Protein AF-A0A6M0BHI0-F1 (afdb_monomer)

Solvent-accessible surface area (backbone atoms only — not comparable to full-atom values): 24417 Å² total; per-residue (Å²): 131,56,74,68,61,52,51,52,50,42,50,55,49,42,64,76,32,26,42,72,62,42,54,57,47,59,78,73,46,94,78,83,82,83,92,83,84,62,94,84,61,82,83,79,85,77,69,94,81,57,82,80,60,79,58,54,67,48,55,46,45,74,38,72,56,37,69,62,43,49,56,29,32,54,47,25,62,75,18,64,100,43,87,61,26,68,63,30,40,36,69,12,49,55,26,48,54,45,21,55,51,47,26,26,26,56,56,32,62,34,45,73,83,47,69,81,44,87,64,25,64,58,14,42,54,42,21,54,51,48,47,69,70,34,86,66,45,46,77,78,44,77,49,75,48,77,48,76,47,77,56,87,54,60,68,61,48,44,51,56,59,54,64,73,64,74,87,65,53,57,67,47,50,49,52,53,44,53,49,52,52,53,51,49,52,52,11,61,73,39,65,73,35,75,39,68,40,50,50,33,62,34,49,33,36,31,36,56,96,67,29,35,40,37,38,39,41,42,27,41,40,35,32,28,25,35,74,59,89,97,42,80,45,32,41,39,46,34,39,39,39,38,38,33,32,37,34,49,47,88,58,33,52,80,49,34,63,67,42,56,79,56,49,83,38,52,50,68,56,52,39,60,74,41,35,67,78,88,50,77,75,58,79,81,56,65,103,81,69,74,62,85,76,66,61,54,85,45,39,71,56,21,51,69,62,67,40,49,65,64,46,61,70,74,55,57,62,87,59,44,49,73,66,58,46,48,36,41,36,66,44,53,42,46,64,68,34,68,77,44,61,77,95,50,49,36,73,52,82,80,45,50,53,88,75,43,51,75,69,37,46,49,32,39,42,67,56,43,40,47,63,67,69,63,60,30,77,50,74,75,55,24,65,66,65,76,40,45,65,72,48,54,71,75,50,55,57,86,54,38,43,73,59,53,45,53,57,42,39,74,74,74,43,45,74,82,57,58,80,46,81,68,97,68,85,85,86,133

Secondary structure (DSSP, 8-state):
--HHHHHHHHHHHHHHT-HHHHHHHHHH---PPP----TTSPP----TT---PPPBPPP-EEEESHHHHHHHHHHHHHHTTSTTHHHHHHT-HHHHHHHHHHHHHHHHT--TT-TTSTTHHHHHHHHHHHHHTSTTEEEEEEEEEEEEE-SS-HHHHHHHHHHT--S--HHHHHHHHHHHHHHHHHHHHSTTSEEEEEEEEEEEEEE-SSEEEEEEEEEEEEEEEEEETTEEEEEEEEEEEEEEEEEEHHHHHHHHHHHHTT----HHHHHHTTS-GGGTTTTTS-TT--GGGS----HHHHHHTS-HHHHHHTS-GGGS-HHHHHHHHHTT--HHHHHS-GGGS-GGGGS-GGGS-HHHHHHHHHTT--HHHHS---HHHHHHTS-HHHHHTTS-GGGS-HHHHHHHHHTT--HHHHS---S-----

Nearest PDB structures (foldseek):
  3klx-assembly1_A  TM=2.062E-01  e=7.834E-02  Arabidopsis thaliana
  7zqt-assembly2_E  TM=1.664E-01  e=4.330E-01  Helicobacter pylori
  5f8q-assembly2_B  TM=1.672E-01  e=7.056E-01  Helicobacter pylori
  5f7n-assembly1_A  TM=1.173E-01  e=2.790E-01  Helicobacter pylori

pLDDT: mean 72.82, std 18.64, range [26.17, 97.12]

Radius of gyration: 25.94 Å; Cα contacts (8 Å, |Δi|>4): 580; chains: 1; bounding box: 65×57×78 Å

Sequence (428 aa):
MSEIEGLEQVKNWCNLHNPIETERTFVNQEITFPISDISRIPTIEISEESKIELPVTVNEQVAGNWRFALAKDDEVRRHLGKPGLLEAFKKSPATGCITVMDMARISSGFNPFNPLYPGNFQAFLNYINTIKKSPFFEQISNDYQRYHRKNNDWNGVINAISSYYKGITFSDRFRIRMSLYRLIRTATSRRNTWQSQTLFAQNTVKADQDGIIVYIYNSNVSLKEGRRRKRTTTEVHFNISRITLKFYFERWAYYAEEVADKHIKLVRDWLNENSNKSRKRFYSMDENDASCLDEIPSVVDAIKSGDVNEYWSSFQWDDFNPHIQNLWSILGWNDRHWEASESAYPPSHHTAWDELTAEKQKAAKELGYNETNWNCPSVAEAIRCGNVYDYWNRFGWDELSPYIQSLWAILGWNNANWDSPSESSSIH

Structure (mmCIF, N/CA/C/O backbone):
data_AF-A0A6M0BHI0-F1
#
_entry.id   AF-A0A6M0BHI0-F1
#
loop_
_atom_site.group_PDB
_atom_site.id
_atom_site.type_symbol
_atom_site.label_atom_id
_atom_site.label_alt_id
_atom_site.label_comp_id
_atom_site.label_asym_id
_atom_site.label_entity_id
_atom_site.label_seq_id
_atom_site.pdbx_PDB_ins_code
_atom_site.Cartn_x
_atom_site.Cartn_y
_atom_site.Cartn_z
_atom_site.occupancy
_atom_site.B_iso_or_equiv
_atom_site.auth_seq_id
_atom_site.auth_comp_id
_atom_site.auth_asym_id
_atom_site.auth_atom_id
_atom_site.pdbx_PDB_model_num
ATOM 1 N N . MET A 1 1 ? -5.494 21.516 24.764 1.00 52.16 1 MET A N 1
ATOM 2 C CA . MET A 1 1 ? -6.909 21.194 24.507 1.00 52.16 1 MET A CA 1
ATOM 3 C C . MET A 1 1 ? -7.389 20.422 25.714 1.00 52.16 1 MET A C 1
ATOM 5 O O . MET A 1 1 ? -6.675 19.511 26.121 1.00 52.16 1 MET A O 1
ATOM 9 N N . SER A 1 2 ? -8.470 20.851 26.358 1.00 64.94 2 SER A N 1
ATOM 10 C CA . SER A 1 2 ? -8.999 20.103 27.506 1.00 64.94 2 SER A CA 1
ATOM 11 C C . SER A 1 2 ? -9.549 18.746 27.039 1.00 64.94 2 SER A C 1
ATOM 13 O O . SER A 1 2 ? -9.959 18.614 25.886 1.00 64.94 2 SER A O 1
ATOM 15 N N . GLU A 1 3 ? -9.548 17.725 27.903 1.00 65.81 3 GLU A N 1
ATOM 16 C CA . GLU A 1 3 ? -10.076 16.388 27.558 1.00 65.81 3 GLU A CA 1
ATOM 17 C C . GLU A 1 3 ? -11.545 16.448 27.095 1.00 65.81 3 GLU A C 1
ATOM 19 O O . GLU A 1 3 ? -11.942 15.731 26.178 1.00 65.81 3 GLU A O 1
ATOM 24 N N . ILE A 1 4 ? -12.320 17.383 27.658 1.00 67.31 4 ILE A N 1
ATOM 25 C CA . ILE A 1 4 ? -13.731 17.627 27.326 1.00 67.31 4 ILE A CA 1
ATOM 26 C C . ILE A 1 4 ? -13.886 18.177 25.898 1.00 67.31 4 ILE A C 1
ATOM 28 O O . ILE A 1 4 ? -14.703 17.666 25.134 1.00 67.31 4 ILE A O 1
ATOM 32 N N . GLU A 1 5 ? -13.074 19.165 25.506 1.00 73.06 5 GLU A N 1
ATOM 33 C CA . GLU A 1 5 ? -13.082 19.707 24.135 1.00 73.06 5 GLU A CA 1
ATOM 34 C C . GLU A 1 5 ? -12.672 18.648 23.099 1.00 73.06 5 GLU A C 1
ATOM 36 O O . GLU A 1 5 ? -13.208 18.621 21.992 1.00 73.06 5 GLU A O 1
ATOM 41 N N . GLY A 1 6 ? -11.742 17.754 23.455 1.00 82.00 6 GLY A N 1
ATOM 42 C CA . GLY A 1 6 ? -11.320 16.654 22.586 1.00 82.00 6 GLY A CA 1
ATOM 43 C C . GLY A 1 6 ? -12.437 15.640 22.325 1.00 82.00 6 GLY A C 1
ATOM 44 O O . GLY A 1 6 ? -12.650 15.237 21.180 1.00 82.00 6 GLY A O 1
ATOM 45 N N . LEU A 1 7 ? -13.192 15.263 23.362 1.00 87.19 7 LEU A N 1
ATOM 46 C CA . LEU A 1 7 ? -14.299 14.311 23.228 1.00 87.19 7 LEU A CA 1
ATOM 47 C C . LEU A 1 7 ? -15.459 14.875 22.394 1.00 87.19 7 LEU A C 1
ATOM 49 O O . LEU A 1 7 ? -16.048 14.155 21.590 1.00 87.19 7 LEU A O 1
ATOM 53 N N . GLU A 1 8 ? -15.785 16.159 22.548 1.00 90.81 8 GLU A N 1
ATOM 54 C CA . GLU A 1 8 ? -16.838 16.799 21.752 1.00 90.81 8 GLU A CA 1
ATOM 55 C C . GLU A 1 8 ? -16.475 16.852 20.259 1.00 90.81 8 GLU A C 1
ATOM 57 O O . GLU A 1 8 ? -17.306 16.551 19.399 1.00 90.81 8 GLU A O 1
ATOM 62 N N . GLN A 1 9 ? -15.211 17.139 19.932 1.00 90.75 9 GLN A N 1
ATOM 63 C CA . GLN A 1 9 ? -14.722 17.073 18.551 1.00 90.75 9 GLN A CA 1
ATOM 64 C C . GLN A 1 9 ? -14.818 15.656 17.973 1.00 90.75 9 GLN A C 1
ATOM 66 O O . GLN A 1 9 ? -15.229 15.493 16.823 1.00 90.75 9 GLN A O 1
ATOM 71 N N . VAL A 1 10 ? -14.486 14.633 18.767 1.00 92.56 10 VAL A N 1
ATOM 72 C CA . VAL A 1 10 ? -14.625 13.218 18.383 1.00 92.56 10 VAL A CA 1
ATOM 73 C C . VAL A 1 10 ? -16.077 12.871 18.083 1.00 92.56 10 VAL A C 1
ATOM 75 O O . VAL A 1 10 ? -16.355 12.325 17.016 1.00 92.56 10 VAL A O 1
ATOM 78 N N . LYS A 1 11 ? -17.004 13.246 18.967 1.00 93.69 11 LYS A N 1
ATOM 79 C CA . LYS A 1 11 ? -18.447 13.036 18.782 1.00 93.69 11 LYS A CA 1
ATOM 80 C C . LYS A 1 11 ? -18.955 13.671 17.497 1.00 93.69 11 LYS A C 1
ATOM 82 O O . LYS A 1 11 ? -19.600 13.011 16.683 1.00 93.69 11 LYS A O 1
ATOM 87 N N . ASN A 1 12 ? -18.628 14.944 17.297 1.00 94.00 12 ASN A N 1
ATOM 88 C CA . ASN A 1 12 ? -19.047 15.694 16.119 1.00 94.00 12 ASN A CA 1
ATOM 89 C C . ASN A 1 12 ? -18.500 15.067 14.832 1.00 94.00 12 ASN A C 1
ATOM 91 O O . ASN A 1 12 ? -19.248 14.897 13.870 1.00 94.00 12 ASN A O 1
ATOM 95 N N . TRP A 1 13 ? -17.228 14.658 14.829 1.00 95.44 13 TRP A N 1
ATOM 96 C CA . TRP A 1 13 ? -16.623 13.980 13.684 1.00 95.44 13 TRP A CA 1
ATOM 97 C C . TRP A 1 13 ? -17.282 12.617 13.410 1.00 95.44 13 TRP A C 1
ATOM 99 O O . TRP A 1 13 ? -17.639 12.335 12.268 1.00 95.44 13 TRP A O 1
ATOM 109 N N . CYS A 1 14 ? -17.509 11.791 14.438 1.00 94.50 14 CYS A N 1
ATOM 110 C CA . CYS A 1 14 ? -18.112 10.461 14.277 1.00 94.50 14 CYS A CA 1
ATOM 111 C C . CYS A 1 14 ? -19.557 10.530 13.769 1.00 94.50 14 CYS A C 1
ATOM 113 O O . CYS A 1 14 ? -19.955 9.704 12.951 1.00 94.50 14 CYS A O 1
ATOM 115 N N . ASN A 1 15 ? -20.332 11.523 14.216 1.00 93.06 15 ASN A N 1
ATOM 116 C CA . ASN A 1 15 ? -21.684 11.753 13.709 1.00 93.06 15 ASN A CA 1
ATOM 117 C C . ASN A 1 15 ? -21.667 12.205 12.244 1.00 93.06 15 ASN A C 1
ATOM 119 O O . ASN A 1 15 ? -22.405 11.657 11.433 1.00 93.06 15 ASN A O 1
ATOM 123 N N . LEU A 1 16 ? -20.791 13.151 11.885 1.00 91.56 16 LEU A N 1
ATOM 124 C CA . LEU A 1 16 ? -20.684 13.650 10.510 1.00 91.56 16 LEU A CA 1
ATOM 125 C C . LEU A 1 16 ? -20.243 12.565 9.514 1.00 91.56 16 LEU A C 1
ATOM 127 O O . LEU A 1 16 ? -20.647 12.591 8.354 1.00 91.56 16 LEU A O 1
ATOM 131 N N . HIS A 1 17 ? -19.411 11.623 9.959 1.00 92.75 17 HIS A N 1
ATOM 132 C CA . HIS A 1 17 ? -18.824 10.574 9.123 1.00 92.75 17 HIS A CA 1
ATOM 133 C C . HIS A 1 17 ? -19.386 9.179 9.426 1.00 92.75 17 HIS A C 1
ATOM 135 O O . HIS A 1 17 ? -18.708 8.178 9.196 1.00 92.75 17 HIS A O 1
ATOM 141 N N . ASN A 1 18 ? -20.623 9.106 9.929 1.00 90.62 18 ASN A N 1
ATOM 142 C CA . ASN A 1 18 ? -21.315 7.854 10.220 1.00 90.62 18 ASN A CA 1
ATOM 143 C C . ASN A 1 18 ? -21.578 7.059 8.919 1.00 90.62 18 ASN A C 1
ATOM 145 O O . ASN A 1 18 ? -22.375 7.511 8.084 1.00 90.62 18 ASN A O 1
ATOM 149 N N . PRO A 1 19 ? -20.975 5.867 8.731 1.00 86.88 19 PRO A N 1
ATOM 150 C CA . PRO A 1 19 ? -21.151 5.081 7.509 1.00 86.88 19 PRO A CA 1
ATOM 151 C C . PRO A 1 19 ? -22.608 4.723 7.210 1.00 86.88 19 PRO A C 1
ATOM 153 O O . PRO A 1 19 ? -23.037 4.823 6.063 1.00 86.88 19 PRO A O 1
ATOM 156 N N . ILE A 1 20 ? -23.394 4.393 8.241 1.00 81.19 20 ILE A N 1
ATOM 157 C CA . ILE A 1 20 ? -24.793 3.962 8.096 1.00 81.19 20 ILE A CA 1
ATOM 158 C C . ILE A 1 20 ? -25.658 5.080 7.498 1.00 81.19 20 ILE A C 1
ATOM 160 O O . ILE A 1 20 ? -26.534 4.833 6.667 1.00 81.19 20 ILE A O 1
ATOM 164 N N . GLU A 1 21 ? -25.428 6.323 7.918 1.00 79.81 21 GLU A N 1
ATOM 165 C CA . GLU A 1 21 ? -26.152 7.493 7.404 1.00 79.81 21 GLU A CA 1
ATOM 166 C C . GLU A 1 21 ? -25.647 7.902 6.018 1.00 79.81 21 GLU A C 1
ATOM 168 O O . GLU A 1 21 ? -26.428 8.263 5.133 1.00 79.81 21 GLU A O 1
ATOM 173 N N . THR A 1 22 ? -24.340 7.779 5.801 1.00 76.06 22 THR A N 1
ATOM 174 C CA . THR A 1 22 ? -23.702 8.128 4.533 1.00 76.06 22 THR A CA 1
ATOM 175 C C . THR A 1 22 ? -24.165 7.207 3.398 1.00 76.06 22 THR A C 1
ATOM 177 O O . THR A 1 22 ? -24.566 7.689 2.339 1.00 76.06 22 THR A O 1
ATOM 180 N N . GLU A 1 23 ? -24.199 5.890 3.615 1.00 68.19 23 GLU A N 1
ATOM 181 C CA . GLU A 1 23 ? -24.665 4.924 2.609 1.00 68.19 23 GLU A CA 1
ATOM 182 C C . GLU A 1 23 ? -26.131 5.161 2.219 1.00 68.19 23 GLU A C 1
ATOM 184 O O . GLU A 1 23 ? -26.477 5.111 1.038 1.00 68.19 23 GLU A O 1
ATOM 189 N N . ARG A 1 24 ? -26.989 5.530 3.180 1.00 59.62 24 ARG A N 1
ATOM 190 C CA . ARG A 1 24 ? -28.380 5.931 2.898 1.00 59.62 24 ARG A CA 1
ATOM 191 C C . ARG A 1 24 ? -28.465 7.191 2.042 1.00 59.62 24 ARG A C 1
ATOM 193 O O . ARG A 1 24 ? -29.410 7.331 1.273 1.00 59.62 24 ARG A O 1
ATOM 200 N N . THR A 1 25 ? -27.510 8.105 2.171 1.00 59.62 25 THR A N 1
ATOM 201 C CA . THR A 1 25 ? -27.487 9.356 1.402 1.00 59.62 25 THR A CA 1
ATOM 202 C C . THR A 1 25 ? -27.019 9.104 -0.033 1.00 59.62 25 THR A C 1
ATOM 204 O O . THR A 1 25 ? -27.653 9.585 -0.969 1.00 59.62 25 THR A O 1
ATOM 207 N N . PHE A 1 26 ? -25.995 8.264 -0.229 1.00 56.28 26 PHE A N 1
ATOM 208 C CA . PHE A 1 26 ? -25.504 7.887 -1.562 1.00 56.28 26 PHE A CA 1
ATOM 209 C C . PHE A 1 26 ? -26.512 7.086 -2.390 1.00 56.28 26 PHE A C 1
ATOM 211 O O . PHE A 1 26 ? -26.571 7.255 -3.603 1.00 56.28 26 PHE A O 1
ATOM 218 N N . VAL A 1 27 ? -27.331 6.243 -1.757 1.00 51.00 27 VAL A N 1
ATOM 219 C CA . VAL A 1 27 ? -28.410 5.520 -2.455 1.00 51.00 27 VAL A CA 1
ATOM 220 C C . VAL A 1 27 ? -29.519 6.473 -2.932 1.00 51.00 27 VAL A C 1
ATOM 222 O O . VAL A 1 27 ? -30.232 6.154 -3.879 1.00 51.00 27 VAL A O 1
ATOM 225 N N . ASN A 1 28 ? -29.648 7.652 -2.314 1.00 40.03 28 ASN A N 1
ATOM 226 C CA . ASN A 1 28 ? -30.768 8.568 -2.528 1.00 40.03 28 ASN A CA 1
ATOM 227 C C . ASN A 1 28 ? -30.417 9.863 -3.286 1.00 40.03 28 ASN A C 1
ATOM 229 O O . ASN A 1 28 ? -31.331 10.625 -3.601 1.00 40.03 28 ASN A O 1
ATOM 233 N N . GLN A 1 29 ? -29.145 10.144 -3.593 1.00 38.47 29 GLN A N 1
ATOM 234 C CA . GLN A 1 29 ? -28.756 11.349 -4.336 1.00 38.47 29 GLN A CA 1
ATOM 235 C C . GLN A 1 29 ? -27.664 11.086 -5.390 1.00 38.47 29 GLN A C 1
ATOM 237 O O . GLN A 1 29 ? -26.573 10.615 -5.075 1.00 38.47 29 GLN A O 1
ATOM 242 N N . GLU A 1 30 ? -27.924 11.507 -6.633 1.00 33.34 30 GLU A N 1
ATOM 243 C CA . GLU A 1 30 ? -26.891 11.803 -7.638 1.00 33.34 30 GLU A CA 1
ATOM 244 C C . GLU A 1 30 ? -26.152 13.092 -7.221 1.00 33.34 30 GLU A C 1
ATOM 246 O O . GLU A 1 30 ? -26.519 14.192 -7.631 1.00 33.34 30 GLU A O 1
ATOM 251 N N . ILE A 1 31 ? -25.154 13.007 -6.334 1.00 35.62 31 ILE A N 1
ATOM 252 C CA . ILE A 1 31 ? -24.444 14.206 -5.848 1.00 35.62 31 ILE A CA 1
ATOM 253 C C . ILE A 1 31 ? -23.224 14.518 -6.719 1.00 35.62 31 ILE A C 1
ATOM 255 O O . ILE A 1 31 ? -22.211 13.819 -6.688 1.00 35.62 31 ILE A O 1
ATOM 259 N N . THR A 1 32 ? -23.284 15.648 -7.421 1.00 29.14 32 THR A N 1
ATOM 260 C CA . THR A 1 32 ? -22.123 16.409 -7.905 1.00 29.14 32 THR A CA 1
ATOM 261 C C . THR A 1 32 ? -21.572 17.305 -6.791 1.00 29.14 32 THR A C 1
ATOM 263 O O . THR A 1 32 ? -22.303 18.130 -6.242 1.00 29.14 32 THR A O 1
ATOM 266 N N . PHE A 1 33 ? -20.281 17.181 -6.467 1.00 32.09 33 PHE A N 1
ATOM 267 C CA . PHE A 1 33 ? -19.622 17.976 -5.422 1.00 32.09 33 PHE A CA 1
ATOM 268 C C . PHE A 1 33 ? -19.043 19.299 -5.971 1.00 32.09 33 PHE A C 1
ATOM 270 O O . PHE A 1 33 ? -18.368 19.273 -7.003 1.00 32.09 33 PHE A O 1
ATOM 277 N N . PRO A 1 34 ? -19.245 20.449 -5.294 1.00 29.47 34 PRO A N 1
ATOM 278 C CA . PRO A 1 34 ? -18.703 21.735 -5.726 1.00 29.47 34 PRO A CA 1
ATOM 279 C C . PRO A 1 34 ? -17.215 21.903 -5.376 1.00 29.47 34 PRO A C 1
ATOM 281 O O . PRO A 1 34 ? -16.751 21.575 -4.284 1.00 29.47 34 PRO A O 1
ATOM 284 N N . ILE A 1 35 ? -16.476 22.448 -6.342 1.00 30.00 35 ILE A N 1
ATOM 285 C CA . ILE A 1 35 ? -15.030 22.688 -6.325 1.00 30.00 35 ILE A CA 1
ATOM 286 C C . ILE A 1 35 ? -14.764 24.048 -5.670 1.00 30.00 35 ILE A C 1
ATOM 288 O O . ILE A 1 35 ? -14.833 25.078 -6.335 1.00 30.00 35 ILE A O 1
ATOM 292 N N . SER A 1 36 ? -14.430 24.092 -4.385 1.00 28.86 36 SER A N 1
ATOM 293 C CA . SER A 1 36 ? -13.903 25.328 -3.791 1.00 28.86 36 SER A CA 1
ATOM 294 C C . SER A 1 36 ? -12.999 25.029 -2.597 1.00 28.86 36 SER A C 1
ATOM 296 O O . SER A 1 36 ? -13.469 25.067 -1.468 1.00 28.86 36 SER A O 1
ATOM 298 N N . ASP A 1 37 ? -11.747 24.627 -2.869 1.00 32.22 37 ASP A N 1
ATOM 299 C CA . ASP A 1 37 ? -10.501 25.140 -2.240 1.00 32.22 37 ASP A CA 1
ATOM 300 C C . ASP A 1 37 ? -9.255 24.280 -2.594 1.00 32.22 37 ASP A C 1
ATOM 302 O O . ASP A 1 37 ? -8.526 23.778 -1.740 1.00 32.22 37 ASP A O 1
ATOM 306 N N . ILE A 1 38 ? -8.988 24.062 -3.891 1.00 33.00 38 ILE A N 1
ATOM 307 C CA . ILE A 1 38 ? -7.857 23.231 -4.382 1.00 33.00 38 ILE A CA 1
ATOM 308 C C . ILE A 1 38 ? -6.646 24.099 -4.800 1.00 33.00 38 ILE A C 1
ATOM 310 O O . ILE A 1 38 ? -5.704 23.623 -5.422 1.00 33.00 38 ILE A O 1
ATOM 314 N N . SER A 1 39 ? -6.600 25.380 -4.420 1.00 26.39 39 SER A N 1
ATOM 315 C CA . SER A 1 39 ? -5.669 26.394 -4.966 1.00 26.39 39 SER A CA 1
ATOM 316 C C . SER A 1 39 ? -4.158 26.154 -4.748 1.00 26.39 39 SER A C 1
ATOM 318 O O . SER A 1 39 ? -3.342 26.992 -5.126 1.00 26.39 39 SER A O 1
ATOM 320 N N . ARG A 1 40 ? -3.744 25.011 -4.183 1.00 30.42 40 ARG A N 1
ATOM 321 C CA . ARG A 1 40 ? -2.331 24.615 -4.027 1.00 30.42 40 ARG A CA 1
ATOM 322 C C . ARG A 1 40 ? -1.958 23.255 -4.624 1.00 30.42 40 ARG A C 1
ATOM 324 O O . ARG A 1 40 ? -0.794 22.872 -4.523 1.00 30.42 40 ARG A O 1
ATOM 331 N N . ILE A 1 41 ? -2.884 22.538 -5.262 1.00 32.16 41 ILE A N 1
ATOM 332 C CA . ILE A 1 41 ? -2.553 21.345 -6.054 1.00 32.16 41 ILE A CA 1
ATOM 333 C C . ILE A 1 41 ? -2.596 21.769 -7.527 1.00 32.16 41 ILE A C 1
ATOM 335 O O . ILE A 1 41 ? -3.653 22.205 -7.978 1.00 32.16 41 ILE A O 1
ATOM 339 N N . PRO A 1 42 ? -1.483 21.707 -8.283 1.00 26.47 42 PRO A N 1
ATOM 340 C CA . PRO A 1 42 ? -1.518 22.041 -9.701 1.00 26.47 42 PRO A CA 1
ATOM 341 C C . PRO A 1 42 ? -2.501 21.113 -10.420 1.00 26.47 42 PRO A C 1
ATOM 343 O O . PRO A 1 42 ? -2.402 19.891 -10.305 1.00 26.47 42 PRO A O 1
ATOM 346 N N . THR A 1 43 ? -3.451 21.713 -11.137 1.00 27.44 43 THR A N 1
ATOM 347 C CA . THR A 1 43 ? -4.414 21.025 -11.997 1.00 27.44 43 THR A CA 1
ATOM 348 C C . THR A 1 43 ? -3.653 20.145 -12.984 1.00 27.44 43 THR A C 1
ATOM 350 O O . THR A 1 43 ? -2.821 20.634 -13.748 1.00 27.44 43 THR A O 1
ATOM 353 N N . ILE A 1 44 ? -3.891 18.836 -12.928 1.00 36.75 44 ILE A N 1
ATOM 354 C CA . ILE A 1 44 ? -3.280 17.868 -13.838 1.00 36.75 44 ILE A CA 1
ATOM 355 C C . ILE A 1 44 ? -4.112 17.888 -15.123 1.00 36.75 44 ILE A C 1
ATOM 357 O O . ILE A 1 44 ? -5.239 17.399 -15.134 1.00 36.75 44 ILE A O 1
ATOM 361 N N . GLU A 1 45 ? -3.574 18.470 -16.195 1.00 26.17 45 GLU A N 1
ATOM 362 C CA . GLU A 1 45 ? -4.120 18.300 -17.544 1.00 26.17 45 GLU A CA 1
ATOM 363 C C . GLU A 1 45 ? -3.902 16.843 -17.976 1.00 26.17 45 GLU A C 1
ATOM 365 O O . GLU A 1 45 ? -2.790 16.431 -18.307 1.00 26.17 45 GLU A O 1
ATOM 370 N N . ILE A 1 46 ? -4.960 16.036 -17.928 1.00 33.09 46 ILE A N 1
ATOM 371 C CA . ILE A 1 46 ? -4.963 14.688 -18.498 1.00 33.09 46 ILE A CA 1
ATOM 372 C C . ILE A 1 46 ? -5.329 14.848 -19.977 1.00 33.09 46 ILE A C 1
ATOM 374 O O . ILE A 1 46 ? -6.455 15.217 -20.294 1.00 33.09 46 ILE A O 1
ATOM 378 N N . SER A 1 47 ? -4.382 14.614 -20.890 1.00 32.44 47 SER A N 1
ATOM 379 C CA . SER A 1 47 ? -4.653 14.686 -22.332 1.00 32.44 47 SER A CA 1
ATOM 380 C C . SER A 1 47 ? -5.578 13.545 -22.778 1.00 32.44 47 SER A C 1
ATOM 382 O O . SER A 1 47 ? -5.292 12.377 -22.493 1.00 32.44 47 SER A O 1
ATOM 384 N N . GLU A 1 48 ? -6.626 13.881 -23.535 1.00 31.31 48 GLU A N 1
ATOM 385 C CA . GLU A 1 48 ? -7.727 13.002 -23.974 1.00 31.31 48 GLU A CA 1
ATOM 386 C C . GLU A 1 48 ? -7.316 11.784 -24.837 1.00 31.31 48 GLU A C 1
ATOM 388 O O . GLU A 1 48 ? -8.134 10.901 -25.075 1.00 31.31 48 GLU A O 1
ATOM 393 N N . GLU A 1 49 ? -6.054 11.661 -25.264 1.00 31.72 49 GLU A N 1
ATOM 394 C CA . GLU A 1 49 ? -5.602 10.591 -26.177 1.00 31.72 49 GLU A CA 1
ATOM 395 C C . GLU A 1 49 ? -4.818 9.439 -25.517 1.00 31.72 49 GLU A C 1
ATOM 397 O O . GLU A 1 49 ? -4.372 8.505 -26.195 1.00 31.72 49 GLU A O 1
ATOM 402 N N . SER A 1 50 ? -4.645 9.442 -24.193 1.00 36.09 50 SER A N 1
ATOM 403 C CA . SER A 1 50 ? -3.979 8.322 -23.514 1.00 36.09 50 SER A CA 1
ATOM 404 C C . SER A 1 50 ? -4.951 7.149 -23.334 1.00 36.09 50 SER A C 1
ATOM 406 O O . SER A 1 50 ? -5.900 7.218 -22.558 1.00 36.09 50 SER A O 1
ATOM 408 N N . LYS A 1 51 ? -4.726 6.036 -24.055 1.00 36.47 51 LYS A N 1
ATOM 409 C CA . LYS A 1 51 ? -5.339 4.741 -23.707 1.00 36.47 51 LYS A CA 1
ATOM 410 C C . LYS A 1 51 ? -5.002 4.473 -22.240 1.00 36.47 51 LYS A C 1
ATOM 412 O O . LYS A 1 51 ? -3.843 4.212 -21.939 1.00 36.47 51 LYS A O 1
ATOM 417 N N . ILE A 1 52 ? -6.006 4.594 -21.376 1.00 36.25 52 ILE A N 1
ATOM 418 C CA . ILE A 1 52 ? -5.899 4.525 -19.920 1.00 36.25 52 ILE A CA 1
ATOM 419 C C . ILE A 1 52 ? -5.327 3.153 -19.544 1.00 36.25 52 ILE A C 1
ATOM 421 O O . ILE A 1 52 ? -6.048 2.156 -19.497 1.00 36.25 52 ILE A O 1
ATOM 425 N N . GLU A 1 53 ? -4.014 3.078 -19.328 1.00 41.44 53 GLU A N 1
ATOM 426 C CA . GLU A 1 53 ? -3.411 1.930 -18.663 1.00 41.44 53 GLU A CA 1
ATOM 427 C C . GLU A 1 53 ? -3.907 1.926 -17.218 1.00 41.44 53 GLU A C 1
ATOM 429 O O . GLU A 1 53 ? -3.923 2.964 -16.552 1.00 41.44 53 GLU A O 1
ATOM 434 N N . LEU A 1 54 ? -4.364 0.760 -16.750 1.00 41.59 54 LEU A N 1
ATOM 435 C CA . LEU A 1 54 ? -4.896 0.600 -15.400 1.00 41.59 54 LEU A CA 1
ATOM 436 C C . LEU A 1 54 ? -3.891 1.192 -14.390 1.00 41.59 54 LEU A C 1
ATOM 438 O O . LEU A 1 54 ? -2.711 0.832 -14.436 1.00 41.59 54 LEU A O 1
ATOM 442 N N . PRO A 1 55 ? -4.307 2.097 -13.491 1.00 43.72 55 PRO A N 1
ATOM 443 C CA . PRO A 1 55 ? -3.462 2.563 -12.410 1.00 43.72 55 PRO A CA 1
ATOM 444 C C . PRO A 1 55 ? -3.106 1.338 -11.586 1.00 43.72 55 PRO A C 1
ATOM 446 O O . PRO A 1 55 ? -3.964 0.519 -11.239 1.00 43.72 55 PRO A O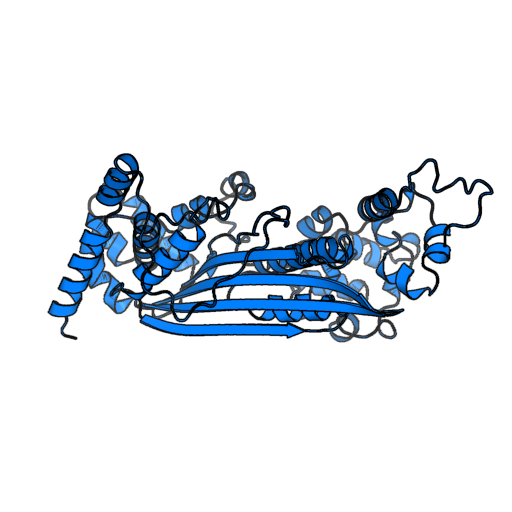 1
ATOM 449 N N . VAL A 1 56 ? -1.821 1.180 -11.313 1.00 47.88 56 VAL A N 1
ATOM 450 C CA . VAL A 1 56 ? -1.397 0.095 -10.447 1.00 47.88 56 VAL A CA 1
ATOM 451 C C . VAL A 1 56 ? -1.761 0.535 -9.039 1.00 47.88 56 VAL A C 1
ATOM 453 O O . VAL A 1 56 ? -1.318 1.577 -8.560 1.00 47.88 56 VAL A O 1
ATOM 456 N N . THR A 1 57 ? -2.676 -0.203 -8.419 1.00 46.34 57 THR A N 1
ATOM 457 C CA . THR A 1 57 ? -2.973 -0.081 -6.998 1.00 46.34 57 THR A CA 1
ATOM 458 C C . THR A 1 57 ? -2.079 -1.042 -6.252 1.00 46.34 57 THR A C 1
ATOM 460 O O . THR A 1 57 ? -1.893 -2.202 -6.632 1.00 46.34 57 THR A O 1
ATOM 463 N N . VAL A 1 58 ? -1.479 -0.525 -5.193 1.00 49.38 58 VAL A N 1
ATOM 464 C CA . VAL A 1 58 ? -0.824 -1.357 -4.213 1.00 49.38 58 VAL A CA 1
ATOM 465 C C . VAL A 1 58 ? -1.873 -1.681 -3.146 1.00 49.38 58 VAL A C 1
ATOM 467 O O . VAL A 1 58 ? -2.652 -0.808 -2.779 1.00 49.38 58 VAL A O 1
ATOM 470 N N . ASN A 1 59 ? -1.899 -2.927 -2.675 1.00 54.16 59 ASN A N 1
ATOM 471 C CA . ASN A 1 59 ? -2.821 -3.392 -1.639 1.00 54.16 59 ASN A CA 1
ATOM 472 C C . ASN A 1 59 ? -2.454 -2.804 -0.276 1.00 54.16 59 ASN A C 1
ATOM 474 O O . ASN A 1 59 ? -1.287 -2.815 0.072 1.00 54.16 59 ASN A O 1
ATOM 478 N N . GLU A 1 60 ? -3.420 -2.406 0.533 1.00 61.88 60 GLU A N 1
ATOM 479 C CA . GLU A 1 60 ? -3.279 -2.011 1.935 1.00 61.88 60 GLU A CA 1
ATOM 480 C C . GLU A 1 60 ? -2.380 -2.959 2.740 1.00 61.88 60 GLU A C 1
ATOM 482 O O . GLU A 1 60 ? -2.407 -4.180 2.557 1.00 61.88 60 GLU A O 1
ATOM 487 N N . GLN A 1 61 ? -1.581 -2.392 3.649 1.00 59.25 61 GLN A N 1
ATOM 488 C CA . GLN A 1 61 ? -0.589 -3.158 4.409 1.00 59.25 61 GLN A CA 1
ATOM 489 C C . GLN A 1 61 ? -0.544 -2.806 5.877 1.00 59.25 61 GLN A C 1
ATOM 491 O O . GLN A 1 61 ? -0.742 -1.651 6.260 1.00 59.25 61 GLN A O 1
ATOM 496 N N . VAL A 1 62 ? -0.160 -3.810 6.668 1.00 55.69 62 VAL A N 1
ATOM 497 C CA . VAL A 1 62 ? 0.250 -3.639 8.057 1.00 55.69 62 VAL A CA 1
ATOM 498 C C . VAL A 1 62 ? 1.710 -4.070 8.213 1.00 55.69 62 VAL A C 1
ATOM 500 O O . VAL A 1 62 ? 2.078 -5.164 7.798 1.00 55.69 62 VAL A O 1
ATOM 503 N N . ALA A 1 63 ? 2.529 -3.214 8.820 1.00 57.22 63 ALA A N 1
ATOM 504 C CA . ALA A 1 63 ? 3.941 -3.453 9.122 1.00 57.22 63 ALA A CA 1
ATOM 505 C C . ALA A 1 63 ? 4.231 -3.238 10.623 1.00 57.22 63 ALA A C 1
ATOM 507 O O . ALA A 1 63 ? 3.378 -2.754 11.370 1.00 57.22 63 ALA A O 1
ATOM 508 N N . GLY A 1 64 ? 5.445 -3.561 11.081 1.00 58.81 64 GLY A N 1
ATOM 509 C CA . GLY A 1 64 ? 5.856 -3.371 12.481 1.00 58.81 64 GLY A CA 1
ATOM 510 C C . GLY A 1 64 ? 5.373 -4.493 13.404 1.00 58.81 64 GLY A C 1
ATOM 511 O O . GLY A 1 64 ? 5.414 -5.658 13.015 1.00 58.81 64 GLY A O 1
ATOM 512 N N . ASN A 1 65 ? 4.909 -4.177 14.620 1.00 65.44 65 ASN A N 1
ATOM 513 C CA . ASN A 1 65 ? 4.417 -5.182 15.583 1.00 65.44 65 ASN A CA 1
ATOM 514 C C . ASN A 1 65 ? 3.005 -5.701 15.227 1.00 65.44 65 ASN A C 1
ATOM 516 O O . ASN A 1 65 ? 2.073 -5.718 16.036 1.00 65.44 65 ASN A O 1
ATOM 520 N N . TRP A 1 66 ? 2.827 -6.094 13.969 1.00 67.06 66 TRP A N 1
ATOM 521 C CA . TRP A 1 66 ? 1.539 -6.424 13.376 1.00 67.06 66 TRP A CA 1
ATOM 522 C C . TRP A 1 66 ? 0.927 -7.693 13.979 1.00 67.06 66 TRP A C 1
ATOM 524 O O . TRP A 1 66 ? -0.292 -7.791 14.071 1.00 67.06 66 TRP A O 1
ATOM 534 N N . ARG A 1 67 ? 1.743 -8.646 14.457 1.00 64.88 67 ARG A N 1
ATOM 535 C CA . ARG A 1 67 ? 1.253 -9.868 15.123 1.00 64.88 67 ARG A CA 1
ATOM 536 C C . ARG A 1 67 ? 0.458 -9.540 16.379 1.00 64.88 67 ARG A C 1
ATOM 538 O O . ARG A 1 67 ? -0.614 -10.097 16.592 1.00 64.88 67 ARG A O 1
ATOM 545 N N . PHE A 1 68 ? 0.959 -8.601 17.180 1.00 70.56 68 PHE A N 1
ATOM 546 C CA . PHE A 1 68 ? 0.248 -8.123 18.359 1.00 70.56 68 PHE A CA 1
ATOM 547 C C . PHE A 1 68 ? -1.049 -7.401 17.972 1.00 70.56 68 PHE A C 1
ATOM 549 O O . PHE A 1 68 ? -2.098 -7.661 18.561 1.00 70.56 68 PHE A O 1
ATOM 556 N N . ALA A 1 69 ? -0.997 -6.551 16.941 1.00 76.38 69 ALA A N 1
ATOM 557 C CA . ALA A 1 69 ? -2.174 -5.858 16.423 1.00 76.38 69 ALA A CA 1
ATOM 558 C C . ALA A 1 69 ? -3.260 -6.832 15.928 1.00 76.38 69 ALA A C 1
ATOM 560 O O . ALA A 1 69 ? -4.428 -6.661 16.273 1.00 76.38 69 ALA A O 1
ATOM 561 N N . LEU A 1 70 ? -2.887 -7.882 15.188 1.00 77.75 70 LEU A N 1
ATOM 562 C CA . LEU A 1 70 ? -3.831 -8.896 14.711 1.00 77.75 70 LEU A CA 1
ATOM 563 C C . LEU A 1 70 ? -4.371 -9.775 15.839 1.00 77.75 70 LEU A C 1
ATOM 565 O O . LEU A 1 70 ? -5.558 -10.068 15.844 1.00 77.75 70 LEU A O 1
ATOM 569 N N . ALA A 1 71 ? -3.558 -10.143 16.832 1.00 79.38 71 ALA A N 1
ATOM 570 C CA . ALA A 1 71 ? -4.055 -10.886 17.991 1.00 79.38 71 ALA A CA 1
ATOM 571 C C . ALA A 1 71 ? -5.137 -10.097 18.754 1.00 79.38 71 ALA A C 1
ATOM 573 O O . ALA A 1 71 ? -6.107 -10.672 19.255 1.00 79.38 71 ALA A O 1
ATOM 574 N N . LYS A 1 72 ? -4.991 -8.766 18.817 1.00 87.88 72 LYS A N 1
ATOM 575 C CA . LYS A 1 72 ? -5.992 -7.864 19.398 1.00 87.88 72 LYS A CA 1
ATOM 576 C C . LYS A 1 72 ? -7.205 -7.660 18.492 1.00 87.88 72 LYS A C 1
ATOM 578 O O . LYS A 1 72 ? -8.318 -7.622 19.003 1.00 87.88 72 LYS A O 1
ATOM 583 N N . ASP A 1 73 ? -7.034 -7.585 17.174 1.00 90.12 73 ASP A N 1
ATOM 584 C CA . ASP A 1 73 ? -8.141 -7.632 16.199 1.00 90.12 73 ASP A CA 1
ATOM 585 C C . ASP A 1 73 ? -8.964 -8.928 16.338 1.00 90.12 73 ASP A C 1
ATOM 587 O O . ASP A 1 73 ? -10.192 -8.896 16.391 1.00 90.12 73 ASP A O 1
ATOM 591 N N . ASP A 1 74 ? -8.298 -10.072 16.508 1.00 88.12 74 ASP A N 1
ATOM 592 C CA . ASP A 1 74 ? -8.943 -11.375 16.696 1.00 88.12 74 ASP A CA 1
ATOM 593 C C . ASP A 1 74 ? -9.712 -11.448 18.035 1.00 88.12 74 ASP A C 1
ATOM 595 O O . ASP A 1 74 ? -10.712 -12.162 18.155 1.00 88.12 74 ASP A O 1
ATOM 599 N N . GLU A 1 75 ? -9.285 -10.696 19.057 1.00 92.44 75 GLU A N 1
ATOM 600 C CA . GLU A 1 75 ? -10.041 -10.499 20.303 1.00 92.44 75 GLU A CA 1
ATOM 601 C C . GLU A 1 75 ? -11.329 -9.700 20.065 1.00 92.44 75 GLU A C 1
ATOM 603 O O . GLU A 1 75 ? -12.385 -10.119 20.545 1.00 92.44 75 GLU A O 1
ATOM 608 N N . VAL A 1 76 ? -11.274 -8.624 19.273 1.00 95.31 76 VAL A N 1
ATOM 609 C CA . VAL A 1 76 ? -12.464 -7.853 18.867 1.00 95.31 76 VAL A CA 1
ATOM 610 C C . VAL A 1 76 ? -13.426 -8.738 18.077 1.00 95.31 76 VAL A C 1
ATOM 612 O O . VAL A 1 76 ? -14.601 -8.829 18.435 1.00 95.31 76 VAL A O 1
ATOM 615 N N . ARG A 1 77 ? -12.925 -9.476 17.073 1.00 94.62 77 ARG A N 1
ATOM 616 C CA . ARG A 1 77 ? -13.737 -10.382 16.242 1.00 94.62 77 ARG A CA 1
ATOM 617 C C . ARG A 1 77 ? -14.539 -11.372 17.085 1.00 94.62 77 ARG A C 1
ATOM 619 O O . ARG A 1 77 ? -15.728 -11.563 16.845 1.00 94.62 77 ARG A O 1
ATOM 626 N N . ARG A 1 78 ? -13.917 -11.990 18.096 1.00 94.19 78 ARG A N 1
ATOM 627 C CA . ARG A 1 78 ? -14.578 -12.982 18.970 1.00 94.19 78 ARG A CA 1
ATOM 628 C C . ARG A 1 78 ? -15.758 -12.413 19.764 1.00 94.19 78 ARG A C 1
ATOM 630 O O . ARG A 1 78 ? -16.672 -13.180 20.096 1.00 94.19 78 ARG A O 1
ATOM 637 N N . HIS A 1 79 ? -15.734 -11.110 20.046 1.00 95.50 79 HIS A N 1
ATOM 638 C CA . HIS A 1 79 ? -16.743 -10.400 20.830 1.00 95.50 79 HIS A CA 1
ATOM 639 C C . HIS A 1 79 ? -17.752 -9.618 19.979 1.00 95.50 79 HIS A C 1
ATOM 641 O O . HIS A 1 79 ? -18.653 -9.007 20.547 1.00 95.50 79 HIS A O 1
ATOM 647 N N . LEU A 1 80 ? -17.664 -9.646 18.644 1.00 92.69 80 LEU A N 1
ATOM 648 C CA . LEU A 1 80 ? -18.673 -9.011 17.791 1.00 92.69 80 LEU A CA 1
ATOM 649 C C . LEU A 1 80 ? -20.079 -9.533 18.126 1.00 92.69 80 LEU A C 1
ATOM 651 O O . LEU A 1 80 ? -20.308 -10.742 18.195 1.00 92.69 80 LEU A O 1
ATOM 655 N N . GLY A 1 81 ? -21.007 -8.604 18.374 1.00 90.75 81 GLY A N 1
ATOM 656 C CA . GLY A 1 81 ? -22.382 -8.906 18.786 1.00 90.75 81 GLY A CA 1
ATOM 657 C C . GLY A 1 81 ? -22.528 -9.498 20.195 1.00 90.75 81 GLY A C 1
ATOM 658 O O . GLY A 1 81 ? -23.595 -10.014 20.521 1.00 90.75 81 GLY A O 1
ATOM 659 N N . LYS A 1 82 ? -21.481 -9.464 21.031 1.00 93.88 82 LYS A N 1
ATOM 660 C CA . LYS A 1 82 ? -21.466 -10.050 22.382 1.00 93.88 82 LYS A CA 1
ATOM 661 C C . LYS A 1 82 ? -21.060 -9.022 23.448 1.00 93.88 82 LYS A C 1
ATOM 663 O O . LYS A 1 82 ? -20.387 -8.037 23.133 1.00 93.88 82 LYS A O 1
ATOM 668 N N . PRO A 1 83 ? -21.400 -9.264 24.731 1.00 94.19 83 PRO A N 1
ATOM 669 C CA . PRO A 1 83 ? -20.842 -8.496 25.841 1.00 94.19 83 PRO A CA 1
ATOM 670 C C . PRO A 1 83 ? -19.308 -8.518 25.813 1.00 94.19 83 PRO A C 1
ATOM 672 O O . PRO A 1 83 ? -18.707 -9.538 25.482 1.00 94.19 83 PRO A O 1
ATOM 675 N N . GLY A 1 84 ? -18.675 -7.398 26.165 1.00 93.69 84 GLY A N 1
ATOM 676 C CA . GLY A 1 84 ? -17.212 -7.265 26.167 1.00 93.69 84 GLY A CA 1
ATOM 677 C C . GLY A 1 84 ? -16.600 -6.757 24.857 1.00 93.69 84 GLY A C 1
ATOM 678 O O . GLY A 1 84 ? -15.394 -6.520 24.825 1.00 93.69 84 GLY A O 1
ATOM 679 N N . LEU A 1 85 ? -17.401 -6.517 23.808 1.00 96.31 85 LEU A N 1
ATOM 680 C CA . LEU A 1 85 ? -16.924 -5.934 22.546 1.00 96.31 85 LEU A CA 1
ATOM 681 C C . LEU A 1 85 ? -16.187 -4.608 22.751 1.00 96.31 85 LEU A C 1
ATOM 683 O O . LEU A 1 85 ? -15.065 -4.457 22.278 1.00 96.31 85 LEU A O 1
ATOM 687 N N . LEU A 1 86 ? -16.793 -3.675 23.491 1.00 96.69 86 LEU A N 1
ATOM 688 C CA . LEU A 1 86 ? -16.202 -2.361 23.744 1.00 96.69 86 LEU A CA 1
ATOM 689 C C . LEU A 1 86 ? -14.849 -2.475 24.461 1.00 96.69 86 LEU A C 1
ATOM 691 O O . LEU A 1 86 ? -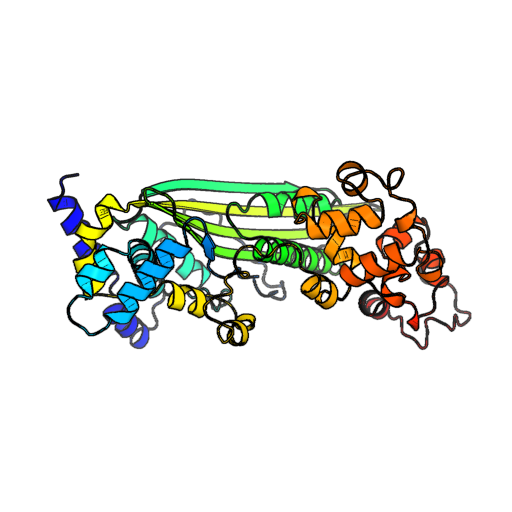13.893 -1.798 24.096 1.00 96.69 86 LEU A O 1
ATOM 695 N N . GLU A 1 87 ? -14.737 -3.378 25.434 1.00 97.12 87 GLU A N 1
ATOM 696 C CA . GLU A 1 87 ? -13.490 -3.603 26.169 1.00 97.12 87 GLU A CA 1
ATOM 697 C C . GLU A 1 87 ? -12.406 -4.251 25.301 1.00 97.12 87 GLU A C 1
ATOM 699 O O . GLU A 1 87 ? -11.236 -3.873 25.386 1.00 97.12 87 GLU A O 1
ATOM 704 N N . ALA A 1 88 ? -12.776 -5.185 24.421 1.00 96.50 88 ALA A N 1
ATOM 705 C CA . ALA A 1 88 ? -11.856 -5.730 23.426 1.00 96.50 88 ALA A CA 1
ATOM 706 C C . ALA A 1 88 ? -11.401 -4.644 22.432 1.00 96.50 88 ALA A C 1
ATOM 708 O O . ALA A 1 88 ? -10.219 -4.557 22.099 1.00 96.50 88 ALA A O 1
ATOM 709 N N . PHE A 1 89 ? -12.318 -3.774 22.001 1.00 96.81 89 PHE A N 1
ATOM 710 C CA . PHE A 1 89 ? -12.050 -2.705 21.039 1.00 96.81 89 PHE A CA 1
ATOM 711 C C . PHE A 1 89 ? -11.155 -1.605 21.616 1.00 96.81 89 PHE A C 1
ATOM 713 O O . PHE A 1 89 ? -10.166 -1.230 20.983 1.00 96.81 89 PHE A O 1
ATOM 720 N N . LYS A 1 90 ? -11.394 -1.174 22.862 1.00 95.75 90 LYS A N 1
ATOM 721 C CA . LYS A 1 90 ? -10.506 -0.267 23.616 1.00 95.75 90 LYS A CA 1
ATOM 722 C C . LYS A 1 90 ? -9.069 -0.788 23.694 1.00 95.75 90 LYS A C 1
ATOM 724 O O . LYS A 1 90 ? -8.122 -0.010 23.628 1.00 95.75 90 LYS A O 1
ATOM 729 N N . LYS A 1 91 ? -8.894 -2.111 23.786 1.00 94.06 91 LYS A N 1
ATOM 730 C CA . LYS A 1 91 ? -7.582 -2.783 23.822 1.00 94.06 91 LYS A CA 1
ATOM 731 C C . LYS A 1 91 ? -6.961 -3.014 22.443 1.00 94.06 91 LYS A C 1
ATOM 733 O O . LYS A 1 91 ? -5.842 -3.520 22.375 1.00 94.06 91 LYS A O 1
ATOM 738 N N . SER A 1 92 ? -7.648 -2.647 21.360 1.00 93.81 92 SER A N 1
ATOM 739 C CA . SER A 1 92 ? -7.193 -2.857 19.984 1.00 93.81 92 SER A CA 1
ATOM 740 C C . SER A 1 92 ? -7.086 -1.542 19.190 1.00 93.81 92 SER A C 1
ATOM 742 O O . SER A 1 92 ? -7.885 -1.298 18.282 1.00 93.81 92 SER A O 1
ATOM 744 N N . PRO A 1 93 ? -6.074 -0.691 19.471 1.00 91.94 93 PRO A N 1
ATOM 745 C CA . PRO A 1 93 ? -5.874 0.573 18.754 1.00 91.94 93 PRO A CA 1
ATOM 746 C C . PRO A 1 93 ? -5.712 0.428 17.240 1.00 91.94 93 PRO A C 1
ATOM 748 O O . PRO A 1 93 ? -6.079 1.333 16.501 1.00 91.94 93 PRO A O 1
ATOM 751 N N . ALA A 1 94 ? -5.193 -0.707 16.760 1.00 89.25 94 ALA A N 1
ATOM 752 C CA . ALA A 1 94 ? -5.103 -0.987 15.328 1.00 89.25 94 ALA A CA 1
ATOM 753 C C . ALA A 1 94 ? -6.474 -1.120 14.674 1.00 89.25 94 ALA A C 1
ATOM 755 O O . ALA A 1 94 ? -6.723 -0.484 13.653 1.00 89.25 94 ALA A O 1
ATOM 756 N N . THR A 1 95 ? -7.380 -1.865 15.305 1.00 93.12 95 THR A N 1
ATOM 757 C CA . THR A 1 95 ? -8.771 -1.961 14.848 1.00 93.12 95 THR A CA 1
ATOM 758 C C . THR A 1 95 ? -9.438 -0.590 14.889 1.00 93.12 95 THR A C 1
ATOM 760 O O . THR A 1 95 ? -10.140 -0.220 13.954 1.00 93.12 95 THR A O 1
ATOM 763 N N . GLY A 1 96 ? -9.154 0.209 15.922 1.00 95.06 96 GLY A N 1
ATOM 764 C CA . GLY A 1 96 ? -9.614 1.593 16.019 1.00 95.06 96 GLY A CA 1
ATOM 765 C C . GLY A 1 96 ? -9.144 2.485 14.875 1.00 95.06 96 GLY A C 1
ATOM 766 O O . GLY A 1 96 ? -9.959 3.092 14.185 1.00 95.06 96 GLY A O 1
ATOM 767 N N . CYS A 1 97 ? -7.834 2.515 14.628 1.00 93.50 97 CYS A N 1
ATOM 768 C CA . CYS A 1 97 ? -7.220 3.268 13.536 1.00 93.50 97 CYS A CA 1
ATOM 769 C C . CYS A 1 97 ? -7.837 2.895 12.181 1.00 93.50 97 CYS A C 1
ATOM 771 O O . CYS A 1 97 ? -8.243 3.776 11.424 1.00 93.50 97 CYS A O 1
ATOM 773 N N . ILE A 1 98 ? -7.949 1.594 11.895 1.00 91.88 98 ILE A N 1
ATOM 774 C CA . ILE A 1 98 ? -8.558 1.094 10.659 1.00 91.88 98 ILE A CA 1
ATOM 775 C C . ILE A 1 98 ? -10.036 1.476 10.565 1.00 91.88 98 ILE A C 1
ATOM 777 O O . ILE A 1 98 ? -10.482 1.904 9.505 1.00 91.88 98 ILE A O 1
ATOM 781 N N . THR A 1 99 ? -10.783 1.391 11.665 1.00 94.75 99 THR A N 1
ATOM 782 C CA . THR A 1 99 ? -12.198 1.781 11.708 1.00 94.75 99 THR A CA 1
ATOM 783 C C . THR A 1 99 ? -12.386 3.256 11.366 1.00 94.75 99 THR A C 1
ATOM 785 O O . THR A 1 99 ? -13.205 3.578 10.509 1.00 94.75 99 THR A O 1
ATOM 788 N N . VAL A 1 100 ? -11.592 4.151 11.959 1.00 95.31 100 VAL A N 1
ATOM 789 C CA . VAL A 1 100 ? -11.654 5.593 11.667 1.00 95.31 100 VAL A CA 1
ATOM 790 C C . VAL A 1 100 ? -11.294 5.876 10.205 1.00 95.31 100 VAL A C 1
ATOM 792 O O . VAL A 1 100 ? -11.971 6.659 9.537 1.00 95.31 100 VAL A O 1
ATOM 795 N N . MET A 1 101 ? -10.254 5.224 9.677 1.00 92.69 101 MET A N 1
ATOM 796 C CA . MET A 1 101 ? -9.894 5.350 8.261 1.00 92.69 101 MET A CA 1
ATOM 797 C C . MET A 1 101 ? -11.016 4.847 7.347 1.00 92.69 101 MET A C 1
ATOM 799 O O . MET A 1 101 ? -11.318 5.486 6.342 1.00 92.69 101 MET A O 1
ATOM 803 N N . ASP A 1 102 ? -11.676 3.744 7.696 1.00 91.75 102 ASP A N 1
ATOM 804 C CA . ASP A 1 102 ? -12.781 3.199 6.909 1.00 91.75 102 ASP A CA 1
ATOM 805 C C . ASP A 1 102 ? -14.021 4.107 6.951 1.00 91.75 102 ASP A C 1
ATOM 807 O O . ASP A 1 102 ? -14.630 4.348 5.913 1.00 91.75 102 ASP A O 1
ATOM 811 N N . MET A 1 103 ? -14.335 4.722 8.098 1.00 94.12 103 MET A N 1
ATOM 812 C CA . MET A 1 103 ? -15.378 5.757 8.191 1.00 94.12 103 MET A CA 1
ATOM 813 C C . MET A 1 103 ? -15.077 6.952 7.275 1.00 94.12 103 MET A C 1
ATOM 815 O O . MET A 1 103 ? -15.944 7.424 6.534 1.00 94.12 103 MET A O 1
ATOM 819 N N . ALA A 1 104 ? -13.827 7.428 7.267 1.00 93.31 104 ALA A N 1
ATOM 820 C CA . ALA A 1 104 ? -13.399 8.502 6.373 1.00 93.31 104 ALA A CA 1
ATOM 821 C C . ALA A 1 104 ? -13.488 8.092 4.892 1.00 93.31 104 ALA A C 1
ATOM 823 O O . ALA A 1 104 ? -13.876 8.892 4.037 1.00 93.31 104 ALA A O 1
ATOM 824 N N . ARG A 1 105 ? -13.140 6.841 4.572 1.00 90.06 105 ARG A N 1
ATOM 825 C CA . ARG A 1 105 ? -13.221 6.284 3.216 1.00 90.06 105 ARG A CA 1
ATOM 826 C C . ARG A 1 105 ? -14.669 6.213 2.735 1.00 90.06 105 ARG A C 1
ATOM 828 O O . ARG A 1 105 ? -14.966 6.695 1.646 1.00 90.06 105 ARG A O 1
ATOM 835 N N . ILE A 1 106 ? -15.568 5.661 3.549 1.00 89.06 106 ILE A N 1
ATOM 836 C CA . ILE A 1 106 ? -16.991 5.538 3.210 1.00 89.06 106 ILE A CA 1
ATOM 837 C C . ILE A 1 106 ? -17.606 6.928 3.037 1.00 89.06 106 ILE A C 1
ATOM 839 O O . ILE A 1 106 ? -18.192 7.204 1.995 1.00 89.06 106 ILE A O 1
ATOM 843 N N . SER A 1 107 ? -17.396 7.836 3.994 1.00 91.12 107 SER A N 1
ATOM 844 C CA . SER A 1 107 ? -17.975 9.189 3.947 1.00 91.12 107 SER A CA 1
ATOM 845 C C . SER A 1 107 ? -17.478 10.060 2.790 1.00 91.12 107 SER A C 1
ATOM 847 O O . SER A 1 107 ? -18.173 10.978 2.363 1.00 91.12 107 SER A O 1
ATOM 849 N N . SER A 1 108 ? -16.296 9.771 2.248 1.00 88.62 108 SER A N 1
ATOM 850 C CA . SER A 1 108 ? -15.748 10.474 1.082 1.00 88.62 108 SER A CA 1
ATOM 851 C C . SER A 1 108 ? -16.134 9.853 -0.261 1.00 88.62 108 SER A C 1
ATOM 853 O O . SER A 1 108 ? -15.869 10.462 -1.298 1.00 88.62 108 SER A O 1
ATOM 855 N N . GLY A 1 109 ? -16.731 8.655 -0.260 1.00 85.12 109 GLY A N 1
ATOM 856 C CA . GLY A 1 109 ? -17.000 7.876 -1.469 1.00 85.12 109 GLY A CA 1
ATOM 857 C C . GLY A 1 109 ? -15.739 7.300 -2.124 1.00 85.12 109 GLY A C 1
ATOM 858 O O . GLY A 1 109 ? -15.788 6.892 -3.284 1.00 85.12 109 GLY A O 1
ATOM 859 N N . PHE A 1 110 ? -14.597 7.293 -1.424 1.00 84.25 110 PHE A N 1
ATOM 860 C CA . PHE A 1 110 ? -13.342 6.796 -1.984 1.00 84.25 110 PHE A CA 1
ATOM 861 C C . PHE A 1 110 ? -13.386 5.272 -2.138 1.00 84.25 110 PHE A C 1
ATOM 863 O O . PHE A 1 110 ? -13.600 4.524 -1.178 1.00 84.25 110 PHE A O 1
ATOM 870 N N . ASN A 1 111 ? -13.148 4.807 -3.362 1.00 77.50 111 ASN A N 1
ATOM 871 C CA . ASN A 1 111 ? -13.109 3.398 -3.708 1.00 77.50 111 ASN A CA 1
ATOM 872 C C . ASN A 1 111 ? -11.687 2.978 -4.129 1.00 77.50 111 ASN A C 1
ATOM 874 O O . ASN A 1 111 ? -11.317 3.143 -5.298 1.00 77.50 111 ASN A O 1
ATOM 878 N N . PRO A 1 112 ? -10.887 2.397 -3.219 1.00 71.88 112 PRO A N 1
ATOM 879 C CA . PRO A 1 112 ? -9.533 1.943 -3.540 1.00 71.88 112 PRO A CA 1
ATOM 880 C C . PRO A 1 112 ? -9.508 0.740 -4.501 1.00 71.88 112 PRO A C 1
ATOM 882 O O . PRO A 1 112 ? -8.515 0.534 -5.197 1.00 71.88 112 PRO A O 1
ATOM 885 N N . PHE A 1 113 ? -10.605 -0.022 -4.623 1.00 64.56 113 PHE A N 1
ATOM 886 C CA . PHE A 1 113 ? -10.684 -1.152 -5.557 1.00 64.56 113 PHE A CA 1
ATOM 887 C C . PHE A 1 113 ? -10.841 -0.746 -7.017 1.00 64.56 113 PHE A C 1
ATOM 889 O O . PHE A 1 113 ? -10.424 -1.488 -7.907 1.00 64.56 113 PHE A O 1
ATOM 896 N N . ASN A 1 114 ? -11.501 0.387 -7.273 1.00 66.25 114 ASN A N 1
ATOM 897 C CA . ASN A 1 114 ? -11.714 0.899 -8.621 1.00 66.25 114 ASN A CA 1
ATOM 898 C C . ASN A 1 114 ? -11.110 2.303 -8.761 1.00 66.25 114 ASN A C 1
ATOM 900 O O . ASN A 1 114 ? -11.838 3.291 -8.861 1.00 66.25 114 ASN A O 1
ATOM 904 N N . PRO A 1 115 ? -9.772 2.403 -8.799 1.00 61.28 115 PRO A N 1
ATOM 905 C CA . PRO A 1 115 ? -9.049 3.667 -8.945 1.00 61.28 115 PRO A CA 1
ATOM 906 C C . PRO A 1 115 ? -9.452 4.473 -10.194 1.00 61.28 115 PRO A C 1
ATOM 908 O O . PRO A 1 115 ? -9.290 5.689 -10.198 1.00 61.28 115 PRO A O 1
ATOM 911 N N . LEU A 1 116 ? -9.999 3.817 -11.227 1.00 60.62 116 LEU A N 1
ATOM 912 C CA . LEU A 1 116 ? -10.444 4.442 -12.478 1.00 60.62 116 LEU A CA 1
ATOM 913 C C . LEU A 1 116 ? -11.898 4.897 -12.485 1.00 60.62 116 LEU A C 1
ATOM 915 O O . LEU A 1 116 ? -12.349 5.465 -13.480 1.00 60.62 116 LEU A O 1
ATOM 919 N N . TYR A 1 117 ? -12.646 4.638 -11.416 1.00 65.75 117 TYR A N 1
ATOM 920 C CA . TYR A 1 117 ? -14.020 5.099 -11.332 1.00 65.75 117 TYR A CA 1
ATOM 921 C C . TYR A 1 117 ? -14.076 6.636 -11.491 1.00 65.75 117 TYR A C 1
ATOM 923 O O . TYR A 1 117 ? -13.305 7.341 -10.826 1.00 65.75 117 TYR A O 1
ATOM 931 N N . PRO A 1 118 ? -14.944 7.185 -12.367 1.00 70.50 118 PRO A N 1
ATOM 932 C CA . PRO A 1 118 ? -15.081 8.629 -12.530 1.00 70.50 118 PRO A CA 1
ATOM 933 C C . PRO A 1 118 ? -15.321 9.331 -11.187 1.00 70.50 118 PRO A C 1
ATOM 935 O O . PRO A 1 118 ? -16.170 8.925 -10.403 1.00 70.50 118 PRO A O 1
ATOM 938 N N . GLY A 1 119 ? -14.542 10.374 -10.896 1.00 73.25 119 GLY A N 1
ATOM 939 C CA . GLY A 1 119 ? -14.623 11.103 -9.624 1.00 73.25 119 GLY A CA 1
ATOM 940 C C . GLY A 1 119 ? -13.873 10.463 -8.448 1.00 73.25 119 GLY A C 1
ATOM 941 O O . GLY A 1 119 ? -13.736 11.106 -7.410 1.00 73.25 119 GLY A O 1
ATOM 942 N N . ASN A 1 120 ? -13.296 9.265 -8.596 1.00 75.62 120 ASN A N 1
ATOM 943 C CA . ASN A 1 120 ? -12.602 8.587 -7.494 1.00 75.62 120 ASN A CA 1
ATOM 944 C C . ASN A 1 120 ? -11.348 9.329 -7.006 1.00 75.62 120 ASN A C 1
ATOM 946 O O . ASN A 1 120 ? -11.028 9.287 -5.823 1.00 75.62 120 ASN A O 1
ATOM 950 N N . PHE A 1 121 ? -10.659 10.066 -7.886 1.00 74.06 121 PHE A N 1
ATOM 951 C CA . PHE A 1 121 ? -9.558 10.942 -7.472 1.00 74.06 121 PHE A CA 1
ATOM 952 C C . PHE A 1 121 ? -10.042 12.074 -6.556 1.00 74.06 121 PHE A C 1
ATOM 954 O O . PHE A 1 121 ? -9.416 12.361 -5.539 1.00 74.06 121 PHE A O 1
ATOM 961 N N . GLN A 1 122 ? -11.187 12.685 -6.872 1.00 77.56 122 GLN A N 1
ATOM 962 C CA . GLN A 1 122 ? -11.785 13.703 -6.009 1.00 77.56 122 GLN A CA 1
ATOM 963 C C . GLN A 1 122 ? -12.248 13.091 -4.682 1.00 77.56 122 GLN A C 1
ATOM 965 O O . GLN A 1 122 ? -12.004 13.670 -3.625 1.00 77.56 122 GLN A O 1
ATOM 970 N N . ALA A 1 123 ? -12.848 11.900 -4.725 1.00 82.56 123 ALA A N 1
ATOM 971 C CA . ALA A 1 123 ? -13.207 11.142 -3.532 1.00 82.56 123 ALA A CA 1
ATOM 972 C C . ALA A 1 123 ? -11.975 10.828 -2.663 1.00 82.56 123 ALA A C 1
ATOM 974 O O . ALA A 1 123 ? -12.015 10.997 -1.450 1.00 82.56 123 ALA A O 1
ATOM 975 N N . PHE A 1 124 ? -10.839 10.483 -3.274 1.00 82.12 124 PHE A N 1
ATOM 976 C CA . PHE A 1 124 ? -9.567 10.310 -2.575 1.00 82.12 124 PHE A CA 1
ATOM 977 C C . PHE A 1 124 ? -9.066 11.613 -1.926 1.00 82.12 124 PHE A C 1
ATOM 979 O O . PHE A 1 124 ? -8.645 11.608 -0.771 1.00 82.12 124 PHE A O 1
ATOM 986 N N . LEU A 1 125 ? -9.136 12.757 -2.613 1.00 82.12 125 LEU A N 1
ATOM 987 C CA . LEU A 1 125 ? -8.782 14.044 -1.997 1.00 82.12 125 LEU A CA 1
ATOM 988 C C . LEU A 1 125 ? -9.701 14.376 -0.810 1.00 82.12 125 LEU A C 1
ATOM 990 O O . LEU A 1 125 ? -9.229 14.860 0.222 1.00 82.12 125 LEU A O 1
ATOM 994 N N . ASN A 1 126 ? -10.995 14.068 -0.929 1.00 87.38 126 ASN A N 1
ATOM 995 C CA . ASN A 1 126 ? -11.959 14.216 0.156 1.00 87.38 126 ASN A CA 1
ATOM 996 C C . ASN A 1 126 ? -11.615 13.286 1.329 1.00 87.38 126 ASN A C 1
ATOM 998 O O . ASN A 1 126 ? -11.593 13.747 2.465 1.00 87.38 126 ASN A O 1
ATOM 1002 N N . TYR A 1 127 ? -11.263 12.025 1.062 1.00 89.06 127 TYR A N 1
ATOM 1003 C CA . TYR A 1 127 ? -10.796 11.051 2.054 1.00 89.06 127 TYR A CA 1
ATOM 1004 C C . TYR A 1 127 ? -9.616 11.593 2.870 1.00 89.06 127 TYR A C 1
ATOM 1006 O O . TYR A 1 127 ? -9.673 11.638 4.101 1.00 89.06 127 TYR A O 1
ATOM 1014 N N . ILE A 1 128 ? -8.580 12.090 2.188 1.00 86.62 128 ILE A N 1
ATOM 1015 C CA . ILE A 1 128 ? -7.415 12.710 2.830 1.00 86.62 128 ILE A CA 1
ATOM 1016 C C . ILE A 1 128 ? -7.830 13.892 3.708 1.00 86.62 128 ILE A C 1
ATOM 1018 O O . ILE A 1 128 ? -7.365 14.022 4.841 1.00 86.62 128 ILE A O 1
ATOM 1022 N N . ASN A 1 129 ? -8.698 14.766 3.198 1.00 89.06 129 ASN A N 1
ATOM 1023 C CA . ASN A 1 129 ? -9.163 15.936 3.936 1.00 89.06 129 ASN A CA 1
ATOM 1024 C C . ASN A 1 129 ? -9.962 15.542 5.188 1.00 89.06 129 ASN A C 1
ATOM 1026 O O . ASN A 1 129 ? -9.758 16.126 6.251 1.00 89.06 129 ASN A O 1
ATOM 1030 N N . THR A 1 130 ? -10.823 14.531 5.078 1.00 92.00 130 THR A N 1
ATOM 1031 C CA . THR A 1 130 ? -11.614 13.987 6.188 1.00 92.00 130 THR A CA 1
ATOM 1032 C C . THR A 1 130 ? -10.719 13.413 7.283 1.00 92.00 130 THR A C 1
ATOM 1034 O O . THR A 1 130 ? -10.910 13.738 8.455 1.00 92.00 130 THR A O 1
ATOM 1037 N N . ILE A 1 131 ? -9.695 12.634 6.916 1.00 91.56 131 ILE A N 1
ATOM 1038 C CA . ILE A 1 131 ? -8.721 12.104 7.880 1.00 91.56 131 ILE A CA 1
ATOM 1039 C C . ILE A 1 131 ? -7.938 13.232 8.553 1.00 91.56 131 ILE A C 1
ATOM 1041 O O . ILE A 1 131 ? -7.809 13.243 9.776 1.00 91.56 131 ILE A O 1
ATOM 1045 N N . LYS A 1 132 ? -7.437 14.202 7.780 1.00 88.25 132 LYS A N 1
ATOM 1046 C CA . LYS A 1 132 ? -6.650 15.327 8.313 1.00 88.25 132 LYS A CA 1
ATOM 1047 C C . LYS A 1 132 ? -7.424 16.206 9.292 1.00 88.25 132 LYS A C 1
ATOM 1049 O O . LYS A 1 132 ? -6.810 16.828 10.151 1.00 88.25 132 LYS A O 1
ATOM 1054 N N . LYS A 1 133 ? -8.744 16.298 9.131 1.00 90.62 133 LYS A N 1
ATOM 1055 C CA . LYS A 1 133 ? -9.640 17.033 10.035 1.00 90.62 133 LYS A CA 1
ATOM 1056 C C . LYS A 1 133 ? -10.099 16.200 11.228 1.00 90.62 133 LYS A C 1
ATOM 1058 O O . LYS A 1 133 ? -10.774 16.731 12.105 1.00 90.62 133 LYS A O 1
ATOM 1063 N N . SER A 1 134 ? -9.785 14.909 11.246 1.00 91.62 134 SER A N 1
ATOM 1064 C CA . SER A 1 134 ? -10.194 14.045 12.338 1.00 91.62 134 SER A CA 1
ATOM 1065 C C . SER A 1 134 ? -9.347 14.307 13.591 1.00 91.62 134 SER A C 1
ATOM 1067 O O . SER A 1 134 ? -8.140 14.536 13.485 1.00 91.62 134 SER A O 1
ATOM 1069 N N . PRO A 1 135 ? -9.944 14.232 14.790 1.00 92.69 135 PRO A N 1
ATOM 1070 C CA . PRO A 1 135 ? -9.228 14.439 16.052 1.00 92.69 135 PRO A CA 1
ATOM 1071 C C . PRO A 1 135 ? -8.337 13.248 16.457 1.00 92.69 135 PRO A C 1
ATOM 1073 O O . PRO A 1 135 ? -7.658 13.301 17.483 1.00 92.69 135 PRO A O 1
ATOM 1076 N N . PHE A 1 136 ? -8.337 12.164 15.673 1.00 92.94 136 PHE A N 1
ATOM 1077 C CA . PHE A 1 136 ? -7.635 10.918 15.991 1.00 92.94 136 PHE A CA 1
ATOM 1078 C C . PHE A 1 136 ? -6.179 10.887 15.521 1.00 92.94 136 PHE A C 1
ATOM 1080 O O . PHE A 1 136 ? -5.371 10.144 16.082 1.00 92.94 136 PHE A O 1
ATOM 1087 N N . PHE A 1 137 ? -5.848 11.664 14.488 1.00 92.44 137 PHE A N 1
ATOM 1088 C CA . PHE A 1 137 ? -4.542 11.627 13.842 1.00 92.44 137 PHE A CA 1
ATOM 1089 C C . PHE A 1 137 ? -3.786 12.936 14.034 1.00 92.44 137 PHE A C 1
ATOM 1091 O O . PHE A 1 137 ? -4.313 14.021 13.808 1.00 92.44 137 PHE A O 1
ATOM 1098 N N . GLU A 1 138 ? -2.504 12.826 14.363 1.00 91.88 138 GLU A N 1
ATOM 1099 C CA . GLU A 1 138 ? -1.560 13.929 14.236 1.00 91.88 138 GLU A CA 1
ATOM 1100 C C . GLU A 1 138 ? -0.832 13.831 12.897 1.00 91.88 138 GLU A C 1
ATOM 1102 O O . GLU A 1 138 ? -0.293 12.780 12.547 1.00 91.88 138 GLU A O 1
ATOM 1107 N N . GLN A 1 139 ? -0.790 14.927 12.138 1.00 92.19 139 GLN A N 1
ATOM 1108 C CA . GLN A 1 139 ? -0.005 14.978 10.910 1.00 92.19 139 GLN A CA 1
ATOM 1109 C C . GLN A 1 139 ? 1.476 15.193 11.242 1.00 92.19 139 GLN A C 1
ATOM 1111 O O . GLN A 1 139 ? 1.884 16.302 11.569 1.00 92.19 139 GLN A O 1
ATOM 1116 N N . ILE A 1 140 ? 2.280 14.142 11.082 1.00 89.12 140 ILE A N 1
ATOM 1117 C CA . ILE A 1 140 ? 3.733 14.177 11.293 1.00 89.12 140 ILE A CA 1
ATOM 1118 C C . ILE A 1 140 ? 4.438 14.867 10.124 1.00 89.12 140 ILE A C 1
ATOM 1120 O O . ILE A 1 140 ? 5.313 15.705 10.322 1.00 89.12 140 ILE A O 1
ATOM 1124 N N . SER A 1 141 ? 4.063 14.523 8.889 1.00 86.00 141 SER A N 1
ATOM 1125 C CA . SER A 1 141 ? 4.609 15.170 7.695 1.00 86.00 141 SER A CA 1
ATOM 1126 C C . SER A 1 141 ? 3.608 15.196 6.547 1.00 86.00 141 SER A C 1
ATOM 1128 O O . SER A 1 141 ? 2.672 14.397 6.480 1.00 86.00 141 SER A O 1
ATOM 1130 N N . ASN A 1 142 ? 3.811 16.142 5.636 1.00 86.62 142 ASN A N 1
ATOM 1131 C CA . ASN A 1 142 ? 3.155 16.185 4.338 1.00 86.62 142 ASN A CA 1
ATOM 1132 C C . ASN A 1 142 ? 4.220 16.562 3.312 1.00 86.62 142 ASN A C 1
ATOM 1134 O O . ASN A 1 142 ? 4.556 17.735 3.151 1.00 86.62 142 ASN A O 1
ATOM 1138 N N . ASP A 1 143 ? 4.784 15.542 2.681 1.00 82.06 143 ASP A N 1
ATOM 1139 C CA . ASP A 1 143 ? 5.921 15.676 1.789 1.00 82.06 143 ASP A CA 1
ATOM 1140 C C . ASP A 1 143 ? 5.424 15.657 0.347 1.00 82.06 143 ASP A C 1
ATOM 1142 O O . ASP A 1 143 ? 4.636 14.796 -0.045 1.00 82.06 143 ASP A O 1
ATOM 1146 N N . TYR A 1 144 ? 5.917 16.587 -0.463 1.00 83.88 144 TYR A N 1
ATOM 1147 C CA . TYR A 1 144 ? 5.714 16.589 -1.905 1.00 83.88 144 TYR A CA 1
ATOM 1148 C C . TYR A 1 144 ? 7.076 16.556 -2.583 1.00 83.88 144 TYR A C 1
ATOM 1150 O O . TYR A 1 144 ? 7.944 17.377 -2.282 1.00 83.88 144 TYR A O 1
ATOM 1158 N N . GLN A 1 145 ? 7.270 15.608 -3.492 1.00 81.94 145 GLN A N 1
ATOM 1159 C CA . GLN A 1 145 ? 8.495 15.500 -4.267 1.00 81.94 145 GLN A CA 1
ATOM 1160 C C . GLN A 1 145 ? 8.172 15.503 -5.750 1.00 81.94 145 GLN A C 1
ATOM 1162 O O . GLN A 1 145 ? 7.255 14.822 -6.212 1.00 81.94 145 GLN A O 1
ATOM 1167 N N . ARG A 1 146 ? 8.958 16.284 -6.488 1.00 83.94 146 ARG A N 1
ATOM 1168 C CA . ARG A 1 146 ? 8.926 16.336 -7.941 1.00 83.94 146 ARG A CA 1
ATOM 1169 C C . ARG A 1 146 ? 10.253 15.830 -8.464 1.00 83.94 146 ARG A C 1
ATOM 1171 O O . ARG A 1 146 ? 11.309 16.329 -8.087 1.00 83.94 146 ARG A O 1
ATOM 1178 N N . TYR A 1 147 ? 10.176 14.875 -9.369 1.00 81.31 147 TYR A N 1
ATOM 1179 C CA . TYR A 1 147 ? 11.312 14.357 -10.097 1.00 81.31 147 TYR A CA 1
ATOM 1180 C C . TYR A 1 147 ? 11.140 14.697 -11.570 1.00 81.31 147 TYR A C 1
ATOM 1182 O O . TYR A 1 147 ? 10.138 14.359 -12.202 1.00 81.31 147 TYR A O 1
ATOM 1190 N N . HIS A 1 148 ? 12.132 15.399 -12.104 1.00 85.69 148 HIS A N 1
ATOM 1191 C CA . HIS A 1 148 ? 12.212 15.727 -13.513 1.00 85.69 148 HIS A CA 1
ATOM 1192 C C . HIS A 1 148 ? 13.554 15.255 -14.053 1.00 85.69 148 HIS A C 1
ATOM 1194 O O . HIS A 1 148 ? 14.600 15.630 -13.520 1.00 85.69 148 HIS A O 1
ATOM 1200 N N . ARG A 1 149 ? 13.539 14.457 -15.122 1.00 81.38 149 ARG A N 1
ATOM 1201 C CA . ARG A 1 149 ? 14.772 14.010 -15.778 1.00 81.38 149 ARG A CA 1
ATOM 1202 C C . ARG A 1 149 ? 14.626 14.025 -17.291 1.00 81.38 149 ARG A C 1
ATOM 1204 O O . ARG A 1 149 ? 13.591 13.642 -17.831 1.00 81.38 149 ARG A O 1
ATOM 1211 N N . LYS A 1 150 ? 15.702 14.454 -17.953 1.00 76.50 150 LYS A N 1
ATOM 1212 C CA . LYS A 1 150 ? 15.882 14.437 -19.408 1.00 76.50 150 LYS A CA 1
ATOM 1213 C C . LYS A 1 150 ? 17.129 13.628 -19.753 1.00 76.50 150 LYS A C 1
ATOM 1215 O O . LYS A 1 150 ? 18.203 14.202 -19.909 1.00 76.50 150 LYS A O 1
ATOM 1220 N N . ASN A 1 151 ? 17.017 12.300 -19.750 1.00 67.25 151 ASN A N 1
ATOM 1221 C CA . ASN A 1 151 ? 18.107 11.380 -20.093 1.00 67.25 151 ASN A CA 1
ATOM 1222 C C . ASN A 1 151 ? 17.579 9.956 -20.345 1.00 67.25 151 ASN A C 1
ATOM 1224 O O . ASN A 1 151 ? 16.638 9.525 -19.680 1.00 67.25 151 ASN A O 1
ATOM 1228 N N . ASN A 1 152 ? 18.226 9.204 -21.236 1.00 65.31 152 ASN A N 1
ATOM 1229 C CA . ASN A 1 152 ? 17.815 7.877 -21.714 1.00 65.31 152 ASN A CA 1
ATOM 1230 C C . ASN A 1 152 ? 18.113 6.730 -20.718 1.00 65.31 152 ASN A C 1
ATOM 1232 O O . ASN A 1 152 ? 18.073 5.562 -21.089 1.00 65.31 152 ASN A O 1
ATOM 1236 N N . ASP A 1 153 ? 18.429 7.051 -19.462 1.00 73.88 153 ASP A N 1
ATOM 1237 C CA . ASP A 1 153 ? 18.718 6.081 -18.402 1.00 73.88 153 ASP A CA 1
ATOM 1238 C C . ASP A 1 153 ? 17.428 5.681 -17.669 1.00 73.88 153 ASP A C 1
ATOM 1240 O O . ASP A 1 153 ? 17.063 6.245 -16.631 1.00 73.88 153 ASP A O 1
ATOM 1244 N N . TRP A 1 154 ? 16.717 4.716 -18.252 1.00 73.00 154 TRP A N 1
ATOM 1245 C CA . TRP A 1 154 ? 15.453 4.209 -17.723 1.00 73.00 154 TRP A CA 1
ATOM 1246 C C . TRP A 1 154 ? 15.607 3.466 -16.394 1.00 73.00 154 TRP A C 1
ATOM 1248 O O . TRP A 1 154 ? 14.775 3.646 -15.506 1.00 73.00 154 TRP A O 1
ATOM 1258 N N . ASN A 1 155 ? 16.694 2.715 -16.208 1.00 69.00 155 ASN A N 1
ATOM 1259 C CA . ASN A 1 155 ? 16.956 2.003 -14.956 1.00 69.00 155 ASN A CA 1
ATOM 1260 C C . ASN A 1 155 ? 17.170 2.982 -13.798 1.00 69.00 155 ASN A C 1
ATOM 1262 O O . ASN A 1 155 ? 16.557 2.833 -12.740 1.00 69.00 155 ASN A O 1
ATOM 1266 N N . GLY A 1 156 ? 17.944 4.050 -14.013 1.00 71.69 156 GLY A N 1
ATOM 1267 C CA . GLY A 1 156 ? 18.100 5.101 -13.012 1.00 71.69 156 GLY A CA 1
ATOM 1268 C C . GLY A 1 156 ? 16.800 5.858 -12.720 1.00 71.69 156 GLY A C 1
ATOM 1269 O O . GLY A 1 156 ? 16.583 6.261 -11.579 1.00 71.69 156 GLY A O 1
ATOM 1270 N N . VAL A 1 157 ? 15.905 6.026 -13.705 1.00 75.94 157 VAL A N 1
ATOM 1271 C CA . VAL A 1 157 ? 14.561 6.599 -13.480 1.00 75.94 157 VAL A CA 1
ATOM 1272 C C . VAL A 1 157 ? 13.708 5.684 -12.602 1.00 75.94 157 VAL A C 1
ATOM 1274 O O . VAL A 1 157 ? 13.136 6.154 -11.619 1.00 75.94 157 VAL A O 1
ATOM 1277 N N . ILE A 1 158 ? 13.641 4.388 -12.920 1.00 73.19 158 ILE A N 1
ATOM 1278 C CA . ILE A 1 158 ? 12.870 3.404 -12.147 1.00 73.19 158 ILE A CA 1
ATOM 1279 C C . ILE A 1 158 ? 13.391 3.342 -10.706 1.00 73.19 158 ILE A C 1
ATOM 1281 O O . ILE A 1 158 ? 12.605 3.416 -9.760 1.00 73.19 158 ILE A O 1
ATOM 1285 N N . ASN A 1 159 ? 14.714 3.283 -10.529 1.00 72.94 159 ASN A N 1
ATOM 1286 C CA . ASN A 1 159 ? 15.354 3.267 -9.215 1.00 72.94 159 ASN A CA 1
ATOM 1287 C C . ASN A 1 159 ? 15.031 4.539 -8.421 1.00 72.94 159 ASN A C 1
ATOM 1289 O O . ASN A 1 159 ? 14.526 4.439 -7.303 1.00 72.94 159 ASN A O 1
ATOM 1293 N N . ALA A 1 160 ? 15.220 5.722 -9.016 1.00 81.12 160 ALA A N 1
ATOM 1294 C CA . ALA A 1 160 ? 14.922 6.991 -8.356 1.00 81.12 160 ALA A CA 1
ATOM 1295 C C . ALA A 1 160 ? 13.448 7.085 -7.933 1.00 81.12 160 ALA A C 1
ATOM 1297 O O . ALA A 1 160 ? 13.168 7.383 -6.773 1.00 81.12 160 ALA A O 1
ATOM 1298 N N . ILE A 1 161 ? 12.509 6.763 -8.831 1.00 81.44 161 ILE A N 1
ATOM 1299 C CA . ILE A 1 161 ? 11.073 6.837 -8.537 1.00 81.44 161 ILE A CA 1
ATOM 1300 C C . ILE A 1 161 ? 10.683 5.841 -7.440 1.00 81.44 161 ILE A C 1
ATOM 1302 O O . ILE A 1 161 ? 9.996 6.212 -6.489 1.00 81.44 161 ILE A O 1
ATOM 1306 N N . SER A 1 162 ? 11.147 4.591 -7.537 1.00 76.44 162 SER A N 1
ATOM 1307 C CA . SER A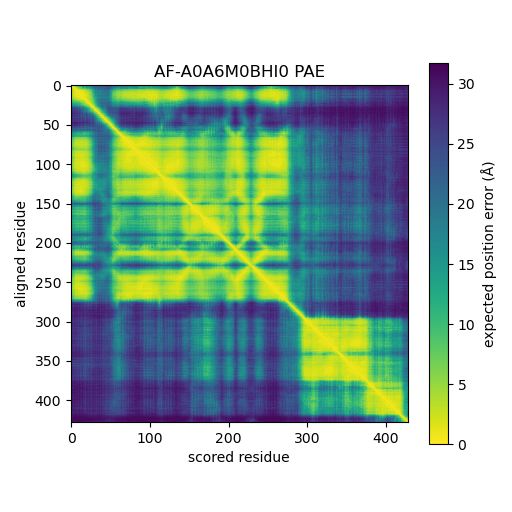 1 162 ? 10.840 3.554 -6.543 1.00 76.44 162 SER A CA 1
ATOM 1308 C C . SER A 1 162 ? 11.380 3.888 -5.147 1.00 76.44 162 SER A C 1
ATOM 1310 O O . SER A 1 162 ? 10.731 3.566 -4.155 1.00 76.44 162 SER A O 1
ATOM 1312 N N . SER A 1 163 ? 12.504 4.611 -5.059 1.00 78.31 163 SER A N 1
ATOM 1313 C CA . SER A 1 163 ? 13.110 5.020 -3.784 1.00 78.31 163 SER A CA 1
ATOM 1314 C C . SER A 1 163 ? 12.266 6.021 -2.978 1.00 78.31 163 SER A C 1
ATOM 1316 O O . SER A 1 163 ? 12.414 6.115 -1.758 1.00 78.31 163 SER A O 1
ATOM 1318 N N . TYR A 1 164 ? 11.352 6.759 -3.624 1.00 81.44 164 TYR A N 1
ATOM 1319 C CA . TYR A 1 164 ? 10.514 7.747 -2.937 1.00 81.44 164 TYR A CA 1
ATOM 1320 C C . TYR A 1 164 ? 9.422 7.125 -2.054 1.00 81.44 164 TYR A C 1
ATOM 1322 O O . TYR A 1 164 ? 8.937 7.774 -1.117 1.00 81.44 164 TYR A O 1
ATOM 1330 N N . TYR A 1 165 ? 9.068 5.864 -2.304 1.00 74.75 165 TYR A N 1
ATOM 1331 C CA . TYR A 1 165 ? 8.081 5.123 -1.528 1.00 74.75 165 TYR A CA 1
ATOM 1332 C C . TYR A 1 165 ? 8.738 4.477 -0.310 1.00 74.75 165 TYR A C 1
ATOM 1334 O O . TYR A 1 165 ? 9.521 3.534 -0.418 1.00 74.75 165 TYR A O 1
ATOM 1342 N N . LYS A 1 166 ? 8.406 4.988 0.876 1.00 71.31 166 LYS A N 1
ATOM 1343 C CA . LYS A 1 166 ? 8.939 4.497 2.152 1.00 71.31 166 LYS A CA 1
ATOM 1344 C C . LYS A 1 166 ? 7.927 3.586 2.847 1.00 71.31 166 LYS A C 1
ATOM 1346 O O . LYS A 1 166 ? 6.728 3.828 2.794 1.00 71.31 166 LYS A O 1
ATOM 1351 N N . GLY A 1 167 ? 8.404 2.567 3.548 1.00 65.19 167 GLY A N 1
ATOM 1352 C CA . GLY A 1 167 ? 7.538 1.730 4.385 1.00 65.19 167 GLY A CA 1
ATOM 1353 C C . GLY A 1 167 ? 6.556 0.825 3.630 1.00 65.19 167 GLY A C 1
ATOM 1354 O O . GLY A 1 167 ? 5.722 0.220 4.284 1.00 65.19 167 GLY A O 1
ATOM 1355 N N . ILE A 1 168 ? 6.660 0.714 2.303 1.00 65.25 168 ILE A N 1
ATOM 1356 C CA . ILE A 1 168 ? 5.946 -0.297 1.505 1.00 65.25 168 ILE A CA 1
ATOM 1357 C C . ILE A 1 168 ? 6.735 -1.613 1.474 1.00 65.25 168 ILE A C 1
ATOM 1359 O O . ILE A 1 168 ? 7.968 -1.586 1.585 1.00 65.25 168 ILE A O 1
ATOM 1363 N N . THR A 1 169 ? 6.054 -2.746 1.284 1.00 58.72 169 THR A N 1
ATOM 1364 C CA . THR A 1 169 ? 6.737 -4.044 1.145 1.00 58.72 169 THR A CA 1
ATOM 1365 C C . THR A 1 169 ? 7.517 -4.164 -0.160 1.00 58.72 169 THR A C 1
ATOM 1367 O O . THR A 1 169 ? 7.371 -3.381 -1.106 1.00 58.72 169 THR A O 1
ATOM 1370 N N . PHE A 1 170 ? 8.338 -5.209 -0.216 1.00 54.34 170 PHE A N 1
ATOM 1371 C CA . PHE A 1 170 ? 9.029 -5.624 -1.422 1.00 54.34 170 PHE A CA 1
ATOM 1372 C C . PHE A 1 170 ? 8.065 -5.881 -2.598 1.00 54.34 170 PHE A C 1
ATOM 1374 O O . PHE A 1 170 ? 8.226 -5.266 -3.651 1.00 54.34 170 PHE A O 1
ATOM 1381 N N . SER A 1 171 ? 7.038 -6.722 -2.408 1.00 52.47 171 SER A N 1
ATOM 1382 C CA . SER A 1 171 ? 6.041 -7.086 -3.439 1.00 52.47 171 SER A CA 1
ATOM 1383 C C . SER A 1 171 ? 5.435 -5.857 -4.117 1.00 52.47 171 SER A C 1
ATOM 1385 O O . SER A 1 171 ? 5.263 -5.780 -5.335 1.00 52.47 171 SER A O 1
ATOM 1387 N N . ASP A 1 172 ? 5.159 -4.845 -3.307 1.00 57.94 172 ASP A N 1
ATOM 1388 C CA . ASP A 1 172 ? 4.570 -3.594 -3.742 1.00 57.94 172 ASP A CA 1
ATOM 1389 C C . ASP A 1 172 ? 5.562 -2.732 -4.502 1.00 57.94 172 ASP A C 1
ATOM 1391 O O . ASP A 1 172 ? 5.257 -2.246 -5.591 1.00 57.94 172 ASP A O 1
ATOM 1395 N N . ARG A 1 173 ? 6.786 -2.604 -3.980 1.00 67.62 173 ARG A N 1
ATOM 1396 C CA . ARG A 1 173 ? 7.876 -1.922 -4.678 1.00 67.62 173 ARG A CA 1
ATOM 1397 C C . ARG A 1 173 ? 8.159 -2.577 -6.026 1.00 67.62 173 ARG A C 1
ATOM 1399 O O . ARG A 1 173 ? 8.362 -1.871 -7.012 1.00 67.62 173 ARG A O 1
ATOM 1406 N N . PHE A 1 174 ? 8.109 -3.901 -6.100 1.00 57.56 174 PHE A N 1
ATOM 1407 C CA . PHE A 1 174 ? 8.244 -4.650 -7.341 1.00 57.56 174 PHE A CA 1
ATOM 1408 C C . PHE A 1 174 ? 7.116 -4.318 -8.329 1.00 57.56 174 PHE A C 1
ATOM 1410 O O . PHE A 1 174 ? 7.388 -3.992 -9.483 1.00 57.56 174 PHE A O 1
ATOM 1417 N N . ARG A 1 175 ? 5.852 -4.275 -7.885 1.00 59.25 175 ARG A N 1
ATOM 1418 C CA . ARG A 1 175 ? 4.721 -3.841 -8.733 1.00 59.25 175 ARG A CA 1
ATOM 1419 C C . ARG A 1 175 ? 4.885 -2.409 -9.246 1.00 59.25 175 ARG A C 1
ATOM 1421 O O . ARG A 1 175 ? 4.585 -2.158 -10.413 1.00 59.25 175 ARG A O 1
ATOM 1428 N N . ILE A 1 176 ? 5.396 -1.491 -8.417 1.00 66.62 176 ILE A N 1
ATOM 1429 C CA . ILE A 1 176 ? 5.752 -0.118 -8.827 1.00 66.62 176 ILE A CA 1
ATOM 1430 C C . ILE A 1 176 ? 6.780 -0.153 -9.960 1.00 66.62 176 ILE A C 1
ATOM 1432 O O . ILE A 1 176 ? 6.569 0.467 -11.004 1.00 66.62 176 ILE A O 1
ATOM 1436 N N . ARG A 1 177 ? 7.871 -0.907 -9.781 1.00 67.19 177 ARG A N 1
ATOM 1437 C CA . ARG A 1 177 ? 8.940 -1.041 -10.783 1.00 67.19 177 ARG A CA 1
ATOM 1438 C C . ARG A 1 177 ? 8.414 -1.624 -12.095 1.00 67.19 177 ARG A C 1
ATOM 1440 O O . ARG A 1 177 ? 8.654 -1.041 -13.150 1.00 67.19 177 ARG A O 1
ATOM 1447 N N . MET A 1 178 ? 7.623 -2.695 -12.031 1.00 56.03 178 MET A N 1
ATOM 1448 C CA . MET A 1 178 ? 7.025 -3.322 -13.215 1.00 56.03 178 MET A CA 1
ATOM 1449 C C . MET A 1 178 ? 6.033 -2.406 -13.936 1.00 56.03 178 MET A C 1
ATOM 1451 O O . MET A 1 178 ? 5.971 -2.414 -15.165 1.00 56.03 178 MET A O 1
ATOM 1455 N N . SER A 1 179 ? 5.274 -1.588 -13.201 1.00 62.41 179 SER A N 1
ATOM 1456 C CA . SER A 1 179 ? 4.392 -0.584 -13.803 1.00 62.41 179 SER A CA 1
ATOM 1457 C C . SER A 1 179 ? 5.176 0.457 -14.590 1.00 62.41 179 SER A C 1
ATOM 1459 O O . SER A 1 179 ? 4.858 0.731 -15.743 1.00 62.41 179 SER A O 1
ATOM 1461 N N . LEU A 1 180 ? 6.229 1.008 -13.979 1.00 68.88 180 LEU A N 1
ATOM 1462 C CA . LEU A 1 180 ? 7.098 1.991 -14.620 1.00 68.88 180 LEU A CA 1
ATOM 1463 C C . LEU A 1 180 ? 7.744 1.415 -15.877 1.00 68.88 180 LEU A C 1
ATOM 1465 O O . LEU A 1 180 ? 7.774 2.081 -16.907 1.00 68.88 180 LEU A O 1
ATOM 1469 N N . TYR A 1 181 ? 8.208 0.168 -15.808 1.00 63.78 181 TYR A N 1
ATOM 1470 C CA . TYR A 1 181 ? 8.777 -0.529 -16.952 1.00 63.78 181 TYR A CA 1
ATOM 1471 C C . TYR A 1 181 ? 7.780 -0.642 -18.117 1.00 63.78 181 TYR A C 1
ATOM 1473 O O . TYR A 1 181 ? 8.105 -0.287 -19.251 1.00 63.78 181 TYR A O 1
ATOM 1481 N N . ARG A 1 182 ? 6.536 -1.067 -17.846 1.00 59.25 182 ARG A N 1
ATOM 1482 C CA . ARG A 1 182 ? 5.471 -1.142 -18.866 1.00 59.25 182 ARG A CA 1
ATOM 1483 C C . ARG A 1 182 ? 5.163 0.223 -19.471 1.00 59.25 182 ARG A C 1
ATOM 1485 O O . ARG A 1 182 ? 5.118 0.347 -20.691 1.00 59.25 182 ARG A O 1
ATOM 1492 N N . LEU A 1 183 ? 5.046 1.250 -18.639 1.00 65.44 183 LEU A N 1
ATOM 1493 C CA . LEU A 1 183 ? 4.747 2.598 -19.101 1.00 65.44 183 LEU A CA 1
ATOM 1494 C C . LEU A 1 183 ? 5.880 3.192 -19.950 1.00 65.44 183 LEU A C 1
ATOM 1496 O O . LEU A 1 183 ? 5.622 3.855 -20.956 1.00 65.44 183 LEU A O 1
ATOM 1500 N N . ILE A 1 184 ? 7.137 2.913 -19.591 1.00 68.19 184 ILE A N 1
ATOM 1501 C CA . ILE A 1 184 ? 8.308 3.255 -20.406 1.00 68.19 184 ILE A CA 1
ATOM 1502 C C . ILE A 1 184 ? 8.212 2.569 -21.772 1.00 68.19 184 ILE A C 1
ATOM 1504 O O . ILE A 1 184 ? 8.363 3.246 -22.786 1.00 68.19 184 ILE A O 1
ATOM 1508 N N . ARG A 1 185 ? 7.889 1.268 -21.828 1.00 62.16 185 ARG A N 1
ATOM 1509 C CA . ARG A 1 185 ? 7.679 0.552 -23.102 1.00 62.16 185 ARG A CA 1
ATOM 1510 C C . ARG A 1 185 ? 6.577 1.186 -23.949 1.00 62.16 185 ARG A C 1
ATOM 1512 O O . ARG A 1 185 ? 6.727 1.327 -25.163 1.00 62.16 185 ARG A O 1
ATOM 1519 N N . THR A 1 186 ? 5.482 1.607 -23.327 1.00 63.50 186 THR A N 1
ATOM 1520 C CA . THR A 1 186 ? 4.404 2.296 -24.040 1.00 63.50 186 THR A CA 1
ATOM 1521 C C . THR A 1 186 ? 4.887 3.642 -24.587 1.00 63.50 186 THR A C 1
ATOM 1523 O O . THR A 1 186 ? 4.657 3.937 -25.762 1.00 63.50 186 THR A O 1
ATOM 1526 N N . ALA A 1 187 ? 5.640 4.419 -23.804 1.00 64.50 187 ALA A N 1
ATOM 1527 C CA . ALA A 1 187 ? 6.195 5.704 -24.231 1.00 64.50 187 ALA A CA 1
ATOM 1528 C C . ALA A 1 187 ? 7.219 5.578 -25.373 1.00 64.50 187 ALA A C 1
ATOM 1530 O O . ALA A 1 187 ? 7.213 6.409 -26.283 1.00 64.50 187 ALA A O 1
ATOM 1531 N N . THR A 1 188 ? 8.061 4.540 -25.370 1.00 68.06 188 THR A N 1
ATOM 1532 C CA . THR A 1 188 ? 9.031 4.290 -26.452 1.00 68.06 188 THR A CA 1
ATOM 1533 C C . THR A 1 188 ? 8.360 3.774 -27.728 1.00 68.06 188 THR A C 1
ATOM 1535 O O . THR A 1 188 ? 8.762 4.134 -28.837 1.00 68.06 188 THR A O 1
ATOM 1538 N N . SER A 1 189 ? 7.282 2.992 -27.600 1.00 63.41 189 SER A N 1
ATOM 1539 C CA . SER A 1 189 ? 6.489 2.531 -28.751 1.00 63.41 189 SER A CA 1
ATOM 1540 C C . SER A 1 189 ? 5.665 3.649 -29.409 1.00 63.41 189 SER A C 1
ATOM 1542 O O . SER A 1 189 ? 5.421 3.611 -30.614 1.00 63.41 189 SER A O 1
ATOM 1544 N N . ARG A 1 190 ? 5.269 4.681 -28.645 1.00 64.38 190 ARG A N 1
ATOM 1545 C CA . ARG A 1 190 ? 4.452 5.817 -29.108 1.00 64.38 190 ARG A CA 1
ATOM 1546 C C . ARG A 1 190 ? 5.227 7.130 -29.047 1.00 64.38 190 ARG A C 1
ATOM 1548 O O . ARG A 1 190 ? 4.934 8.030 -28.255 1.00 64.38 190 ARG A O 1
ATOM 1555 N N . ARG A 1 191 ? 6.226 7.254 -29.918 1.00 68.62 191 ARG A N 1
ATOM 1556 C CA . ARG A 1 191 ? 7.105 8.431 -29.959 1.00 68.62 191 ARG A CA 1
ATOM 1557 C C . ARG A 1 191 ? 6.331 9.746 -30.080 1.00 68.62 191 ARG A C 1
ATOM 1559 O O . ARG A 1 191 ? 5.330 9.853 -30.778 1.00 68.62 191 ARG A O 1
ATOM 1566 N N . ASN A 1 192 ? 6.873 10.770 -29.434 1.00 72.69 192 ASN A N 1
ATOM 1567 C CA . ASN A 1 192 ? 6.375 12.137 -29.320 1.00 72.69 192 ASN A CA 1
ATOM 1568 C C . ASN A 1 192 ? 5.035 12.309 -28.582 1.00 72.69 192 ASN A C 1
ATOM 1570 O O . ASN A 1 192 ? 4.566 13.446 -28.489 1.00 72.69 192 ASN A O 1
ATOM 1574 N N . THR A 1 193 ? 4.485 11.257 -27.976 1.00 72.81 193 THR A N 1
ATOM 1575 C CA . THR A 1 193 ? 3.272 11.338 -27.147 1.00 72.81 193 THR A CA 1
ATOM 1576 C C . THR A 1 193 ? 3.611 11.222 -25.664 1.00 72.81 193 THR A C 1
ATOM 1578 O O . THR A 1 193 ? 4.540 10.508 -25.287 1.00 72.81 193 THR A O 1
ATOM 1581 N N . TRP A 1 194 ? 2.887 11.962 -24.823 1.00 74.00 194 TRP A N 1
ATOM 1582 C CA . TRP A 1 194 ? 2.952 11.764 -23.378 1.00 74.00 194 TRP A CA 1
ATOM 1583 C C . TRP A 1 194 ? 2.160 10.513 -23.012 1.00 74.00 194 TRP A C 1
ATOM 1585 O O . TRP A 1 194 ? 1.028 10.335 -23.456 1.00 74.00 194 TRP A O 1
ATOM 1595 N N . GLN A 1 195 ? 2.772 9.650 -22.212 1.00 69.88 195 GLN A N 1
ATOM 1596 C CA . GLN A 1 195 ? 2.117 8.519 -21.576 1.00 69.88 195 GLN A CA 1
ATOM 1597 C C . GLN A 1 195 ? 2.107 8.782 -20.076 1.00 69.88 195 GLN A C 1
ATOM 1599 O O . GLN A 1 195 ? 3.166 8.951 -19.467 1.00 69.88 195 GLN A O 1
ATOM 1604 N N . SER A 1 196 ? 0.916 8.846 -19.496 1.00 67.69 196 SER A N 1
ATOM 1605 C CA . SER A 1 196 ? 0.717 9.176 -18.089 1.00 67.69 196 SER A CA 1
ATOM 1606 C C . SER A 1 196 ? 0.052 8.018 -17.372 1.00 67.69 196 SER A C 1
ATOM 1608 O O . SER A 1 196 ? -0.868 7.395 -17.895 1.00 67.69 196 SER A O 1
ATOM 1610 N N . GLN A 1 197 ? 0.497 7.760 -16.150 1.00 66.25 197 GLN A N 1
ATOM 1611 C CA . GLN A 1 197 ? -0.116 6.780 -15.273 1.00 66.25 197 GLN A CA 1
ATOM 1612 C C . GLN A 1 197 ? -0.146 7.333 -13.854 1.00 66.25 197 GLN A C 1
ATOM 1614 O O . GLN A 1 197 ? 0.851 7.842 -13.333 1.00 66.25 197 GLN A O 1
ATOM 1619 N N . THR A 1 198 ? -1.303 7.214 -13.211 1.00 65.94 198 THR A N 1
ATOM 1620 C CA . THR A 1 198 ? -1.386 7.384 -11.763 1.00 65.94 198 THR A CA 1
ATOM 1621 C C . THR A 1 198 ? -0.816 6.132 -11.128 1.00 65.94 198 THR A C 1
ATOM 1623 O O . THR A 1 198 ? -1.328 5.025 -11.303 1.00 65.94 198 THR A O 1
ATOM 1626 N N . LEU A 1 199 ? 0.284 6.327 -10.421 1.00 62.84 199 LEU A N 1
ATOM 1627 C CA . LEU A 1 199 ? 0.979 5.282 -9.714 1.00 62.84 199 LEU A CA 1
ATOM 1628 C C . LEU A 1 199 ? 0.579 5.429 -8.247 1.00 62.84 199 LEU A C 1
ATOM 1630 O O . LEU A 1 199 ? 1.157 6.227 -7.516 1.00 62.84 199 LEU A O 1
ATOM 1634 N N . PHE A 1 200 ? -0.393 4.620 -7.830 1.00 62.34 200 PHE A N 1
ATOM 1635 C CA . PHE A 1 200 ? -0.680 4.310 -6.426 1.00 62.34 200 PHE A CA 1
ATOM 1636 C C . PHE A 1 200 ? -1.432 5.367 -5.596 1.00 62.34 200 PHE A C 1
ATOM 1638 O O . PHE A 1 200 ? -1.017 6.516 -5.456 1.00 62.34 200 PHE A O 1
ATOM 1645 N N . ALA A 1 201 ? -2.513 4.895 -4.965 1.00 57.62 201 ALA A N 1
ATOM 1646 C CA . ALA A 1 201 ? -3.221 5.511 -3.846 1.00 57.62 201 ALA A CA 1
ATOM 1647 C C . ALA A 1 201 ? -3.385 4.428 -2.766 1.00 57.62 201 ALA A C 1
ATOM 1649 O O . ALA A 1 201 ? -4.299 3.615 -2.849 1.00 57.62 201 ALA A O 1
ATOM 1650 N N . GLN A 1 202 ? -2.439 4.330 -1.831 1.00 62.03 202 GLN A N 1
ATOM 1651 C CA . GLN A 1 202 ? -2.368 3.243 -0.843 1.00 62.03 202 GLN A CA 1
ATOM 1652 C C . GLN A 1 202 ? -2.087 3.812 0.547 1.00 62.03 202 GLN A C 1
ATOM 1654 O O . GLN A 1 202 ? -1.351 4.797 0.679 1.00 62.03 202 GLN A O 1
ATOM 1659 N N . ASN A 1 203 ? -2.636 3.148 1.568 1.00 64.94 203 ASN A N 1
ATOM 1660 C CA . ASN A 1 203 ? -2.286 3.361 2.965 1.00 64.94 203 ASN A CA 1
ATOM 1661 C C . ASN A 1 203 ? -1.375 2.229 3.482 1.00 64.94 203 ASN A C 1
ATOM 1663 O O . ASN A 1 203 ? -1.738 1.053 3.392 1.00 64.94 203 ASN A O 1
ATOM 1667 N N . THR A 1 204 ? -0.233 2.569 4.078 1.00 64.94 204 THR A N 1
ATOM 1668 C CA . THR A 1 204 ? 0.567 1.624 4.876 1.00 64.94 204 THR A CA 1
ATOM 1669 C C . THR A 1 204 ? 0.418 1.960 6.350 1.00 64.94 204 THR A C 1
ATOM 1671 O O . THR A 1 204 ? 0.647 3.099 6.748 1.00 64.94 204 THR A O 1
ATOM 1674 N N . VAL A 1 205 ? 0.068 0.966 7.161 1.00 66.88 205 VAL A N 1
ATOM 1675 C CA . VAL A 1 205 ? -0.161 1.103 8.598 1.00 66.88 205 VAL A CA 1
ATOM 1676 C C . VAL A 1 205 ? 0.962 0.390 9.344 1.00 66.88 205 VAL A C 1
ATOM 1678 O O . VAL A 1 205 ? 1.029 -0.833 9.383 1.00 66.88 205 VAL A O 1
ATOM 1681 N N . LYS A 1 206 ? 1.884 1.136 9.942 1.00 70.00 206 LYS A N 1
ATOM 1682 C CA . LYS A 1 206 ? 2.965 0.579 10.756 1.00 70.00 206 LYS A CA 1
ATOM 1683 C C . LYS A 1 206 ? 2.580 0.654 12.231 1.00 70.00 206 LYS A C 1
ATOM 1685 O O . LYS A 1 206 ? 2.460 1.749 12.772 1.00 70.00 206 LYS A O 1
ATOM 1690 N N . ALA A 1 207 ? 2.424 -0.492 12.884 1.00 65.81 207 ALA A N 1
ATOM 1691 C CA . ALA A 1 207 ? 2.261 -0.557 14.333 1.00 65.81 207 ALA A CA 1
ATOM 1692 C C . ALA A 1 207 ? 3.626 -0.381 15.020 1.00 65.81 207 ALA A C 1
ATOM 1694 O O . ALA A 1 207 ? 4.534 -1.192 14.810 1.00 65.81 207 ALA A O 1
ATOM 1695 N N . ASP A 1 208 ? 3.762 0.671 15.823 1.00 66.62 208 ASP A N 1
ATOM 1696 C CA . ASP A 1 208 ? 4.938 0.974 16.643 1.00 66.62 208 ASP A CA 1
ATOM 1697 C C . ASP A 1 208 ? 4.616 0.807 18.144 1.00 66.62 208 ASP A C 1
ATOM 1699 O O . ASP A 1 208 ? 3.521 0.370 18.506 1.00 66.62 208 ASP A O 1
ATOM 1703 N N . GLN A 1 209 ? 5.572 1.097 19.031 1.00 66.81 209 GLN A N 1
ATOM 1704 C CA . GLN A 1 209 ? 5.413 0.898 20.479 1.00 66.81 209 GLN A CA 1
ATOM 1705 C C . GLN A 1 209 ? 4.369 1.828 21.120 1.00 66.81 209 GLN A C 1
ATOM 1707 O O . GLN A 1 209 ? 3.678 1.412 22.048 1.00 66.81 209 GLN A O 1
ATOM 1712 N N . ASP A 1 210 ? 4.239 3.066 20.638 1.00 78.94 210 ASP A N 1
ATOM 1713 C CA . ASP A 1 210 ? 3.408 4.119 21.243 1.00 78.94 210 ASP A CA 1
ATOM 1714 C C . ASP A 1 210 ? 2.237 4.581 20.353 1.00 78.94 210 ASP A C 1
ATOM 1716 O O . ASP A 1 210 ? 1.431 5.438 20.732 1.00 78.94 210 ASP A O 1
ATOM 1720 N N . GLY A 1 211 ? 2.113 4.008 19.159 1.00 84.88 211 GLY A N 1
ATOM 1721 C CA . GLY A 1 211 ? 1.105 4.410 18.198 1.00 84.88 211 GLY A CA 1
ATOM 1722 C C . GLY A 1 211 ? 1.184 3.654 16.884 1.00 84.88 211 GLY A C 1
ATOM 1723 O O . GLY A 1 211 ? 1.993 2.751 16.679 1.00 84.88 211 GLY A O 1
ATOM 1724 N N . ILE A 1 212 ? 0.327 4.063 15.961 1.00 87.12 212 ILE A N 1
ATOM 1725 C CA . ILE A 1 212 ? 0.317 3.593 14.584 1.00 87.12 212 ILE A CA 1
ATOM 1726 C C . ILE A 1 212 ? 0.718 4.733 13.665 1.00 87.12 212 ILE A C 1
ATOM 1728 O O . ILE A 1 212 ? 0.145 5.819 13.729 1.00 87.12 212 ILE A O 1
ATOM 1732 N N . ILE A 1 213 ? 1.677 4.471 12.784 1.00 86.00 213 ILE A N 1
ATOM 1733 C CA . ILE A 1 213 ? 2.066 5.391 11.721 1.00 86.00 213 ILE A CA 1
ATOM 1734 C C . ILE A 1 213 ? 1.348 4.993 10.440 1.00 86.00 213 ILE A C 1
ATOM 1736 O O . ILE A 1 213 ? 1.512 3.877 9.954 1.00 86.00 213 ILE A O 1
ATOM 1740 N N . VAL A 1 214 ? 0.571 5.914 9.884 1.00 86.25 214 VAL A N 1
ATOM 1741 C CA . VAL A 1 214 ? -0.123 5.739 8.611 1.00 86.25 214 VAL A CA 1
ATOM 1742 C C . VAL A 1 214 ? 0.585 6.562 7.545 1.00 86.25 214 VAL A C 1
ATOM 1744 O O . VAL A 1 214 ? 0.729 7.776 7.680 1.00 86.25 214 VAL A O 1
ATOM 1747 N N . TYR A 1 215 ? 1.007 5.905 6.472 1.00 83.56 215 TYR A N 1
ATOM 1748 C CA . TYR A 1 215 ? 1.530 6.551 5.275 1.00 83.56 215 TYR A CA 1
ATOM 1749 C C . TYR A 1 215 ? 0.469 6.509 4.191 1.00 83.56 215 TYR A C 1
ATOM 1751 O O . TYR A 1 215 ? 0.050 5.418 3.819 1.00 83.56 215 TYR A O 1
ATOM 1759 N N . ILE A 1 216 ? 0.067 7.666 3.667 1.00 83.44 216 ILE A N 1
ATOM 1760 C CA . ILE A 1 216 ? -0.854 7.746 2.533 1.00 83.44 216 ILE A CA 1
ATOM 1761 C C . ILE A 1 216 ? -0.138 8.368 1.345 1.00 83.44 216 ILE A C 1
ATOM 1763 O O . ILE A 1 216 ? 0.365 9.490 1.437 1.00 83.44 216 ILE A O 1
ATOM 1767 N N . TYR A 1 217 ? -0.089 7.628 0.242 1.00 80.31 217 TYR A N 1
ATOM 1768 C CA . TYR A 1 217 ? 0.604 8.020 -0.980 1.00 80.31 217 TYR A CA 1
ATOM 1769 C C . TYR A 1 217 ? -0.366 8.456 -2.072 1.00 80.31 217 TYR A C 1
ATOM 1771 O O . TYR A 1 217 ? -1.446 7.892 -2.213 1.00 80.31 217 TYR A O 1
ATOM 1779 N N . ASN A 1 218 ? 0.057 9.428 -2.875 1.00 78.19 218 ASN A N 1
ATOM 1780 C CA . ASN A 1 218 ? -0.547 9.768 -4.156 1.00 78.19 218 ASN A CA 1
ATOM 1781 C C . ASN A 1 218 ? 0.565 10.142 -5.125 1.00 78.19 218 ASN A C 1
ATOM 1783 O O . ASN A 1 218 ? 1.327 11.070 -4.842 1.00 78.19 218 ASN A O 1
ATOM 1787 N N . SER A 1 219 ? 0.674 9.451 -6.256 1.00 78.88 219 SER A N 1
ATOM 1788 C CA . SER A 1 219 ? 1.681 9.804 -7.246 1.00 78.88 219 SER A CA 1
ATOM 1789 C C . SER A 1 219 ? 1.186 9.719 -8.686 1.00 78.88 219 SER A C 1
ATOM 1791 O O . SER A 1 219 ? 0.289 8.953 -9.041 1.00 78.88 219 SER A O 1
ATOM 1793 N N . ASN A 1 220 ? 1.826 10.506 -9.540 1.00 79.25 220 ASN A N 1
ATOM 1794 C CA . ASN A 1 220 ? 1.635 10.476 -10.976 1.00 79.25 220 ASN A CA 1
ATOM 1795 C C . ASN A 1 220 ? 2.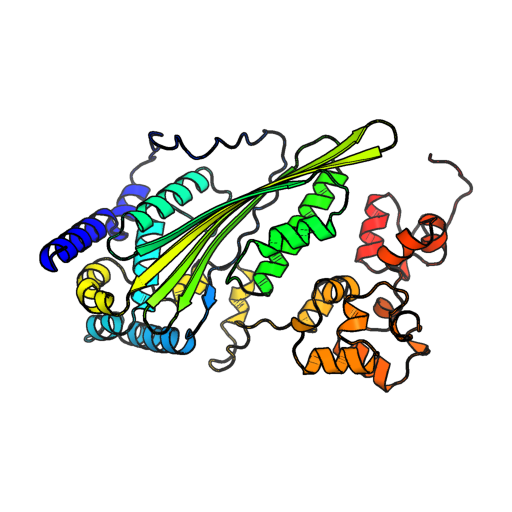996 10.458 -11.659 1.00 79.25 220 ASN A C 1
ATOM 1797 O O . ASN A 1 220 ? 3.897 11.217 -11.292 1.00 79.25 220 ASN A O 1
ATOM 1801 N N . VAL A 1 221 ? 3.123 9.614 -12.675 1.00 80.44 221 VAL A N 1
ATOM 1802 C CA . VAL A 1 221 ? 4.245 9.646 -13.600 1.00 80.44 221 VAL A CA 1
ATOM 1803 C C . VAL A 1 221 ? 3.721 9.953 -14.997 1.00 80.44 221 VAL A C 1
ATOM 1805 O O . VAL A 1 221 ? 2.691 9.438 -15.425 1.00 80.44 221 VAL A O 1
ATOM 1808 N N . SER A 1 222 ? 4.448 10.794 -15.712 1.00 81.44 222 SER A N 1
ATOM 1809 C CA . SER A 1 222 ? 4.240 11.092 -17.119 1.00 81.44 222 SER A CA 1
ATOM 1810 C C . SER A 1 222 ? 5.581 10.979 -17.828 1.00 81.44 222 SER A C 1
ATOM 1812 O O . SER A 1 222 ? 6.575 11.560 -17.388 1.00 81.44 222 SER A O 1
ATOM 1814 N N . LEU A 1 223 ? 5.631 10.205 -18.907 1.00 80.44 223 LEU A N 1
ATOM 1815 C CA . LEU A 1 223 ? 6.843 9.972 -19.684 1.00 80.44 223 LEU A CA 1
ATOM 1816 C C . LEU A 1 223 ? 6.596 10.290 -21.149 1.00 80.44 223 LEU A C 1
ATOM 1818 O O . LEU A 1 223 ? 5.509 10.071 -21.680 1.00 80.44 223 LEU A O 1
ATOM 1822 N N . LYS A 1 224 ? 7.634 10.775 -21.817 1.00 81.81 224 LYS A N 1
ATOM 1823 C CA . LYS A 1 224 ? 7.630 11.008 -23.254 1.00 81.81 224 LYS A CA 1
ATOM 1824 C C . LYS A 1 224 ? 8.982 10.635 -23.825 1.00 81.81 224 LYS A C 1
ATOM 1826 O O . LYS A 1 224 ? 10.011 11.128 -23.369 1.00 81.81 224 LYS A O 1
ATOM 1831 N N . GLU A 1 225 ? 8.982 9.809 -24.861 1.00 77.88 225 GLU A N 1
ATOM 1832 C CA . GLU A 1 225 ? 10.146 9.640 -25.723 1.00 77.88 225 GLU A CA 1
ATOM 1833 C C . GLU A 1 225 ? 9.928 10.448 -27.000 1.00 77.88 225 GLU A C 1
ATOM 1835 O O . GLU A 1 225 ? 8.895 10.340 -27.653 1.00 77.88 225 GLU A O 1
ATOM 1840 N N . GLY A 1 226 ? 10.895 11.277 -27.368 1.00 75.62 226 GLY A N 1
ATOM 1841 C CA . GLY A 1 226 ? 10.907 12.026 -28.614 1.00 75.62 226 GLY A CA 1
ATOM 1842 C C . GLY A 1 226 ? 12.186 11.794 -29.404 1.00 75.62 226 GLY A C 1
ATOM 1843 O O . GLY A 1 226 ? 13.166 11.234 -28.912 1.00 75.62 226 GLY A O 1
ATOM 1844 N N . ARG A 1 227 ? 12.193 12.263 -30.651 1.00 69.44 227 ARG A N 1
ATOM 1845 C CA . ARG A 1 227 ? 13.376 12.225 -31.518 1.00 69.44 227 ARG A CA 1
ATOM 1846 C C . ARG A 1 227 ? 13.682 13.632 -32.011 1.00 69.44 227 ARG A C 1
ATOM 1848 O O . ARG A 1 227 ? 12.877 14.237 -32.713 1.00 69.44 227 ARG A O 1
ATOM 1855 N N . ARG A 1 228 ? 14.863 14.153 -31.671 1.00 65.25 228 ARG A N 1
ATOM 1856 C CA . ARG A 1 228 ? 15.397 15.397 -32.245 1.00 65.25 228 ARG A CA 1
ATOM 1857 C C . ARG A 1 228 ? 16.646 15.066 -33.057 1.00 65.25 228 ARG A C 1
ATOM 1859 O O . ARG A 1 228 ? 17.677 14.675 -32.510 1.00 65.25 228 ARG A O 1
ATOM 1866 N N . ARG A 1 229 ? 16.566 15.242 -34.382 1.00 75.25 229 ARG A N 1
ATOM 1867 C CA . ARG A 1 229 ? 17.614 14.836 -35.344 1.00 75.25 229 ARG A CA 1
ATOM 1868 C C . ARG A 1 229 ? 17.972 13.342 -35.178 1.00 75.25 229 ARG A C 1
ATOM 1870 O O . ARG A 1 229 ? 17.087 12.495 -35.243 1.00 75.25 229 ARG A O 1
ATOM 1877 N N . LYS A 1 230 ? 19.254 13.016 -34.947 1.00 65.25 230 LYS A N 1
ATOM 1878 C CA . LYS A 1 230 ? 19.775 11.654 -34.710 1.00 65.25 230 LYS A CA 1
ATOM 1879 C C . LYS A 1 230 ? 19.757 11.216 -33.233 1.00 65.25 230 LYS A C 1
ATOM 1881 O O . LYS A 1 230 ? 20.247 10.134 -32.941 1.00 65.25 230 LYS A O 1
ATOM 1886 N N . ARG A 1 231 ? 19.240 12.025 -32.297 1.00 61.66 231 ARG A N 1
ATOM 1887 C CA . ARG A 1 231 ? 19.236 11.698 -30.860 1.00 61.66 231 ARG A CA 1
ATOM 1888 C C . ARG A 1 231 ? 17.819 11.457 -30.344 1.00 61.66 231 ARG A C 1
ATOM 1890 O O . ARG A 1 231 ? 16.914 12.258 -30.592 1.00 61.66 231 ARG A O 1
ATOM 1897 N N . THR A 1 232 ? 17.657 10.363 -29.611 1.00 67.88 232 THR A N 1
ATOM 1898 C CA . THR A 1 232 ? 16.478 10.096 -28.785 1.00 67.88 232 THR A CA 1
ATOM 1899 C C . THR A 1 232 ? 16.536 10.989 -27.553 1.00 67.88 232 THR A C 1
ATOM 1901 O O . THR A 1 232 ? 17.589 11.101 -26.922 1.00 67.88 232 THR A O 1
ATOM 1904 N N . THR A 1 233 ? 15.428 11.655 -27.250 1.00 72.81 233 THR A N 1
ATOM 1905 C CA . THR A 1 23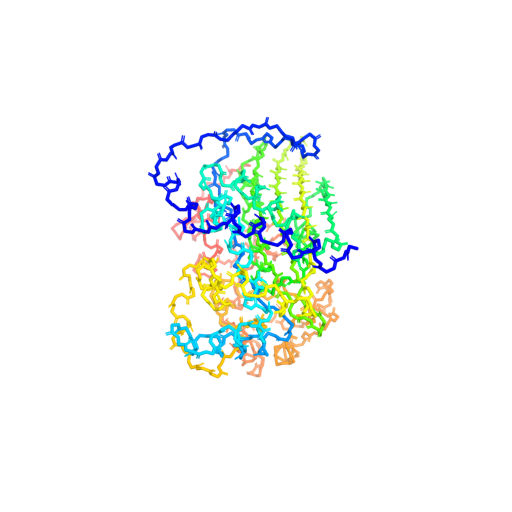3 ? 15.262 12.489 -26.060 1.00 72.81 233 THR A CA 1
ATOM 1906 C C . THR A 1 233 ? 14.127 11.926 -25.236 1.00 72.81 233 THR A C 1
ATOM 1908 O O . THR A 1 233 ? 12.991 11.905 -25.701 1.00 72.81 233 THR A O 1
ATOM 1911 N N . THR A 1 234 ? 14.415 11.516 -24.017 1.00 75.88 234 THR A N 1
ATOM 1912 C CA . THR A 1 234 ? 13.400 11.085 -23.062 1.00 75.88 234 THR A CA 1
ATOM 1913 C C . THR A 1 234 ? 13.139 12.196 -22.059 1.00 75.88 234 THR A C 1
ATOM 1915 O O . THR A 1 234 ? 14.040 12.955 -21.692 1.00 75.88 234 THR A O 1
ATOM 1918 N N . GLU A 1 235 ? 11.893 12.319 -21.629 1.00 85.69 235 GLU A N 1
ATOM 1919 C CA . GLU A 1 235 ? 11.476 13.272 -20.615 1.00 85.69 235 GLU A CA 1
ATOM 1920 C C . GLU A 1 235 ? 10.548 12.577 -19.625 1.00 85.69 235 GLU A C 1
ATOM 1922 O O . GLU A 1 235 ? 9.593 11.909 -20.020 1.00 85.69 235 GLU A O 1
ATOM 1927 N N . VAL A 1 236 ? 10.857 12.722 -18.337 1.00 84.12 236 VAL A N 1
ATOM 1928 C CA . VAL A 1 236 ? 10.113 12.103 -17.237 1.00 84.12 236 VAL A CA 1
ATOM 1929 C C . VAL A 1 236 ? 9.672 13.176 -16.270 1.00 84.12 236 VAL A C 1
ATOM 1931 O O . VAL A 1 236 ? 10.487 13.979 -15.811 1.00 84.12 236 VAL A O 1
ATOM 1934 N N . HIS A 1 237 ? 8.379 13.196 -15.979 1.00 85.81 237 HIS A N 1
ATOM 1935 C CA . HIS A 1 237 ? 7.748 14.046 -14.983 1.00 85.81 237 HIS A CA 1
ATOM 1936 C C . HIS A 1 237 ? 7.102 13.125 -13.957 1.00 85.81 237 HIS A C 1
ATOM 1938 O O . HIS A 1 237 ? 6.150 12.419 -14.265 1.00 85.81 237 HIS A O 1
ATOM 1944 N N . PHE A 1 238 ? 7.633 13.106 -12.743 1.00 84.06 238 PHE A N 1
ATOM 1945 C CA . PHE A 1 238 ? 7.078 12.330 -11.646 1.00 84.06 238 PHE A CA 1
ATOM 1946 C C . PHE A 1 238 ? 6.782 13.240 -10.466 1.00 84.06 238 PHE A C 1
ATOM 1948 O O . PHE A 1 238 ? 7.594 14.090 -10.102 1.00 84.06 238 PHE A O 1
ATOM 1955 N N . ASN A 1 239 ? 5.616 13.046 -9.866 1.00 83.06 239 ASN A N 1
ATOM 1956 C CA . ASN A 1 239 ? 5.179 13.760 -8.682 1.00 83.06 239 ASN A CA 1
ATOM 1957 C C . ASN A 1 239 ? 4.669 12.744 -7.671 1.00 83.06 239 ASN A C 1
ATOM 1959 O O . ASN A 1 239 ? 3.834 11.917 -8.022 1.00 83.06 239 ASN A O 1
ATOM 1963 N N . ILE A 1 240 ? 5.112 12.845 -6.423 1.00 84.38 240 ILE A N 1
ATOM 1964 C CA . ILE A 1 240 ? 4.587 12.062 -5.305 1.00 84.38 240 ILE A CA 1
ATOM 1965 C C . ILE A 1 240 ? 4.264 12.988 -4.146 1.00 84.38 240 ILE A C 1
ATOM 1967 O O . ILE A 1 240 ? 5.060 13.848 -3.774 1.00 84.38 240 ILE A O 1
ATOM 1971 N N . SER A 1 241 ? 3.086 12.799 -3.573 1.00 83.44 241 SER A N 1
ATOM 1972 C CA . SER A 1 241 ? 2.701 13.338 -2.283 1.00 83.44 241 SER A CA 1
ATOM 1973 C C . SER A 1 241 ? 2.595 12.185 -1.294 1.00 83.44 241 SER A C 1
ATOM 1975 O O . SER A 1 241 ? 2.016 11.141 -1.604 1.00 83.44 241 SER A O 1
ATOM 1977 N N . ARG A 1 242 ? 3.176 12.370 -0.111 1.00 86.44 242 ARG A N 1
ATOM 1978 C CA . ARG A 1 242 ? 3.028 11.468 1.026 1.00 86.44 242 ARG A CA 1
ATOM 1979 C C . ARG A 1 242 ? 2.556 12.255 2.228 1.00 86.44 242 ARG A C 1
ATOM 1981 O O . ARG A 1 242 ? 3.219 13.201 2.645 1.00 86.44 242 ARG A O 1
ATOM 1988 N N . ILE A 1 243 ? 1.488 11.782 2.845 1.00 86.88 243 ILE A N 1
ATOM 1989 C CA . ILE A 1 243 ? 1.072 12.245 4.162 1.00 86.88 243 ILE A CA 1
ATOM 1990 C C . ILE A 1 243 ? 1.447 11.167 5.173 1.00 86.88 243 ILE A C 1
ATOM 1992 O O . ILE A 1 243 ? 1.134 9.994 4.976 1.00 86.88 243 ILE A O 1
ATOM 1996 N N . THR A 1 244 ? 2.131 11.575 6.237 1.00 88.12 244 THR A N 1
ATOM 1997 C CA . THR A 1 244 ? 2.465 10.715 7.372 1.00 88.12 244 THR A CA 1
ATOM 1998 C C . THR A 1 244 ? 1.629 11.152 8.561 1.00 88.12 244 THR A C 1
ATOM 2000 O O . THR A 1 244 ? 1.712 12.305 8.989 1.00 88.12 244 THR A O 1
ATOM 2003 N N . LEU A 1 245 ? 0.837 10.234 9.097 1.00 90.69 245 LEU A N 1
ATOM 2004 C CA . LEU A 1 245 ? -0.048 10.467 10.229 1.00 90.69 245 LEU A CA 1
ATOM 2005 C C . LEU A 1 245 ? 0.328 9.545 11.382 1.00 90.69 245 LEU A C 1
ATOM 2007 O O . LEU A 1 245 ? 0.745 8.412 11.150 1.00 90.69 245 LEU A O 1
ATOM 2011 N N . LYS A 1 246 ? 0.146 10.008 12.615 1.00 91.50 246 LYS A N 1
ATOM 2012 C CA . LYS A 1 246 ? 0.301 9.196 13.821 1.00 91.50 246 LYS A CA 1
ATOM 2013 C C . LYS A 1 246 ? -1.022 9.092 14.563 1.00 91.50 246 LYS A C 1
ATOM 2015 O O . LYS A 1 246 ? -1.670 10.099 14.830 1.00 91.50 246 LYS A O 1
ATOM 2020 N N . PHE A 1 247 ? -1.392 7.865 14.900 1.00 92.19 247 PHE A N 1
ATOM 2021 C CA . PHE A 1 247 ? -2.530 7.518 15.736 1.00 92.19 247 PHE A CA 1
ATOM 2022 C C . PHE A 1 247 ? -2.016 7.037 17.092 1.00 92.19 247 PHE A C 1
ATOM 2024 O O . PHE A 1 247 ? -1.295 6.041 17.165 1.00 92.19 247 PHE A O 1
ATOM 2031 N N . TYR A 1 248 ? -2.354 7.745 18.164 1.00 88.50 248 TYR A N 1
ATOM 2032 C CA . TYR A 1 248 ? -1.795 7.487 19.493 1.00 88.50 248 TYR A CA 1
ATOM 2033 C C . TYR A 1 248 ? -2.580 6.423 20.260 1.00 88.50 248 TYR A C 1
ATOM 2035 O O . TYR A 1 248 ? -3.799 6.524 20.405 1.00 88.50 248 TYR A O 1
ATOM 2043 N N . PHE A 1 249 ? -1.876 5.434 20.821 1.00 87.62 249 PHE A N 1
ATOM 2044 C CA . PHE A 1 249 ? -2.510 4.371 21.613 1.00 87.62 249 PHE A CA 1
ATOM 2045 C C . PHE A 1 249 ? -3.118 4.887 22.913 1.00 87.62 249 PHE A C 1
ATOM 2047 O O . PHE A 1 249 ? -4.216 4.474 23.277 1.00 87.62 249 PHE A O 1
ATOM 2054 N N . GLU A 1 250 ? -2.437 5.823 23.575 1.00 87.00 250 GLU A N 1
ATOM 2055 C CA . GLU A 1 250 ? -2.856 6.386 24.865 1.00 87.00 250 GLU A CA 1
ATOM 2056 C C . GLU A 1 250 ? -4.243 7.046 24.807 1.00 87.00 250 GLU A C 1
ATOM 2058 O O . GLU A 1 250 ? -4.994 7.001 25.777 1.00 87.00 250 GLU A O 1
ATOM 2063 N N . ARG A 1 251 ? -4.610 7.621 23.653 1.00 89.00 251 ARG A N 1
ATOM 2064 C CA . ARG A 1 251 ? -5.878 8.344 23.473 1.00 89.00 251 ARG A CA 1
ATOM 2065 C C . ARG A 1 251 ? -7.009 7.433 23.021 1.00 89.00 251 ARG A C 1
ATOM 2067 O O . ARG A 1 251 ? -8.176 7.770 23.188 1.00 89.00 251 ARG A O 1
ATOM 2074 N N . TRP A 1 252 ? -6.677 6.283 22.437 1.00 93.00 252 TRP A N 1
ATOM 2075 C CA . TRP A 1 252 ? -7.656 5.436 21.768 1.00 93.00 252 TRP A CA 1
ATOM 2076 C C . TRP A 1 252 ? -8.750 4.936 22.710 1.00 93.00 252 TRP A C 1
ATOM 2078 O O . TRP A 1 252 ? -9.931 5.065 22.398 1.00 93.00 252 TRP A O 1
ATOM 2088 N N . ALA A 1 253 ? -8.375 4.407 23.877 1.00 92.19 253 ALA A N 1
ATOM 2089 C CA . ALA A 1 253 ? -9.337 3.827 24.811 1.00 92.19 253 ALA A CA 1
ATOM 2090 C C . ALA A 1 253 ? -10.409 4.835 25.269 1.00 92.19 253 ALA A C 1
ATOM 2092 O O . ALA A 1 253 ? -11.535 4.432 25.557 1.00 92.19 253 ALA A O 1
ATOM 2093 N N . TYR A 1 254 ? -10.068 6.127 25.297 1.00 91.81 254 TYR A N 1
ATOM 2094 C CA . TYR A 1 254 ? -10.979 7.211 25.658 1.00 91.81 254 TYR A CA 1
ATOM 2095 C C . TYR A 1 254 ? -11.996 7.530 24.548 1.00 91.81 254 TYR A C 1
ATOM 2097 O O . TYR A 1 254 ? -13.124 7.907 24.843 1.00 91.81 254 TYR A O 1
ATOM 2105 N N . TYR A 1 255 ? -11.633 7.330 23.278 1.00 93.69 255 TYR A N 1
ATOM 2106 C CA . TYR A 1 255 ? -12.501 7.622 22.130 1.00 93.69 255 TYR A CA 1
ATOM 2107 C C . TYR A 1 255 ? -13.222 6.399 21.548 1.00 93.69 255 TYR A C 1
ATOM 2109 O O . TYR A 1 255 ? -14.120 6.550 20.723 1.00 93.69 255 TYR A O 1
ATOM 2117 N N . ALA A 1 256 ? -12.824 5.190 21.946 1.00 95.25 256 ALA A N 1
ATOM 2118 C CA . ALA A 1 256 ? -13.264 3.946 21.320 1.00 95.25 256 ALA A CA 1
ATOM 2119 C C . ALA A 1 256 ? -14.785 3.729 21.359 1.00 95.25 256 ALA A C 1
ATOM 2121 O O . ALA A 1 256 ? -15.326 3.130 20.436 1.00 95.25 256 ALA A O 1
ATOM 2122 N N . GLU A 1 257 ? -15.469 4.200 22.403 1.00 95.38 257 GLU A N 1
ATOM 2123 C CA . GLU A 1 257 ? -16.924 4.050 22.554 1.00 95.38 257 GLU A CA 1
ATOM 2124 C C . GLU A 1 257 ? -17.690 4.810 21.469 1.00 95.38 257 GLU A C 1
ATOM 2126 O O . GLU A 1 257 ? -18.475 4.213 20.739 1.00 95.38 257 GLU A O 1
ATOM 2131 N N . GLU A 1 258 ? -17.344 6.083 21.260 1.00 95.06 258 GLU A N 1
ATOM 2132 C CA . GLU A 1 258 ? -17.969 6.934 20.239 1.00 95.06 258 GLU A CA 1
ATOM 2133 C C . GLU A 1 258 ? -17.791 6.383 18.820 1.00 95.06 258 GLU A C 1
ATOM 2135 O O . GLU A 1 258 ? -18.646 6.574 17.958 1.00 95.06 258 GLU A O 1
ATOM 2140 N N . VAL A 1 259 ? -16.674 5.697 18.569 1.00 95.56 259 VAL A N 1
ATOM 2141 C CA . VAL A 1 259 ? -16.402 5.056 17.279 1.00 95.56 259 VAL A CA 1
ATOM 2142 C C . VAL A 1 259 ? -17.170 3.739 17.153 1.00 95.56 259 VAL A C 1
ATOM 2144 O O . VAL A 1 259 ? -17.820 3.520 16.132 1.00 95.56 259 VAL A O 1
ATOM 2147 N N . ALA A 1 260 ? -17.134 2.887 18.185 1.00 94.06 260 ALA A N 1
ATOM 2148 C CA . ALA A 1 260 ? -17.774 1.569 18.186 1.00 94.06 260 ALA A CA 1
ATOM 2149 C C . ALA A 1 260 ? -19.286 1.643 17.942 1.00 94.06 260 ALA A C 1
ATOM 2151 O O . ALA A 1 260 ? -19.840 0.776 17.267 1.00 94.06 260 ALA A O 1
ATOM 2152 N N . ASP A 1 261 ? -19.931 2.695 18.450 1.00 91.50 261 ASP A N 1
ATOM 2153 C CA . ASP A 1 261 ? -21.360 2.949 18.260 1.00 91.50 261 ASP A CA 1
ATOM 2154 C C . ASP A 1 261 ? -21.738 3.246 16.802 1.00 91.50 261 ASP A C 1
ATOM 2156 O O . ASP A 1 261 ? -22.904 3.117 16.421 1.00 91.50 261 ASP A O 1
ATOM 2160 N N . LYS A 1 262 ? -20.775 3.667 15.972 1.00 93.38 262 LYS A N 1
ATOM 2161 C CA . LYS A 1 262 ? -21.009 4.036 14.567 1.00 93.38 262 LYS A CA 1
ATOM 2162 C C . LYS A 1 262 ? -20.546 2.968 13.600 1.00 93.38 262 LYS A C 1
ATOM 2164 O O . LYS A 1 262 ? -21.228 2.697 12.614 1.00 93.38 262 LYS A O 1
ATOM 2169 N N . HIS A 1 263 ? -19.363 2.416 13.840 1.00 94.69 263 HIS A N 1
ATOM 2170 C CA . HIS A 1 263 ? -18.719 1.497 12.918 1.00 94.69 263 HIS A CA 1
ATOM 2171 C C . HIS A 1 263 ? -17.662 0.670 13.631 1.00 94.69 263 HIS A C 1
ATOM 2173 O O . HIS A 1 263 ? -16.993 1.148 14.541 1.00 94.69 263 HIS A O 1
ATOM 2179 N N . ILE A 1 264 ? -17.452 -0.556 13.164 1.00 94.06 264 ILE A N 1
ATOM 2180 C CA . ILE A 1 264 ? -16.270 -1.346 13.506 1.00 94.06 264 ILE A CA 1
ATOM 2181 C C . ILE A 1 264 ? -15.788 -2.006 12.225 1.00 94.06 264 ILE A C 1
ATOM 2183 O O . ILE A 1 264 ? -16.507 -2.796 11.613 1.00 94.06 264 ILE A O 1
ATOM 2187 N N . LYS A 1 265 ? -14.545 -1.711 11.846 1.00 93.06 265 LYS A N 1
ATOM 2188 C CA . LYS A 1 265 ? -13.856 -2.378 10.747 1.00 93.06 265 LYS A CA 1
ATOM 2189 C C . LYS A 1 265 ? -12.689 -3.183 11.294 1.00 93.06 265 LYS A C 1
ATOM 2191 O O . LYS A 1 265 ? -11.747 -2.616 11.846 1.00 93.06 265 LYS A O 1
ATOM 2196 N N . LEU A 1 266 ? -12.742 -4.502 11.118 1.00 90.50 266 LEU A N 1
ATOM 2197 C CA . LEU A 1 266 ? -11.628 -5.368 11.490 1.00 90.50 266 LEU A CA 1
ATOM 2198 C C . LEU A 1 266 ? -10.435 -5.136 10.562 1.00 90.50 266 LEU A C 1
ATOM 2200 O O . LEU A 1 266 ? -10.592 -4.935 9.355 1.00 90.50 266 LEU A O 1
ATOM 2204 N N . VAL A 1 267 ? -9.230 -5.234 11.119 1.00 84.75 267 VAL A N 1
ATOM 2205 C CA . VAL A 1 267 ? -7.969 -5.079 10.384 1.00 84.75 267 VAL A CA 1
ATOM 2206 C C . VAL A 1 267 ? -7.877 -6.109 9.260 1.00 84.75 267 VAL A C 1
ATOM 2208 O O . VAL A 1 267 ? -7.520 -5.764 8.135 1.00 84.75 267 VAL A O 1
ATOM 2211 N N . ARG A 1 268 ? -8.233 -7.374 9.528 1.00 79.56 268 ARG A N 1
ATOM 2212 C CA . ARG A 1 268 ? -8.192 -8.422 8.491 1.00 79.56 268 ARG A CA 1
ATOM 2213 C C . ARG A 1 268 ? -9.217 -8.191 7.385 1.00 79.56 268 ARG A C 1
ATOM 2215 O O . ARG A 1 268 ? -8.901 -8.422 6.221 1.00 79.56 268 ARG A O 1
ATOM 2222 N N . ASP A 1 269 ? -10.410 -7.715 7.732 1.00 82.69 269 ASP A N 1
ATOM 2223 C CA . ASP A 1 269 ? -11.456 -7.428 6.747 1.00 82.69 269 ASP A CA 1
ATOM 2224 C C . ASP A 1 269 ? -11.014 -6.277 5.851 1.00 82.69 269 ASP A C 1
ATOM 2226 O O . ASP A 1 269 ? -11.103 -6.374 4.636 1.00 82.69 269 ASP A O 1
ATOM 2230 N N . TRP A 1 270 ? -10.424 -5.231 6.429 1.00 80.19 270 TRP A N 1
ATOM 2231 C CA . TRP A 1 270 ? -9.831 -4.125 5.681 1.00 80.19 270 TRP A CA 1
ATOM 2232 C C . TRP A 1 270 ? -8.682 -4.557 4.756 1.00 80.19 270 TRP A C 1
ATOM 2234 O O . TRP A 1 270 ? -8.625 -4.103 3.616 1.00 80.19 270 TRP A O 1
ATOM 2244 N N . LEU A 1 271 ? -7.801 -5.461 5.194 1.00 70.81 271 LEU A N 1
ATOM 2245 C CA . LEU A 1 271 ? -6.741 -6.012 4.339 1.00 70.81 271 LEU A CA 1
ATOM 2246 C C . LEU A 1 271 ? -7.308 -6.829 3.167 1.00 70.81 271 LEU A C 1
ATOM 2248 O O . LEU A 1 271 ? -6.819 -6.745 2.039 1.00 70.81 271 LEU A O 1
ATOM 2252 N N . ASN A 1 272 ? -8.351 -7.619 3.414 1.00 67.69 272 ASN A N 1
ATOM 2253 C CA . ASN A 1 272 ? -8.986 -8.461 2.398 1.00 67.69 272 ASN A CA 1
ATOM 2254 C C . ASN A 1 272 ? -9.842 -7.647 1.424 1.00 67.69 272 ASN A C 1
ATOM 2256 O O . ASN A 1 272 ? -9.864 -7.921 0.226 1.00 67.69 272 ASN A O 1
ATOM 2260 N N . GLU A 1 273 ? -10.546 -6.649 1.944 1.00 66.94 273 GLU A N 1
ATOM 2261 C CA . GLU A 1 273 ? -11.450 -5.775 1.210 1.00 66.94 273 GLU A CA 1
ATOM 2262 C C . GLU A 1 273 ? -10.778 -4.511 0.687 1.00 66.94 273 GLU A C 1
ATOM 2264 O O . GLU A 1 273 ? -11.460 -3.580 0.301 1.00 66.94 273 GLU A O 1
ATOM 2269 N N . ASN A 1 274 ? -9.463 -4.410 0.674 1.00 57.75 274 ASN A N 1
ATOM 2270 C CA . ASN A 1 274 ? -8.828 -3.393 -0.156 1.00 57.75 274 ASN A CA 1
ATOM 2271 C C . ASN A 1 274 ? -7.649 -3.981 -0.956 1.00 57.75 274 ASN A C 1
ATOM 2273 O O . ASN A 1 274 ? -6.994 -3.299 -1.738 1.00 57.75 274 ASN A O 1
ATOM 2277 N N . SER A 1 275 ? -7.449 -5.306 -0.879 1.00 54.69 275 SER A N 1
ATOM 2278 C CA . SER A 1 275 ? -6.502 -6.030 -1.726 1.00 54.69 275 SER A CA 1
ATOM 2279 C C . SER A 1 275 ? -7.147 -6.600 -2.997 1.00 54.69 275 SER A C 1
ATOM 2281 O O . SER A 1 275 ? -8.290 -7.060 -3.020 1.00 54.69 275 SER A O 1
ATOM 2283 N N . ASN A 1 276 ? -6.401 -6.578 -4.104 1.00 47.34 276 ASN A N 1
ATOM 2284 C CA . ASN A 1 276 ? -6.881 -7.052 -5.401 1.00 47.34 276 ASN A CA 1
ATOM 2285 C C . ASN A 1 276 ? -6.995 -8.600 -5.463 1.00 47.34 276 ASN A C 1
ATOM 2287 O O . ASN A 1 276 ? -6.263 -9.326 -4.788 1.00 47.34 276 ASN A O 1
ATOM 2291 N N . LYS A 1 277 ? -7.904 -9.121 -6.309 1.00 39.16 277 LYS A N 1
ATOM 2292 C CA . LYS A 1 277 ? -8.433 -10.516 -6.323 1.00 39.16 277 LYS A CA 1
ATOM 2293 C C . LYS A 1 277 ? -7.423 -11.684 -6.310 1.00 39.16 277 LYS A C 1
ATOM 2295 O O . LYS A 1 277 ? -7.837 -12.805 -6.008 1.00 39.16 277 LYS A O 1
ATOM 2300 N N . SER A 1 278 ? -6.139 -11.484 -6.612 1.00 38.22 278 SER A N 1
ATOM 2301 C CA . SER A 1 278 ? -5.136 -12.564 -6.665 1.00 38.22 278 SER A CA 1
ATOM 2302 C C . SER A 1 278 ? -4.858 -13.239 -5.312 1.00 38.22 278 SER A C 1
ATOM 2304 O O . SER A 1 278 ? -4.340 -14.352 -5.300 1.00 38.22 278 SER A O 1
ATOM 2306 N N . ARG A 1 279 ? -5.271 -12.643 -4.180 1.00 37.69 279 ARG A N 1
ATOM 2307 C CA . ARG A 1 279 ? -5.156 -13.255 -2.840 1.00 37.69 279 ARG A CA 1
ATOM 2308 C C . ARG A 1 279 ? -6.405 -13.984 -2.324 1.00 37.69 279 ARG A C 1
ATOM 2310 O O . ARG A 1 279 ? -6.302 -14.648 -1.296 1.00 37.69 279 ARG A O 1
ATOM 2317 N N . LYS A 1 280 ? -7.550 -13.994 -3.030 1.00 31.19 280 LYS A N 1
ATOM 2318 C CA . LYS A 1 280 ? -8.754 -14.722 -2.547 1.00 31.19 280 LYS A CA 1
ATOM 2319 C C . LYS A 1 280 ? -8.540 -16.236 -2.348 1.00 31.19 280 LYS A C 1
ATOM 2321 O O . LYS A 1 280 ? -9.324 -16.847 -1.635 1.00 31.19 280 LYS A O 1
ATOM 2326 N N . ARG A 1 281 ? -7.498 -16.837 -2.942 1.00 28.86 281 ARG A N 1
ATOM 2327 C CA . ARG A 1 281 ? -7.117 -18.252 -2.732 1.00 28.86 281 ARG A CA 1
ATOM 2328 C C . ARG A 1 281 ? -6.014 -18.482 -1.689 1.00 28.86 281 ARG A C 1
ATOM 2330 O O . ARG A 1 281 ? -5.740 -19.631 -1.386 1.00 28.86 281 ARG A O 1
ATOM 2337 N N . PHE A 1 282 ? -5.371 -17.438 -1.163 1.00 29.66 282 PHE A N 1
ATOM 2338 C CA . PHE A 1 282 ? -4.204 -17.584 -0.276 1.00 29.66 282 PHE A CA 1
ATOM 2339 C C . PHE A 1 282 ? -4.545 -17.522 1.218 1.00 29.66 282 PHE A C 1
ATOM 2341 O O . PHE A 1 282 ? -3.801 -18.058 2.026 1.00 29.66 282 PHE A O 1
ATOM 2348 N N . TYR A 1 283 ? -5.688 -16.941 1.597 1.00 31.70 283 TYR A N 1
ATOM 2349 C CA . TYR A 1 283 ? -6.146 -16.905 2.996 1.00 31.70 283 TYR A CA 1
ATOM 2350 C C . TYR A 1 283 ? -6.867 -18.185 3.454 1.00 31.70 283 TYR A C 1
ATOM 2352 O O . TYR A 1 283 ? -7.379 -18.229 4.567 1.00 31.70 283 TYR A O 1
ATOM 2360 N N . SER A 1 284 ? -6.918 -19.224 2.612 1.00 32.59 284 SER A N 1
ATOM 2361 C CA . SER A 1 284 ? -7.393 -20.562 2.994 1.00 32.59 284 SER A CA 1
ATOM 2362 C C . SER A 1 284 ? -6.254 -21.532 3.334 1.00 32.59 284 SER A C 1
ATOM 2364 O O . SER A 1 284 ? -6.492 -22.736 3.371 1.00 32.59 284 SER A O 1
ATOM 2366 N N . MET A 1 285 ? -5.022 -21.046 3.515 1.00 30.11 285 MET A N 1
ATOM 2367 C CA . MET A 1 285 ? -3.870 -21.856 3.927 1.00 30.11 285 MET A CA 1
ATOM 2368 C C . MET A 1 285 ? -3.436 -21.470 5.347 1.00 30.11 285 MET A C 1
ATOM 2370 O O . MET A 1 285 ? -3.427 -20.292 5.689 1.00 30.11 285 MET A O 1
ATOM 2374 N N . ASP A 1 286 ? -3.177 -22.513 6.139 1.00 34.97 286 ASP A N 1
ATOM 2375 C CA . ASP A 1 286 ? -2.939 -22.611 7.587 1.00 34.97 286 ASP A CA 1
ATOM 2376 C C . ASP A 1 286 ? -2.650 -21.335 8.401 1.00 34.97 286 ASP A C 1
ATOM 2378 O O . ASP A 1 286 ? -1.756 -20.542 8.108 1.00 34.97 286 ASP A O 1
ATOM 2382 N N . GLU A 1 287 ? -3.330 -21.247 9.551 1.00 37.28 287 GLU A N 1
ATOM 2383 C CA . GLU A 1 287 ? -3.318 -20.163 10.552 1.00 37.28 287 GLU A CA 1
ATOM 2384 C C . GLU A 1 287 ? -1.939 -19.845 11.180 1.00 37.28 287 GLU A C 1
ATOM 2386 O O . GLU A 1 287 ? -1.830 -18.916 11.980 1.00 37.28 287 GLU A O 1
ATOM 2391 N N . ASN A 1 288 ? -0.872 -20.555 10.799 1.00 35.94 288 ASN A N 1
ATOM 2392 C CA . ASN A 1 288 ? 0.489 -20.368 11.314 1.00 35.94 288 ASN A CA 1
ATOM 2393 C C . ASN A 1 288 ? 1.496 -19.816 10.294 1.00 35.94 288 ASN A C 1
ATOM 2395 O O . ASN A 1 288 ? 2.620 -19.493 10.685 1.00 35.94 288 ASN A O 1
ATOM 2399 N N . ASP A 1 289 ? 1.130 -19.666 9.018 1.00 39.41 289 ASP A N 1
ATOM 2400 C CA . ASP A 1 289 ? 2.077 -19.241 7.985 1.00 39.41 289 ASP A CA 1
ATOM 2401 C C . ASP A 1 289 ? 1.864 -17.781 7.568 1.00 39.41 289 ASP A C 1
ATOM 2403 O O . ASP A 1 289 ? 1.273 -17.435 6.546 1.00 39.41 289 ASP A O 1
ATOM 2407 N N . ALA A 1 290 ? 2.370 -16.883 8.407 1.00 37.56 290 ALA A N 1
ATOM 2408 C CA . ALA A 1 290 ? 2.445 -15.463 8.099 1.00 37.56 290 ALA A CA 1
ATOM 2409 C C . ALA A 1 290 ? 3.710 -15.074 7.313 1.00 37.56 290 ALA A C 1
ATOM 2411 O O . ALA A 1 290 ? 4.240 -13.977 7.500 1.00 37.56 290 ALA A O 1
ATOM 2412 N N . SER A 1 291 ? 4.200 -15.953 6.437 1.00 38.50 291 SER A N 1
ATOM 2413 C CA . SER A 1 291 ? 5.299 -15.656 5.508 1.00 38.50 291 SER A CA 1
ATOM 2414 C C . SER A 1 291 ? 4.949 -14.589 4.459 1.00 38.50 291 SER A C 1
ATOM 2416 O O . SER A 1 291 ? 5.834 -14.057 3.801 1.00 38.50 291 SER A O 1
ATOM 2418 N N . CYS A 1 292 ? 3.676 -14.199 4.327 1.00 34.75 292 CYS A N 1
ATOM 2419 C CA . CYS A 1 292 ? 3.210 -13.257 3.302 1.00 34.75 292 CYS A CA 1
ATOM 2420 C C . CYS A 1 292 ? 3.461 -11.757 3.587 1.00 34.75 292 CYS A C 1
ATOM 2422 O O . CYS A 1 292 ? 2.954 -10.912 2.837 1.00 34.75 292 CYS A O 1
ATOM 2424 N N . LEU A 1 293 ? 4.188 -11.413 4.661 1.00 36.44 293 LEU A N 1
ATOM 2425 C CA . LEU A 1 293 ? 4.447 -10.021 5.074 1.00 36.44 293 LEU A CA 1
ATOM 2426 C C . LEU A 1 293 ? 5.922 -9.593 5.043 1.00 36.44 293 LEU A C 1
ATOM 2428 O O . LEU A 1 293 ? 6.180 -8.397 5.116 1.00 36.44 293 LEU A O 1
ATOM 2432 N N . ASP A 1 294 ? 6.841 -10.525 4.800 1.00 39.97 294 ASP A N 1
ATOM 2433 C CA . ASP A 1 294 ? 8.199 -10.255 4.324 1.00 39.97 294 ASP A CA 1
ATOM 2434 C C . ASP A 1 294 ? 8.412 -11.153 3.099 1.00 39.97 294 ASP A C 1
ATOM 2436 O O . ASP A 1 294 ? 8.963 -12.248 3.201 1.00 39.97 294 ASP A O 1
ATOM 2440 N N . GLU A 1 295 ? 7.887 -10.746 1.937 1.00 48.16 295 GLU A N 1
ATOM 2441 C CA . GLU A 1 295 ? 8.161 -11.450 0.678 1.00 48.16 295 GLU A CA 1
ATOM 2442 C C . GLU A 1 295 ? 9.627 -11.198 0.310 1.00 48.16 295 GLU A C 1
ATOM 2444 O O . GLU A 1 295 ? 9.967 -10.276 -0.430 1.00 48.16 295 GLU A O 1
ATOM 2449 N N . ILE A 1 296 ? 10.500 -12.012 0.900 1.00 55.66 296 ILE A N 1
ATOM 2450 C CA . ILE A 1 296 ? 11.851 -12.247 0.419 1.00 55.66 296 ILE A CA 1
ATOM 2451 C C . ILE A 1 296 ? 11.740 -12.641 -1.066 1.00 55.66 296 ILE A C 1
ATOM 2453 O O . ILE A 1 296 ? 10.829 -13.408 -1.397 1.00 55.66 296 ILE A O 1
ATOM 2457 N N . PRO A 1 297 ? 12.649 -12.172 -1.944 1.00 64.62 297 PRO A N 1
ATOM 2458 C CA . PRO A 1 297 ? 12.838 -12.717 -3.287 1.00 64.62 297 PRO A CA 1
ATOM 2459 C C . PRO A 1 297 ? 12.591 -14.236 -3.322 1.00 64.62 297 PRO A C 1
ATOM 2461 O O . PRO A 1 297 ? 13.304 -15.008 -2.674 1.00 64.62 297 PRO A O 1
ATOM 2464 N N . SER A 1 298 ? 11.540 -14.666 -4.020 1.00 71.81 298 SER A N 1
ATOM 2465 C CA . SER A 1 298 ? 11.075 -16.050 -4.009 1.00 71.81 298 SER A CA 1
ATOM 2466 C C . SER A 1 298 ? 11.309 -16.699 -5.364 1.00 71.81 298 SER A C 1
ATOM 2468 O O . SER A 1 298 ? 10.986 -16.163 -6.423 1.00 71.81 298 SER A O 1
ATOM 2470 N N . VAL A 1 299 ? 11.828 -17.919 -5.319 1.00 74.69 299 VAL A N 1
ATOM 2471 C CA . VAL A 1 299 ? 12.078 -18.759 -6.495 1.00 74.69 299 VAL A CA 1
ATOM 2472 C C . VAL A 1 299 ? 10.790 -19.005 -7.279 1.00 74.69 299 VAL A C 1
ATOM 2474 O O . VAL A 1 299 ? 10.786 -19.054 -8.506 1.00 74.69 299 VAL A O 1
ATOM 2477 N N . VAL A 1 300 ? 9.664 -19.120 -6.572 1.00 69.00 300 VAL A N 1
ATOM 2478 C CA . VAL A 1 300 ? 8.350 -19.321 -7.186 1.00 69.00 300 VAL A CA 1
ATOM 2479 C C . VAL A 1 300 ? 7.964 -18.119 -8.047 1.00 69.00 300 VAL A C 1
ATOM 2481 O O . VAL A 1 300 ? 7.397 -18.301 -9.124 1.00 69.00 300 VAL A O 1
ATOM 2484 N N . ASP A 1 301 ? 8.273 -16.904 -7.603 1.00 64.06 301 ASP A N 1
ATOM 2485 C CA . ASP A 1 301 ? 7.992 -15.693 -8.373 1.00 64.06 301 ASP A CA 1
ATOM 2486 C C . ASP A 1 301 ? 8.999 -15.493 -9.506 1.00 64.06 301 ASP A C 1
ATOM 2488 O O . ASP A 1 301 ? 8.598 -15.051 -10.583 1.00 64.06 301 ASP A O 1
ATOM 2492 N N . ALA A 1 302 ? 10.252 -15.917 -9.313 1.00 73.12 302 ALA A N 1
ATOM 2493 C CA . ALA A 1 302 ? 11.250 -15.989 -10.378 1.00 73.12 302 ALA A CA 1
ATOM 2494 C C . ALA A 1 302 ? 10.788 -16.891 -11.528 1.00 73.12 302 ALA A C 1
ATOM 2496 O O . ALA A 1 302 ? 10.846 -16.510 -12.690 1.00 73.12 302 ALA A O 1
ATOM 2497 N N . ILE A 1 303 ? 10.243 -18.069 -11.216 1.00 70.75 303 ILE A N 1
ATOM 2498 C CA . ILE A 1 303 ? 9.706 -18.985 -12.231 1.00 70.75 303 ILE A CA 1
ATOM 2499 C C . ILE A 1 303 ? 8.470 -18.379 -12.914 1.00 70.75 303 ILE A C 1
ATOM 2501 O O . ILE A 1 303 ? 8.292 -18.510 -14.125 1.00 70.75 303 ILE A O 1
ATOM 2505 N N . LYS A 1 304 ? 7.602 -17.701 -12.153 1.00 64.50 304 LYS A N 1
ATOM 2506 C CA . LYS A 1 304 ? 6.373 -17.088 -12.683 1.00 64.50 304 LYS A CA 1
ATOM 2507 C C . LYS A 1 304 ? 6.615 -15.829 -13.514 1.00 64.50 304 LYS A C 1
ATOM 2509 O O . LYS A 1 304 ? 5.715 -15.460 -14.268 1.00 64.50 304 LYS A O 1
ATOM 2514 N N . SER A 1 305 ? 7.759 -15.157 -13.376 1.00 61.81 305 SER A N 1
ATOM 2515 C CA . SER A 1 305 ? 8.058 -13.943 -14.148 1.00 61.81 305 SER A CA 1
ATOM 2516 C C . SER A 1 305 ? 8.143 -14.227 -15.652 1.00 61.81 305 SER A C 1
ATOM 2518 O O . SER A 1 305 ? 7.875 -13.335 -16.453 1.00 61.81 305 SER A O 1
ATOM 2520 N N . GLY A 1 306 ? 8.489 -15.463 -16.034 1.00 62.97 306 GLY A N 1
ATOM 2521 C CA . GLY A 1 306 ? 8.761 -15.855 -17.419 1.00 62.97 306 GLY A CA 1
ATOM 2522 C C . GLY A 1 306 ? 10.164 -15.475 -17.909 1.00 62.97 306 GLY A C 1
ATOM 2523 O O . GLY A 1 306 ? 10.579 -15.962 -18.957 1.00 62.97 306 GLY A O 1
ATOM 2524 N N . ASP A 1 307 ? 10.900 -14.671 -17.138 1.00 69.75 307 ASP A N 1
ATOM 2525 C CA . ASP A 1 307 ? 12.313 -14.347 -17.336 1.00 69.75 307 ASP A CA 1
ATOM 2526 C C . ASP A 1 307 ? 13.005 -14.299 -15.964 1.00 69.75 307 ASP A C 1
ATOM 2528 O O . ASP A 1 307 ? 12.849 -13.360 -15.171 1.00 69.75 307 ASP A O 1
ATOM 2532 N N . VAL A 1 308 ? 13.725 -15.377 -15.659 1.00 79.75 308 VAL A N 1
ATOM 2533 C CA . VAL A 1 308 ? 14.380 -15.586 -14.362 1.00 79.75 308 VAL A CA 1
ATOM 2534 C C . VAL A 1 308 ? 15.549 -14.606 -14.185 1.00 79.75 308 VAL A C 1
ATOM 2536 O O . VAL A 1 308 ? 15.760 -14.099 -13.084 1.00 79.75 308 VAL A O 1
ATOM 2539 N N . ASN A 1 309 ? 16.251 -14.253 -15.269 1.00 76.56 309 ASN A N 1
ATOM 2540 C CA . ASN A 1 309 ? 17.337 -13.269 -15.249 1.00 76.56 309 ASN A CA 1
ATOM 2541 C C . ASN A 1 309 ? 16.812 -11.857 -14.961 1.00 76.56 309 ASN A C 1
ATOM 2543 O O . ASN A 1 309 ? 17.364 -11.143 -14.119 1.00 76.56 309 ASN A O 1
ATOM 2547 N N . GLU A 1 310 ? 15.724 -11.452 -15.619 1.00 67.62 310 GLU A N 1
ATOM 2548 C CA . GLU A 1 310 ? 15.075 -10.161 -15.361 1.00 67.62 310 GLU A CA 1
ATOM 2549 C C . GLU A 1 310 ? 14.541 -10.081 -13.927 1.00 67.62 310 GLU A C 1
ATOM 2551 O O . GLU A 1 310 ? 14.680 -9.048 -13.268 1.00 67.62 310 GLU A O 1
ATOM 2556 N N . TYR A 1 311 ? 13.988 -11.183 -13.410 1.00 73.88 311 TYR A N 1
ATOM 2557 C CA . TYR A 1 311 ? 13.543 -11.248 -12.024 1.00 73.88 311 TYR A CA 1
ATOM 2558 C C . TYR A 1 311 ? 14.700 -10.956 -11.067 1.00 73.88 311 TYR A C 1
ATOM 2560 O O . TYR A 1 311 ? 14.647 -9.960 -10.345 1.00 73.88 311 TYR A O 1
ATOM 2568 N N . TRP A 1 312 ? 15.764 -11.763 -11.085 1.00 81.06 312 TRP A N 1
ATOM 2569 C CA . TRP A 1 312 ? 16.852 -11.646 -10.111 1.00 81.06 312 TRP A CA 1
ATOM 2570 C C . TRP A 1 312 ? 17.667 -10.356 -10.252 1.00 81.06 312 TRP A C 1
ATOM 2572 O O . TRP A 1 312 ? 18.049 -9.762 -9.247 1.00 81.06 312 TRP A O 1
ATOM 2582 N N . SER A 1 313 ? 17.863 -9.846 -11.469 1.00 73.31 313 SER A N 1
ATOM 2583 C CA . SER A 1 313 ? 18.563 -8.568 -11.691 1.00 73.31 313 SER A CA 1
ATOM 2584 C C . SER A 1 313 ? 17.796 -7.337 -11.185 1.00 73.31 313 SER A C 1
ATOM 2586 O O . SER A 1 313 ? 18.358 -6.245 -11.092 1.00 73.31 313 SER A O 1
ATOM 2588 N N . SER A 1 314 ? 16.518 -7.488 -10.819 1.00 62.22 314 SER A N 1
ATOM 2589 C CA . SER A 1 314 ? 15.725 -6.405 -10.230 1.00 62.22 314 SER A CA 1
ATOM 2590 C C . SER A 1 314 ? 16.032 -6.132 -8.748 1.00 62.22 314 SER A C 1
ATOM 2592 O O . SER A 1 314 ? 15.537 -5.133 -8.214 1.00 62.22 314 SER A O 1
ATOM 2594 N N . PHE A 1 315 ? 16.859 -6.978 -8.121 1.00 66.38 315 PHE A N 1
ATOM 2595 C CA . PHE A 1 315 ? 17.214 -6.960 -6.701 1.00 66.38 315 PHE A CA 1
ATOM 2596 C C . PHE A 1 315 ? 18.646 -6.468 -6.456 1.00 66.38 315 PHE A C 1
ATOM 2598 O O . PHE A 1 315 ? 19.529 -6.621 -7.301 1.00 66.38 315 PHE A O 1
ATOM 2605 N N . GLN A 1 316 ? 18.890 -5.886 -5.284 1.00 72.31 316 GLN A N 1
ATOM 2606 C CA . GLN A 1 316 ? 20.234 -5.673 -4.741 1.00 72.31 316 GLN A CA 1
ATOM 2607 C C . GLN A 1 316 ? 20.673 -6.884 -3.914 1.00 72.31 316 GLN A C 1
ATOM 2609 O O . GLN A 1 316 ? 19.843 -7.682 -3.481 1.00 72.31 316 GLN A O 1
ATOM 2614 N N . TRP A 1 317 ? 21.976 -7.017 -3.665 1.00 78.88 317 TRP A N 1
ATOM 2615 C CA . TRP A 1 317 ? 22.503 -8.164 -2.921 1.00 78.88 317 TRP A CA 1
ATOM 2616 C C . TRP A 1 317 ? 21.910 -8.275 -1.508 1.00 78.88 317 TRP A C 1
ATOM 2618 O O . TRP A 1 317 ? 21.562 -9.367 -1.052 1.00 78.88 317 TRP A O 1
ATOM 2628 N N . ASP A 1 318 ? 21.732 -7.134 -0.842 1.00 75.50 318 ASP A N 1
ATOM 2629 C CA . ASP A 1 318 ? 21.168 -7.047 0.509 1.00 75.50 318 ASP A CA 1
ATOM 2630 C C . ASP A 1 318 ? 19.652 -7.300 0.558 1.00 75.50 318 ASP A C 1
ATOM 2632 O O . ASP A 1 318 ? 19.095 -7.489 1.640 1.00 75.50 318 ASP A O 1
ATOM 2636 N N . ASP A 1 319 ? 18.975 -7.347 -0.597 1.00 67.69 319 ASP A N 1
ATOM 2637 C CA . ASP A 1 319 ? 17.561 -7.732 -0.666 1.00 67.69 319 ASP A CA 1
ATOM 2638 C C . ASP A 1 319 ? 17.381 -9.258 -0.531 1.00 67.69 319 ASP A C 1
ATOM 2640 O O . ASP A 1 319 ? 16.282 -9.740 -0.244 1.00 67.69 319 ASP A O 1
ATOM 2644 N N . PHE A 1 320 ? 18.444 -10.042 -0.740 1.00 74.00 320 PHE A N 1
ATOM 2645 C CA . PHE A 1 320 ? 18.407 -11.497 -0.641 1.00 74.00 320 PHE A CA 1
ATOM 2646 C C . PHE A 1 320 ? 18.481 -11.978 0.807 1.00 74.00 320 PHE A C 1
ATOM 2648 O O . PHE A 1 320 ? 19.294 -11.516 1.605 1.00 74.00 320 PHE A O 1
ATOM 2655 N N . ASN A 1 321 ? 17.685 -12.999 1.140 1.00 76.31 321 ASN A N 1
ATOM 2656 C CA . ASN A 1 321 ? 17.896 -13.712 2.396 1.00 76.31 321 ASN A CA 1
ATOM 2657 C C . ASN A 1 321 ? 19.211 -14.523 2.343 1.00 76.31 321 ASN A C 1
ATOM 2659 O O . ASN A 1 321 ? 19.709 -14.824 1.252 1.00 76.31 321 ASN A O 1
ATOM 2663 N N . PRO A 1 322 ? 19.741 -14.966 3.498 1.00 80.00 322 PRO A N 1
ATOM 2664 C CA . PRO A 1 322 ? 20.993 -15.721 3.536 1.00 80.00 322 PRO A CA 1
ATOM 2665 C C . PRO A 1 322 ? 20.992 -16.998 2.683 1.00 80.00 322 PRO A C 1
ATOM 2667 O O . PRO A 1 322 ? 22.034 -17.401 2.176 1.00 80.00 322 PRO A O 1
ATOM 2670 N N . HIS A 1 323 ? 19.835 -17.638 2.497 1.00 81.88 323 HIS A N 1
ATOM 2671 C CA . HIS A 1 323 ? 19.722 -18.833 1.662 1.00 81.88 323 HIS A CA 1
ATOM 2672 C C . HIS A 1 323 ? 19.904 -18.503 0.171 1.00 81.88 323 HIS A C 1
ATOM 2674 O O . HIS A 1 323 ? 20.720 -19.137 -0.491 1.00 81.88 323 HIS A O 1
ATOM 2680 N N . ILE A 1 324 ? 19.225 -17.474 -0.341 1.00 86.44 324 ILE A N 1
ATOM 2681 C CA . ILE A 1 324 ? 19.356 -17.003 -1.726 1.00 86.44 324 ILE A CA 1
ATOM 2682 C C . ILE A 1 324 ? 20.761 -16.443 -1.981 1.00 86.44 324 ILE A C 1
ATOM 2684 O O . ILE A 1 324 ? 21.367 -16.772 -2.998 1.00 86.44 324 ILE A O 1
ATOM 2688 N N . GLN A 1 325 ? 21.327 -15.680 -1.037 1.00 88.44 325 GLN A N 1
ATOM 2689 C CA . GLN A 1 325 ? 22.723 -15.229 -1.116 1.00 88.44 325 GLN A CA 1
ATOM 2690 C C . GLN A 1 325 ? 23.686 -16.412 -1.208 1.00 88.44 325 GLN A C 1
ATOM 2692 O O . GLN A 1 325 ? 24.628 -16.376 -1.997 1.00 88.44 325 GLN A O 1
ATOM 2697 N N . ASN A 1 326 ? 23.446 -17.478 -0.442 1.00 91.31 326 ASN A N 1
ATOM 2698 C CA . ASN A 1 326 ? 24.258 -18.688 -0.502 1.00 91.31 326 ASN A CA 1
ATOM 2699 C C . ASN A 1 326 ? 24.144 -19.390 -1.866 1.00 91.31 326 ASN A C 1
ATOM 2701 O O . ASN A 1 326 ? 25.164 -19.781 -2.428 1.00 91.31 326 ASN A O 1
ATOM 2705 N N . LEU A 1 327 ? 22.941 -19.503 -2.438 1.00 93.62 327 LEU A N 1
ATOM 2706 C CA . LEU A 1 327 ? 22.754 -20.070 -3.781 1.00 93.62 327 LEU A CA 1
ATOM 2707 C C . LEU A 1 327 ? 23.498 -19.258 -4.852 1.00 93.62 327 LEU A C 1
ATOM 2709 O O . LEU A 1 327 ? 24.221 -19.825 -5.672 1.00 93.62 327 LEU A O 1
ATOM 2713 N N . TRP A 1 328 ? 23.401 -17.930 -4.801 1.00 94.75 328 TRP A N 1
ATOM 2714 C CA . TRP A 1 328 ? 24.166 -17.042 -5.678 1.00 94.75 328 TRP A CA 1
ATOM 2715 C C . TRP A 1 328 ? 25.679 -17.126 -5.433 1.00 94.75 328 TRP A C 1
ATOM 2717 O O . TRP A 1 328 ? 26.462 -17.113 -6.386 1.00 94.75 328 TRP A O 1
ATOM 2727 N N . SER A 1 329 ? 26.100 -17.310 -4.182 1.00 94.88 329 SER A N 1
ATOM 2728 C CA . SER A 1 329 ? 27.508 -17.506 -3.812 1.00 94.88 329 SER A CA 1
ATOM 2729 C C . SER A 1 329 ? 28.092 -18.802 -4.365 1.00 94.88 329 SER A C 1
ATOM 2731 O O . SER A 1 329 ? 29.243 -18.806 -4.795 1.00 94.88 329 SER A O 1
ATOM 2733 N N . ILE A 1 330 ? 27.307 -19.882 -4.451 1.00 95.88 330 ILE A N 1
ATOM 2734 C CA . ILE A 1 330 ? 27.714 -21.130 -5.126 1.00 95.88 330 ILE A CA 1
ATOM 2735 C C . ILE A 1 330 ? 27.975 -20.880 -6.620 1.00 95.88 330 ILE A C 1
ATOM 2737 O O . ILE A 1 330 ? 28.914 -21.424 -7.209 1.00 95.88 330 ILE A O 1
ATOM 2741 N N . LEU A 1 331 ? 27.189 -19.993 -7.235 1.00 94.75 331 LEU A N 1
ATOM 2742 C CA . LEU A 1 331 ? 27.435 -19.512 -8.592 1.00 94.75 331 LEU A CA 1
ATOM 2743 C C . LEU A 1 331 ? 28.618 -18.525 -8.659 1.00 94.75 331 LEU A C 1
ATOM 2745 O O . LEU A 1 331 ? 29.046 -18.167 -9.748 1.00 94.75 331 LEU A O 1
ATOM 2749 N N . GLY A 1 332 ? 29.225 -18.130 -7.543 1.00 94.38 332 GLY A N 1
ATOM 2750 C CA . GLY A 1 332 ? 30.381 -17.229 -7.487 1.00 94.38 332 GLY A CA 1
ATOM 2751 C C . GLY A 1 332 ? 30.020 -15.746 -7.383 1.00 94.38 332 GLY A C 1
ATOM 2752 O O . GLY A 1 332 ? 30.911 -14.893 -7.408 1.00 94.38 332 GLY A O 1
ATOM 2753 N N . TRP A 1 333 ? 28.737 -15.418 -7.260 1.00 94.38 333 TRP A N 1
ATOM 2754 C CA . TRP A 1 333 ? 28.302 -14.050 -7.007 1.00 94.38 333 TRP A CA 1
ATOM 2755 C C . TRP A 1 333 ? 28.546 -13.661 -5.547 1.00 94.38 333 TRP A C 1
ATOM 2757 O O . TRP A 1 333 ? 28.526 -14.491 -4.646 1.00 94.38 333 TRP A O 1
ATOM 2767 N N . ASN A 1 334 ? 28.791 -12.381 -5.316 1.00 91.31 334 ASN A N 1
ATOM 2768 C CA . ASN A 1 334 ? 28.835 -11.756 -3.999 1.00 91.31 334 ASN A CA 1
ATOM 2769 C C . ASN A 1 334 ? 28.342 -10.310 -4.144 1.00 91.31 334 ASN A C 1
ATOM 2771 O O . ASN A 1 334 ? 28.112 -9.862 -5.268 1.00 91.31 334 ASN A O 1
ATOM 2775 N N . ASP A 1 335 ? 28.217 -9.589 -3.032 1.00 85.12 335 ASP A N 1
ATOM 2776 C CA . ASP A 1 335 ? 27.836 -8.171 -2.988 1.00 85.12 335 ASP A CA 1
ATOM 2777 C C . ASP A 1 335 ? 28.585 -7.318 -4.024 1.00 85.12 335 ASP A C 1
ATOM 2779 O O . ASP A 1 335 ? 27.977 -6.588 -4.807 1.00 85.12 335 ASP A O 1
ATOM 2783 N N . ARG A 1 336 ? 29.907 -7.487 -4.109 1.00 81.88 336 ARG A N 1
ATOM 2784 C CA . ARG A 1 336 ? 30.756 -6.740 -5.039 1.00 81.88 336 ARG A CA 1
ATOM 2785 C C . ARG A 1 336 ? 30.475 -7.101 -6.487 1.00 81.88 336 ARG A C 1
ATOM 2787 O O . ARG A 1 336 ? 30.414 -6.202 -7.311 1.00 81.88 336 ARG A O 1
ATOM 2794 N N . HIS A 1 337 ? 30.332 -8.382 -6.817 1.00 83.00 337 HIS A N 1
ATOM 2795 C CA . HIS A 1 337 ? 30.057 -8.819 -8.189 1.00 83.00 337 HIS A CA 1
ATOM 2796 C C . HIS A 1 337 ? 28.646 -8.425 -8.637 1.00 83.00 337 HIS A C 1
ATOM 2798 O O . HIS A 1 337 ? 28.454 -8.085 -9.801 1.00 83.00 337 HIS A O 1
ATOM 2804 N N . TRP A 1 338 ? 27.678 -8.450 -7.716 1.00 82.69 338 TRP A N 1
ATOM 2805 C CA . TRP A 1 338 ? 26.266 -8.179 -7.986 1.00 82.69 338 TRP A CA 1
ATOM 2806 C C . TRP A 1 338 ? 26.019 -6.743 -8.455 1.00 82.69 338 TRP A C 1
ATOM 2808 O O . TRP A 1 338 ? 25.210 -6.502 -9.349 1.00 82.69 338 TRP A O 1
ATOM 2818 N N . GLU A 1 339 ? 26.748 -5.791 -7.873 1.00 71.75 339 GLU A N 1
ATOM 2819 C CA . GLU A 1 339 ? 26.600 -4.358 -8.152 1.00 71.75 339 GLU A CA 1
ATOM 2820 C C . GLU A 1 339 ? 27.693 -3.799 -9.077 1.00 71.75 339 GLU A C 1
ATOM 2822 O O . GLU A 1 339 ? 27.639 -2.636 -9.487 1.00 71.75 339 GLU A O 1
ATOM 2827 N N . ALA A 1 340 ? 28.699 -4.608 -9.418 1.00 70.31 340 ALA A N 1
ATOM 2828 C CA . ALA A 1 340 ? 29.803 -4.180 -10.263 1.00 70.31 340 ALA A CA 1
ATOM 2829 C C . ALA A 1 340 ? 29.475 -4.210 -11.762 1.00 70.31 340 ALA A C 1
ATOM 2831 O O . ALA A 1 340 ? 28.483 -4.766 -12.237 1.00 70.31 340 ALA A O 1
ATOM 2832 N N . SER A 1 341 ? 30.372 -3.595 -12.533 1.00 60.97 341 SER A N 1
ATOM 2833 C CA . SER A 1 341 ? 30.412 -3.752 -13.981 1.00 60.97 341 SER A CA 1
ATOM 2834 C C . SER A 1 341 ? 30.753 -5.191 -14.371 1.00 60.97 341 SER A C 1
ATOM 2836 O O . SER A 1 341 ? 31.498 -5.870 -13.674 1.00 60.97 341 SER A O 1
ATOM 2838 N N . GLU A 1 342 ? 30.295 -5.602 -15.550 1.00 58.84 342 GLU A N 1
ATOM 2839 C CA . GLU A 1 342 ? 30.426 -6.953 -16.123 1.00 58.84 342 GLU A CA 1
ATOM 2840 C C . GLU A 1 342 ? 31.841 -7.552 -16.097 1.00 58.84 342 GLU A C 1
ATOM 2842 O O . GLU A 1 342 ? 32.000 -8.759 -15.960 1.00 58.84 342 GLU A O 1
ATOM 2847 N N . SER A 1 343 ? 32.888 -6.722 -16.128 1.00 65.19 343 SER A N 1
ATOM 2848 C CA . SER A 1 343 ? 34.279 -7.168 -15.956 1.00 65.19 343 SER A CA 1
ATOM 2849 C C . SER A 1 343 ? 34.573 -7.836 -14.605 1.00 65.19 343 SER A C 1
ATOM 2851 O O . SER A 1 343 ? 35.629 -8.445 -14.448 1.00 65.19 343 SER A O 1
ATOM 2853 N N . ALA A 1 344 ? 33.672 -7.700 -13.634 1.00 76.25 344 ALA A N 1
ATOM 2854 C CA . ALA A 1 344 ? 33.745 -8.304 -12.312 1.00 76.25 344 ALA A CA 1
ATOM 2855 C C . ALA A 1 344 ? 32.688 -9.403 -12.102 1.00 76.25 344 ALA A C 1
ATOM 2857 O O . ALA A 1 344 ? 32.519 -9.864 -10.975 1.00 76.25 344 ALA A O 1
ATOM 2858 N N . TYR A 1 345 ? 31.962 -9.821 -13.146 1.00 83.56 345 TYR A N 1
ATOM 2859 C CA . TYR A 1 345 ? 31.019 -10.930 -13.027 1.00 83.56 345 TYR A CA 1
ATOM 2860 C C . TYR A 1 345 ? 31.746 -12.255 -12.806 1.00 83.56 345 TYR A C 1
ATOM 2862 O O . TYR A 1 345 ? 32.858 -12.462 -13.307 1.00 83.56 345 TYR A O 1
ATOM 2870 N N . PRO A 1 346 ? 31.140 -13.178 -12.043 1.00 87.69 346 PRO A N 1
ATOM 2871 C CA . PRO A 1 346 ? 31.749 -14.473 -11.832 1.00 87.69 346 PRO A CA 1
ATOM 2872 C C . PRO A 1 346 ? 31.757 -15.290 -13.129 1.00 87.69 346 PRO A C 1
ATOM 2874 O O . PRO A 1 346 ? 30.850 -15.152 -13.951 1.00 87.69 346 PRO A O 1
ATOM 2877 N N . PRO A 1 347 ? 32.708 -16.229 -13.285 1.00 85.94 347 PRO A N 1
ATOM 2878 C CA . PRO A 1 347 ? 32.817 -17.057 -14.488 1.00 85.94 347 PRO A CA 1
ATOM 2879 C C . PRO A 1 347 ? 31.531 -17.801 -14.863 1.00 85.94 347 PRO A C 1
ATOM 2881 O O . PRO A 1 347 ? 31.265 -18.014 -16.042 1.00 85.94 347 PRO A O 1
ATOM 2884 N N . SER A 1 348 ? 30.721 -18.172 -13.863 1.00 86.94 348 SER A N 1
ATOM 2885 C CA . SER A 1 348 ? 29.443 -18.862 -14.074 1.00 86.94 348 SER A CA 1
ATOM 2886 C C . SER A 1 348 ? 28.490 -18.089 -14.979 1.00 86.94 348 SER A C 1
ATOM 2888 O O . SER A 1 348 ? 27.731 -18.723 -15.695 1.00 86.94 348 SER A O 1
ATOM 2890 N N . HIS A 1 349 ? 28.549 -16.755 -14.989 1.00 83.62 349 HIS A N 1
ATOM 2891 C CA . HIS A 1 349 ? 27.656 -15.926 -15.791 1.00 83.62 349 HIS A CA 1
ATOM 2892 C C . HIS A 1 349 ? 27.817 -16.162 -17.299 1.00 83.62 349 HIS A C 1
ATOM 2894 O O . HIS A 1 349 ? 26.866 -15.986 -18.047 1.00 83.62 349 HIS A O 1
ATOM 2900 N N . HIS A 1 350 ? 29.001 -16.595 -17.735 1.00 81.62 350 HIS A N 1
ATOM 2901 C CA . HIS A 1 350 ? 29.309 -16.879 -19.140 1.00 81.62 350 HIS A CA 1
ATOM 2902 C C . HIS A 1 350 ? 29.470 -18.377 -19.426 1.00 81.62 350 HIS A C 1
ATOM 2904 O O . HIS A 1 350 ? 29.906 -18.750 -20.510 1.00 81.62 350 HIS A O 1
ATOM 2910 N N . THR A 1 351 ? 29.193 -19.231 -18.439 1.00 85.12 351 THR A N 1
ATOM 2911 C CA . THR A 1 351 ? 29.345 -20.683 -18.565 1.00 85.12 351 THR A CA 1
ATOM 2912 C C . THR A 1 351 ? 28.023 -21.277 -19.036 1.00 85.12 351 THR A C 1
ATOM 2914 O O . THR A 1 351 ? 26.989 -21.030 -18.406 1.00 85.12 351 THR A O 1
ATOM 2917 N N . ALA A 1 352 ? 28.052 -22.070 -20.109 1.00 87.12 352 ALA A N 1
ATOM 2918 C CA . ALA A 1 352 ? 26.863 -22.779 -20.567 1.00 87.12 352 ALA A CA 1
ATOM 2919 C C . ALA A 1 352 ? 26.377 -23.769 -19.495 1.00 87.12 352 ALA A C 1
ATOM 2921 O O . ALA A 1 352 ? 27.138 -24.218 -18.635 1.00 87.12 352 ALA A O 1
ATOM 2922 N N . TRP A 1 353 ? 25.089 -24.099 -19.507 1.00 90.12 353 TRP A N 1
ATOM 2923 C CA . TRP A 1 353 ? 24.477 -24.935 -18.475 1.00 90.12 353 TRP A CA 1
ATOM 2924 C C . TRP A 1 353 ? 25.170 -26.291 -18.299 1.00 90.12 353 TRP A C 1
ATOM 2926 O O . TRP A 1 353 ? 25.379 -26.731 -17.169 1.00 90.12 353 TRP A O 1
ATOM 2936 N N . ASP A 1 354 ? 25.528 -26.956 -19.393 1.00 93.12 354 ASP A N 1
ATOM 2937 C CA . ASP A 1 354 ? 26.207 -28.255 -19.424 1.00 93.12 354 ASP A CA 1
ATOM 2938 C C . ASP A 1 354 ? 27.674 -28.181 -18.970 1.00 93.12 354 ASP A C 1
ATOM 2940 O O . ASP A 1 354 ? 28.222 -29.168 -18.477 1.00 93.12 354 ASP A O 1
ATOM 2944 N N . GLU A 1 355 ? 28.280 -26.998 -19.050 1.00 92.25 355 GLU A N 1
ATOM 2945 C CA . GLU A 1 355 ? 29.623 -26.702 -18.548 1.00 92.25 355 GLU A CA 1
ATOM 2946 C C . GLU A 1 355 ? 29.641 -26.346 -17.047 1.00 92.25 355 GLU A C 1
ATOM 2948 O O . GLU A 1 355 ? 30.703 -26.315 -16.413 1.00 92.25 355 GLU A O 1
ATOM 2953 N N . LEU A 1 356 ? 28.478 -26.092 -16.435 1.00 93.56 356 LEU A N 1
ATOM 2954 C CA . LEU A 1 356 ? 28.380 -25.885 -14.992 1.00 93.56 356 LEU A CA 1
ATOM 2955 C C . LEU A 1 356 ? 28.654 -27.183 -14.224 1.00 93.56 356 LEU A C 1
ATOM 2957 O O . LEU A 1 356 ? 28.214 -28.274 -14.583 1.00 93.56 356 LEU A O 1
ATOM 2961 N N . THR A 1 357 ? 29.296 -27.055 -13.061 1.00 96.19 357 THR A N 1
ATOM 2962 C CA . THR A 1 357 ? 29.404 -28.181 -12.125 1.00 96.19 357 THR A CA 1
ATOM 2963 C C . THR A 1 357 ? 28.020 -28.591 -11.616 1.00 96.19 357 THR A C 1
ATOM 2965 O O . THR A 1 357 ? 27.120 -27.760 -11.495 1.00 96.19 357 THR A O 1
ATOM 2968 N N . ALA A 1 358 ? 27.853 -29.860 -11.230 1.00 95.38 358 ALA A N 1
ATOM 2969 C CA . ALA A 1 358 ? 26.584 -30.364 -10.692 1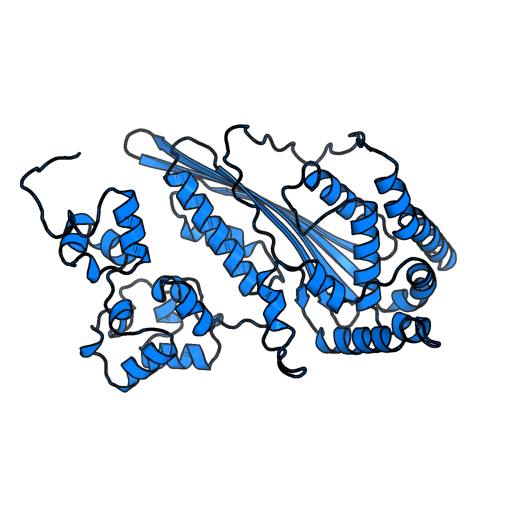.00 95.38 358 ALA A CA 1
ATOM 2970 C C . ALA A 1 358 ? 26.068 -29.543 -9.490 1.00 95.38 358 ALA A C 1
ATOM 2972 O O . ALA A 1 358 ? 24.863 -29.358 -9.325 1.00 95.38 358 ALA A O 1
ATOM 2973 N N . GLU A 1 359 ? 26.980 -29.014 -8.670 1.00 95.56 359 GLU A N 1
ATOM 2974 C CA . GLU A 1 359 ? 26.656 -28.129 -7.548 1.00 95.56 359 GLU A CA 1
ATOM 2975 C C . GLU A 1 359 ? 26.098 -26.777 -8.019 1.00 95.56 359 GLU A C 1
ATOM 2977 O O . GLU A 1 359 ? 25.069 -26.326 -7.514 1.00 95.56 359 GLU A O 1
ATOM 2982 N N . LYS A 1 360 ? 26.708 -26.169 -9.044 1.00 96.50 360 LYS A N 1
ATOM 2983 C CA . LYS A 1 360 ? 26.220 -24.925 -9.656 1.00 96.50 360 LYS A CA 1
ATOM 2984 C C . LYS A 1 360 ? 24.891 -25.123 -10.374 1.00 96.50 360 LYS A C 1
ATOM 2986 O O . LYS A 1 360 ? 23.992 -24.313 -10.190 1.00 96.50 360 LYS A O 1
ATOM 2991 N N . GLN A 1 361 ? 24.722 -26.218 -11.116 1.00 96.12 361 GLN A N 1
ATOM 2992 C CA . GLN A 1 361 ? 23.436 -26.561 -11.731 1.00 96.12 361 GLN A CA 1
ATOM 2993 C C . GLN A 1 361 ? 22.345 -26.739 -10.672 1.00 96.12 361 GLN A C 1
ATOM 2995 O O . GLN A 1 361 ? 21.222 -26.282 -10.861 1.00 96.12 361 GLN A O 1
ATOM 3000 N N . LYS A 1 362 ? 22.656 -27.387 -9.541 1.00 94.44 362 LYS A N 1
ATOM 3001 C CA . LYS A 1 362 ? 21.706 -27.537 -8.435 1.00 94.44 362 LYS A CA 1
ATOM 3002 C C . LYS A 1 362 ? 21.321 -26.179 -7.844 1.00 94.44 362 LYS A C 1
ATOM 3004 O O . LYS A 1 362 ? 20.132 -25.919 -7.696 1.00 94.44 362 LYS A O 1
ATOM 3009 N N . ALA A 1 363 ? 22.293 -25.308 -7.574 1.00 94.88 363 ALA A N 1
ATOM 3010 C CA . ALA A 1 363 ? 22.019 -23.965 -7.069 1.00 94.88 363 ALA A CA 1
ATOM 3011 C C . ALA A 1 363 ? 21.197 -23.124 -8.061 1.00 94.88 363 ALA A C 1
ATOM 3013 O O . ALA A 1 363 ? 20.226 -22.485 -7.669 1.00 94.88 363 ALA A O 1
ATOM 3014 N N . ALA A 1 364 ? 21.520 -23.189 -9.356 1.00 94.50 364 ALA A N 1
ATOM 3015 C CA . ALA A 1 364 ? 20.760 -22.525 -10.410 1.00 94.50 364 ALA A CA 1
ATOM 3016 C C . ALA A 1 364 ? 19.312 -23.050 -10.485 1.00 94.50 364 ALA A C 1
ATOM 3018 O O . ALA A 1 364 ? 18.377 -22.252 -10.537 1.00 94.50 364 ALA A O 1
ATOM 3019 N N . LYS A 1 365 ? 19.101 -24.373 -10.392 1.00 92.94 365 LYS A N 1
ATOM 3020 C CA . LYS A 1 365 ? 17.755 -24.973 -10.297 1.00 92.94 365 LYS A CA 1
ATOM 3021 C C . LYS A 1 365 ? 16.979 -24.464 -9.091 1.00 92.94 365 LYS A C 1
ATOM 3023 O O . LYS A 1 365 ? 15.803 -24.133 -9.219 1.00 92.94 365 LYS A O 1
ATOM 3028 N N . GLU A 1 366 ? 17.632 -24.381 -7.936 1.00 89.75 366 GLU A N 1
ATOM 3029 C CA . GLU A 1 366 ? 17.025 -23.832 -6.723 1.00 89.75 366 GLU A CA 1
ATOM 3030 C C . GLU A 1 366 ? 16.725 -22.334 -6.847 1.00 89.75 366 GLU A C 1
ATOM 3032 O O . GLU A 1 366 ? 15.813 -21.867 -6.186 1.00 89.75 366 GLU A O 1
ATOM 3037 N N . LEU A 1 367 ? 17.389 -21.597 -7.741 1.00 90.69 367 LEU A N 1
ATOM 3038 C CA . LEU A 1 367 ? 17.059 -20.210 -8.103 1.00 90.69 367 LEU A CA 1
ATOM 3039 C C . LEU A 1 367 ? 15.989 -20.098 -9.208 1.00 90.69 367 LEU A C 1
ATOM 3041 O O . LEU A 1 367 ? 15.629 -18.993 -9.613 1.00 90.69 367 LEU A O 1
ATOM 3045 N N . GLY A 1 368 ? 15.446 -21.219 -9.689 1.00 88.50 368 GLY A N 1
ATOM 3046 C CA . GLY A 1 368 ? 14.396 -21.250 -10.712 1.00 88.50 368 GLY A CA 1
ATOM 3047 C C . GLY A 1 368 ? 14.916 -21.325 -12.147 1.00 88.50 368 GLY A C 1
ATOM 3048 O O . GLY A 1 368 ? 14.122 -21.290 -13.091 1.00 88.50 368 GLY A O 1
ATOM 3049 N N . TYR A 1 369 ? 16.229 -21.466 -12.330 1.00 90.81 369 TYR A N 1
ATOM 3050 C CA . TYR A 1 369 ? 16.810 -21.706 -13.641 1.00 90.81 369 TYR A CA 1
ATOM 3051 C C . TYR A 1 369 ? 16.638 -23.159 -14.089 1.00 90.81 369 TYR A C 1
ATOM 3053 O O . TYR A 1 369 ? 16.571 -24.104 -13.304 1.00 90.81 369 TYR A O 1
ATOM 3061 N N . ASN A 1 370 ? 16.606 -23.342 -15.394 1.00 89.56 370 ASN A N 1
ATOM 3062 C CA . ASN A 1 370 ? 16.759 -24.610 -16.075 1.00 89.56 370 ASN A CA 1
ATOM 3063 C C . ASN A 1 370 ? 17.708 -24.398 -17.259 1.00 89.56 370 ASN A C 1
ATOM 3065 O O . ASN A 1 370 ? 18.079 -23.272 -17.568 1.00 89.56 370 ASN A O 1
ATOM 3069 N N . GLU A 1 371 ? 18.090 -25.480 -17.926 1.00 87.81 371 GLU A N 1
ATOM 3070 C CA . GLU A 1 371 ? 18.999 -25.420 -19.073 1.00 87.81 371 GLU A CA 1
ATOM 3071 C C . GLU A 1 371 ? 18.538 -24.424 -20.141 1.00 87.81 371 GLU A C 1
ATOM 3073 O O . GLU A 1 371 ? 19.319 -23.596 -20.602 1.00 87.81 371 GLU A O 1
ATOM 3078 N N . THR A 1 372 ? 17.242 -24.446 -20.456 1.00 81.56 372 THR A N 1
ATOM 3079 C CA . THR A 1 372 ? 16.641 -23.588 -21.476 1.00 81.56 372 THR A CA 1
ATOM 3080 C C . THR A 1 372 ? 16.749 -22.108 -21.121 1.00 81.56 372 THR A C 1
ATOM 3082 O O . THR A 1 372 ? 17.171 -21.320 -21.955 1.00 81.56 372 THR A O 1
ATOM 3085 N N . ASN A 1 373 ? 16.379 -21.701 -19.904 1.00 80.25 373 ASN A N 1
ATOM 3086 C CA . ASN A 1 373 ? 16.381 -20.285 -19.524 1.00 80.25 373 ASN A CA 1
ATOM 3087 C C . ASN A 1 373 ? 17.755 -19.775 -19.055 1.00 80.25 373 ASN A C 1
ATOM 3089 O O . ASN A 1 373 ? 17.974 -18.567 -19.067 1.00 80.25 373 ASN A O 1
ATOM 3093 N N . TRP A 1 374 ? 18.671 -20.672 -18.680 1.00 86.00 374 TRP A N 1
ATOM 3094 C CA . TRP A 1 374 ? 20.055 -20.341 -18.352 1.00 86.00 374 TRP A CA 1
ATOM 3095 C C . TRP A 1 374 ? 20.859 -20.017 -19.606 1.00 86.00 374 TRP A C 1
ATOM 3097 O O . TRP A 1 374 ? 21.521 -18.987 -19.659 1.00 86.00 374 TRP A O 1
ATOM 3107 N N . ASN A 1 375 ? 20.753 -20.871 -20.627 1.00 82.25 375 ASN A N 1
ATOM 3108 C CA . ASN A 1 375 ? 21.406 -20.664 -21.920 1.00 82.25 375 ASN A CA 1
ATOM 3109 C C . ASN A 1 375 ? 20.641 -19.679 -22.815 1.00 82.25 375 ASN A C 1
ATOM 3111 O O . ASN A 1 375 ? 21.098 -19.382 -23.918 1.00 82.25 375 ASN A O 1
ATOM 3115 N N . CYS A 1 376 ? 19.469 -19.203 -22.377 1.00 72.62 376 CYS A N 1
ATOM 3116 C CA . CYS A 1 376 ? 18.642 -18.340 -23.201 1.00 72.62 376 CYS A CA 1
ATOM 3117 C C . CYS A 1 376 ? 19.366 -17.014 -23.473 1.00 72.62 376 CYS A C 1
ATOM 3119 O O . CYS A 1 376 ? 19.708 -16.298 -22.525 1.00 72.62 376 CYS A O 1
ATOM 3121 N N . PRO A 1 377 ? 19.506 -16.622 -24.748 1.00 69.00 377 PRO A N 1
ATOM 3122 C CA . PRO A 1 377 ? 20.032 -15.315 -25.107 1.00 69.00 377 PRO A CA 1
ATOM 3123 C C . PRO A 1 377 ? 19.196 -14.178 -24.507 1.00 69.00 377 PRO A C 1
ATOM 3125 O O . PRO A 1 377 ? 17.963 -14.248 -24.441 1.00 69.00 377 PRO A O 1
ATOM 3128 N N . SER A 1 378 ? 19.861 -13.104 -24.072 1.00 69.69 378 SER A N 1
ATOM 3129 C CA . SER A 1 378 ? 19.225 -11.986 -23.366 1.00 69.69 378 SER A CA 1
ATOM 3130 C C . SER A 1 378 ? 19.315 -10.669 -24.138 1.00 69.69 378 SER A C 1
ATOM 3132 O O . SER A 1 378 ? 20.277 -10.378 -24.851 1.00 69.69 378 SER A O 1
ATOM 3134 N N . VAL A 1 379 ? 18.318 -9.797 -23.943 1.00 61.25 379 VAL A N 1
ATOM 3135 C CA . VAL A 1 379 ? 18.312 -8.441 -24.530 1.00 61.25 379 VAL A CA 1
ATOM 3136 C C . VAL A 1 379 ? 19.543 -7.636 -24.111 1.00 61.25 379 VAL A C 1
ATOM 3138 O O . VAL A 1 379 ? 20.068 -6.846 -24.897 1.00 61.25 379 VAL A O 1
ATOM 3141 N N . ALA A 1 380 ? 20.020 -7.840 -22.883 1.00 59.22 380 ALA A N 1
ATOM 3142 C CA . ALA A 1 380 ? 21.168 -7.125 -22.345 1.00 59.22 380 ALA A CA 1
ATOM 3143 C C . ALA A 1 380 ? 22.483 -7.493 -23.054 1.00 59.22 380 ALA A C 1
ATOM 3145 O O . ALA A 1 380 ? 23.346 -6.627 -23.213 1.00 59.22 380 ALA A O 1
ATOM 3146 N N . GLU A 1 381 ? 22.635 -8.742 -23.491 1.00 62.81 381 GLU A N 1
ATOM 3147 C CA . GLU A 1 381 ? 23.787 -9.202 -24.275 1.00 62.81 381 GLU A CA 1
ATOM 3148 C C . GLU A 1 381 ? 23.681 -8.766 -25.738 1.00 62.81 381 GLU A C 1
ATOM 3150 O O . GLU A 1 381 ? 24.641 -8.233 -26.298 1.00 62.81 381 GLU A O 1
ATOM 3155 N N . ALA A 1 382 ? 22.487 -8.862 -26.328 1.00 63.94 382 ALA A N 1
ATOM 3156 C CA . ALA A 1 382 ? 22.252 -8.432 -27.701 1.00 63.94 382 ALA A CA 1
ATOM 3157 C C . ALA A 1 382 ? 22.602 -6.959 -27.944 1.00 63.94 382 ALA A C 1
ATOM 3159 O O . ALA A 1 382 ? 23.210 -6.606 -28.955 1.00 63.94 382 ALA A O 1
ATOM 3160 N N . ILE A 1 383 ? 22.239 -6.086 -26.998 1.00 57.06 383 ILE A N 1
ATOM 3161 C CA . ILE A 1 383 ? 22.565 -4.654 -27.045 1.00 57.06 383 ILE A CA 1
ATOM 3162 C C . ILE A 1 383 ? 24.086 -4.429 -26.945 1.00 57.06 383 ILE A C 1
ATOM 3164 O O . ILE A 1 383 ? 24.602 -3.476 -27.533 1.00 57.06 383 ILE A O 1
ATOM 3168 N N . ARG A 1 384 ? 24.817 -5.303 -26.239 1.00 53.06 384 ARG A N 1
ATOM 3169 C CA . ARG A 1 384 ? 26.268 -5.190 -26.010 1.00 53.06 384 ARG A CA 1
ATOM 3170 C C . ARG A 1 384 ? 27.122 -5.677 -27.176 1.00 53.06 384 ARG A C 1
ATOM 3172 O O . ARG A 1 384 ? 28.202 -5.129 -27.377 1.00 53.06 384 ARG A O 1
ATOM 3179 N N . CYS A 1 385 ? 26.640 -6.606 -28.002 1.00 55.16 385 CYS A N 1
ATOM 3180 C CA . CYS A 1 385 ? 27.370 -7.063 -29.193 1.00 55.16 385 CYS A CA 1
ATOM 3181 C C . CYS A 1 385 ? 27.532 -5.991 -30.287 1.00 55.16 385 CYS A C 1
ATOM 3183 O O . CYS A 1 385 ? 28.168 -6.251 -31.307 1.00 55.16 385 CYS A O 1
ATOM 3185 N N . GLY A 1 386 ? 26.962 -4.792 -30.112 1.00 48.12 386 GLY A N 1
ATOM 3186 C CA . GLY A 1 386 ? 27.076 -3.662 -31.042 1.00 48.12 386 GLY A CA 1
ATOM 3187 C C . GLY A 1 386 ? 26.252 -3.828 -32.322 1.00 48.12 386 GLY A C 1
ATOM 3188 O O . GLY A 1 386 ? 25.781 -2.837 -32.878 1.00 48.12 386 GLY A O 1
ATOM 3189 N N . ASN A 1 387 ? 26.003 -5.071 -32.734 1.00 74.44 387 ASN A N 1
ATOM 3190 C CA . ASN A 1 387 ? 25.033 -5.452 -33.743 1.00 74.44 387 ASN A CA 1
ATOM 3191 C C . ASN A 1 387 ? 24.037 -6.459 -33.149 1.00 74.44 387 ASN A C 1
ATOM 3193 O O . ASN A 1 387 ? 24.302 -7.656 -33.061 1.00 74.44 387 ASN A O 1
ATOM 3197 N N . VAL A 1 388 ? 22.881 -5.933 -32.742 1.00 68.44 388 VAL A N 1
ATOM 3198 C CA . VAL A 1 388 ? 21.769 -6.698 -32.164 1.00 68.44 388 VAL A CA 1
ATOM 3199 C C . VAL A 1 388 ? 21.334 -7.819 -33.114 1.00 68.44 388 VAL A C 1
ATOM 3201 O O . VAL A 1 388 ? 21.131 -8.941 -32.668 1.00 68.44 388 VAL A O 1
ATOM 3204 N N . TYR A 1 389 ? 21.261 -7.558 -34.423 1.00 71.88 389 TYR A N 1
ATOM 3205 C CA . TYR A 1 389 ? 20.846 -8.561 -35.408 1.00 71.88 389 TYR A CA 1
ATOM 3206 C C . TYR A 1 389 ? 21.845 -9.718 -35.522 1.00 71.88 389 TYR A C 1
ATOM 3208 O O . TYR A 1 389 ? 21.432 -10.871 -35.519 1.00 71.88 389 TYR A O 1
ATOM 3216 N N . ASP A 1 390 ? 23.152 -9.439 -35.535 1.00 72.62 390 ASP A N 1
ATOM 3217 C CA . ASP A 1 390 ? 24.181 -10.491 -35.606 1.00 72.62 390 ASP A CA 1
ATOM 3218 C C . ASP A 1 390 ? 24.246 -11.353 -34.344 1.00 72.62 390 ASP A C 1
ATOM 3220 O O . ASP A 1 390 ? 24.739 -12.479 -34.396 1.00 72.62 390 ASP A O 1
ATOM 3224 N N . TYR A 1 391 ? 23.821 -10.819 -33.197 1.00 77.38 391 TYR A N 1
ATOM 3225 C CA . TYR A 1 391 ? 23.697 -11.599 -31.971 1.00 77.38 391 TYR A CA 1
ATOM 3226 C C . TYR A 1 391 ? 22.495 -12.538 -32.056 1.00 77.38 391 TYR A C 1
ATOM 3228 O O . TYR A 1 391 ? 22.653 -13.740 -31.877 1.00 77.38 391 TYR A O 1
ATOM 3236 N N . TRP A 1 392 ? 21.314 -12.011 -32.388 1.00 81.06 392 TRP A N 1
ATOM 3237 C CA . TRP A 1 392 ? 20.088 -12.810 -32.414 1.00 81.06 392 TRP A CA 1
ATOM 3238 C C . TRP A 1 392 ? 20.044 -13.828 -33.559 1.00 81.06 392 TRP A C 1
ATOM 3240 O O . TRP A 1 392 ? 19.492 -14.902 -33.366 1.00 81.06 392 TRP A O 1
ATOM 3250 N N . ASN A 1 393 ? 20.708 -13.560 -34.689 1.00 78.94 393 ASN A N 1
ATOM 3251 C CA . ASN A 1 393 ? 20.844 -14.508 -35.806 1.00 78.94 393 ASN A CA 1
ATOM 3252 C C . ASN A 1 393 ? 21.659 -15.771 -35.466 1.00 78.94 393 ASN A C 1
ATOM 3254 O O . ASN A 1 393 ? 21.789 -16.657 -36.308 1.00 78.94 393 ASN A O 1
ATOM 3258 N N . ARG A 1 394 ? 22.261 -15.850 -34.274 1.00 79.88 394 ARG A N 1
ATOM 3259 C CA . ARG A 1 394 ? 22.989 -17.041 -33.805 1.00 79.88 394 ARG A CA 1
ATOM 3260 C C . ARG A 1 394 ? 22.075 -18.070 -33.155 1.00 79.88 394 ARG A C 1
ATOM 3262 O O . ARG A 1 394 ? 22.556 -19.155 -32.855 1.00 79.88 394 ARG A O 1
ATOM 3269 N N . PHE A 1 395 ? 20.818 -17.705 -32.920 1.00 81.38 395 PHE A N 1
ATOM 3270 C CA . PHE A 1 395 ? 19.866 -18.495 -32.161 1.00 81.38 395 PHE A CA 1
ATOM 3271 C C . PHE A 1 395 ? 18.626 -18.781 -33.008 1.00 81.38 395 PHE A C 1
ATOM 3273 O O . PHE A 1 395 ? 18.084 -17.874 -33.648 1.00 81.38 395 PHE A O 1
ATOM 3280 N N . GLY A 1 396 ? 18.172 -20.031 -32.989 1.00 83.94 396 GLY A N 1
ATOM 3281 C CA . GLY A 1 396 ? 16.895 -20.443 -33.566 1.00 83.94 396 GLY A CA 1
ATOM 3282 C C . GLY A 1 396 ? 15.715 -19.815 -32.826 1.00 83.94 396 GLY A C 1
ATOM 3283 O O . GLY A 1 396 ? 15.838 -19.399 -31.670 1.00 83.94 396 GLY A O 1
ATOM 3284 N N . TRP A 1 397 ? 14.549 -19.717 -33.473 1.00 81.06 397 TRP A N 1
ATOM 3285 C CA . TRP A 1 397 ? 13.373 -19.081 -32.856 1.00 81.06 397 TRP A CA 1
ATOM 3286 C C . TRP A 1 397 ? 12.942 -19.789 -31.566 1.00 81.06 397 TRP A C 1
ATOM 3288 O O . TRP A 1 397 ? 12.506 -19.148 -30.607 1.00 81.06 397 TRP A O 1
ATOM 3298 N N . ASP A 1 398 ? 13.063 -21.112 -31.533 1.00 81.88 398 ASP A N 1
ATOM 3299 C CA . ASP A 1 398 ? 12.740 -21.982 -30.405 1.00 81.88 398 ASP A CA 1
ATOM 3300 C C . ASP A 1 398 ? 13.763 -21.925 -29.260 1.00 81.88 398 ASP A C 1
ATOM 3302 O O . ASP A 1 398 ? 13.425 -22.280 -28.130 1.00 81.88 398 ASP A O 1
ATOM 3306 N N . GLU A 1 399 ? 14.965 -21.408 -29.519 1.00 75.12 399 GLU A N 1
ATOM 3307 C CA . GLU A 1 399 ? 15.997 -21.149 -28.506 1.00 75.12 399 GLU A CA 1
ATOM 3308 C C . GLU A 1 399 ? 15.760 -19.829 -27.750 1.00 75.12 399 GLU A C 1
ATOM 3310 O O . GLU A 1 399 ? 16.338 -19.586 -26.689 1.00 75.12 399 GLU A O 1
ATOM 3315 N N . LEU A 1 400 ? 14.879 -18.968 -28.268 1.00 74.88 400 LEU A N 1
ATOM 3316 C CA . LEU A 1 400 ? 14.477 -17.727 -27.616 1.00 74.88 400 LEU A CA 1
ATOM 3317 C C . LEU A 1 400 ? 13.440 -18.005 -26.520 1.00 74.88 400 LEU A C 1
ATOM 3319 O O . LEU A 1 400 ? 12.483 -18.754 -26.724 1.00 74.88 400 LEU A O 1
ATOM 3323 N N . SER A 1 401 ? 13.538 -17.3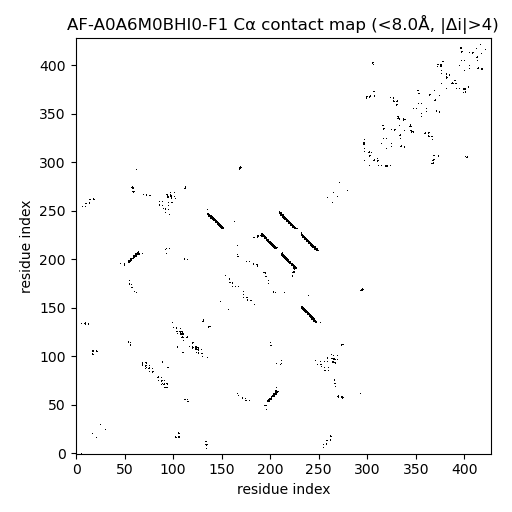22 -25.373 1.00 69.88 401 SER A N 1
ATOM 3324 C CA . SER A 1 401 ? 12.480 -17.415 -24.359 1.00 69.88 401 SER A CA 1
ATOM 3325 C C . SER A 1 401 ? 11.138 -16.911 -24.911 1.00 69.88 401 SER A C 1
ATOM 3327 O O . SER A 1 401 ? 11.119 -16.028 -25.775 1.00 69.88 401 SER A O 1
ATOM 3329 N N . PRO A 1 402 ? 9.988 -17.368 -24.375 1.00 63.81 402 PRO A N 1
ATOM 3330 C CA . PRO A 1 402 ? 8.673 -16.869 -24.791 1.00 63.81 402 PRO A CA 1
ATOM 3331 C C . PRO A 1 402 ? 8.555 -15.341 -24.707 1.00 63.81 402 PRO A C 1
ATOM 3333 O O . PRO A 1 402 ? 7.864 -14.708 -25.509 1.00 63.81 402 PRO A O 1
ATOM 3336 N N . TYR A 1 403 ? 9.265 -14.732 -23.754 1.00 60.34 403 TYR A N 1
ATOM 3337 C CA . TYR A 1 403 ? 9.380 -13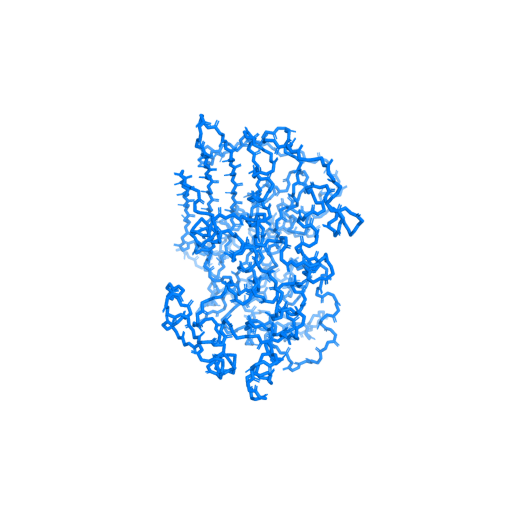.287 -23.648 1.00 60.34 403 TYR A CA 1
ATOM 3338 C C . TYR A 1 403 ? 10.112 -12.685 -24.856 1.00 60.34 403 TYR A C 1
ATOM 3340 O O . TYR A 1 403 ? 9.558 -11.806 -25.516 1.00 60.34 403 TYR A O 1
ATOM 3348 N N . ILE A 1 404 ? 11.296 -13.187 -25.207 1.00 68.81 404 ILE A N 1
ATOM 3349 C CA . ILE A 1 404 ? 12.068 -12.723 -26.368 1.00 68.81 404 ILE A CA 1
ATOM 3350 C C . ILE A 1 404 ? 11.330 -12.979 -27.690 1.00 68.81 404 ILE A C 1
ATOM 3352 O O . ILE A 1 404 ? 11.256 -12.078 -28.528 1.00 68.81 404 ILE A O 1
ATOM 3356 N N . GLN A 1 405 ? 10.702 -14.146 -27.853 1.00 72.31 405 GLN A N 1
ATOM 3357 C CA . GLN A 1 405 ? 9.833 -14.448 -28.996 1.00 72.31 405 GLN A CA 1
ATOM 3358 C C . GLN A 1 405 ? 8.715 -13.410 -29.122 1.00 72.31 405 GLN A C 1
ATOM 3360 O O . GLN A 1 405 ? 8.443 -12.909 -30.211 1.00 72.31 405 GLN A O 1
ATOM 3365 N N . SER A 1 406 ? 8.093 -13.016 -28.004 1.00 65.88 406 SER A N 1
ATOM 3366 C CA . SER A 1 406 ? 7.059 -11.977 -28.017 1.00 65.88 406 SER A CA 1
ATOM 3367 C C . SER A 1 406 ? 7.599 -10.599 -28.426 1.00 65.88 406 SER A C 1
ATOM 3369 O O . SER A 1 406 ? 6.890 -9.843 -29.091 1.00 65.88 406 SER A O 1
ATOM 3371 N N . LEU A 1 407 ? 8.854 -10.268 -28.087 1.00 60.81 407 LEU A N 1
ATOM 3372 C CA . LEU A 1 407 ? 9.501 -9.018 -28.503 1.00 60.81 407 LEU A CA 1
ATOM 3373 C C . LEU A 1 407 ? 9.753 -8.991 -30.013 1.00 60.81 407 LEU A C 1
ATOM 3375 O O . LEU A 1 407 ? 9.464 -7.987 -30.664 1.00 60.81 407 LEU A O 1
ATOM 3379 N N . TRP A 1 408 ? 10.237 -10.093 -30.577 1.00 70.56 408 TRP A N 1
ATOM 3380 C CA . TRP A 1 408 ? 10.471 -10.217 -32.013 1.00 70.56 408 TRP A CA 1
ATOM 3381 C C . TRP A 1 408 ? 9.172 -10.333 -32.818 1.00 70.56 408 TRP A C 1
ATOM 3383 O O . TRP A 1 408 ? 9.065 -9.739 -33.893 1.00 70.56 408 TRP A O 1
ATOM 3393 N N . ALA A 1 409 ? 8.133 -10.951 -32.250 1.00 73.25 409 ALA A N 1
ATOM 3394 C CA . ALA A 1 409 ? 6.789 -10.977 -32.827 1.00 73.25 409 ALA A CA 1
ATOM 3395 C C . ALA A 1 409 ? 6.187 -9.587 -33.033 1.00 73.25 409 ALA A C 1
ATOM 3397 O O . ALA A 1 409 ? 5.544 -9.331 -34.051 1.00 73.25 409 ALA A O 1
ATOM 3398 N N . ILE A 1 410 ? 6.459 -8.651 -32.121 1.00 63.41 410 ILE A N 1
ATOM 3399 C CA . ILE A 1 410 ? 6.054 -7.246 -32.277 1.00 63.41 410 ILE A CA 1
ATOM 3400 C C . ILE A 1 410 ? 6.737 -6.597 -33.490 1.00 63.41 410 ILE A C 1
ATOM 3402 O O . ILE A 1 410 ? 6.156 -5.722 -34.130 1.00 63.41 410 ILE A O 1
ATOM 3406 N N . LEU A 1 411 ? 7.950 -7.034 -33.826 1.00 69.25 411 LEU A N 1
ATOM 3407 C CA . LE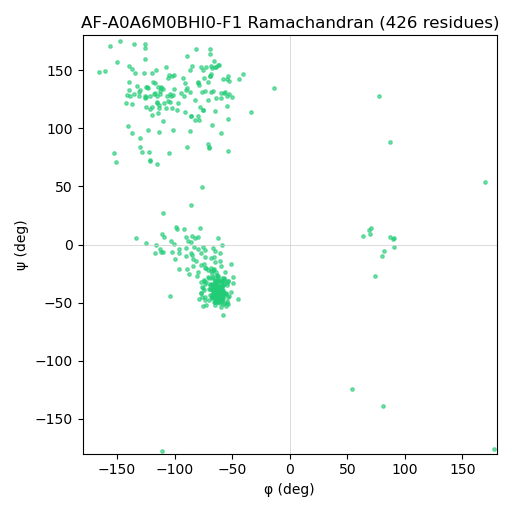U A 1 411 ? 8.711 -6.563 -34.983 1.00 69.25 411 LEU A CA 1
ATOM 3408 C C . LEU A 1 411 ? 8.343 -7.300 -36.285 1.00 69.25 411 LEU A C 1
ATOM 3410 O O . LEU A 1 411 ? 8.984 -7.074 -37.307 1.00 69.25 411 LEU A O 1
ATOM 3414 N N . GLY A 1 412 ? 7.309 -8.149 -36.268 1.00 75.44 412 GLY A N 1
ATOM 3415 C CA . GLY A 1 412 ? 6.834 -8.899 -37.435 1.00 75.44 412 GLY A CA 1
ATOM 3416 C C . GLY A 1 412 ? 7.544 -10.236 -37.664 1.00 75.44 412 GLY A C 1
ATOM 3417 O O . GLY A 1 412 ? 7.284 -10.899 -38.672 1.00 75.44 412 GLY A O 1
ATOM 3418 N N . TRP A 1 413 ? 8.410 -10.650 -36.740 1.00 81.25 413 TRP A N 1
ATOM 3419 C CA . TRP A 1 413 ? 9.091 -11.936 -36.810 1.00 81.25 413 TRP A CA 1
ATOM 3420 C C . TRP A 1 413 ? 8.256 -13.057 -36.193 1.00 81.25 413 TRP A C 1
ATOM 3422 O O . TRP A 1 413 ? 7.446 -12.850 -35.300 1.00 81.25 413 TRP A O 1
ATOM 3432 N N . ASN A 1 414 ? 8.410 -14.269 -36.683 1.00 85.06 414 ASN A N 1
ATOM 3433 C CA . ASN A 1 414 ? 7.782 -15.462 -36.147 1.00 85.06 414 ASN A CA 1
ATOM 3434 C C . ASN A 1 414 ? 8.621 -16.674 -36.551 1.00 85.06 414 ASN A C 1
ATOM 3436 O O . ASN A 1 414 ? 9.496 -16.571 -37.406 1.00 85.06 414 ASN A O 1
ATOM 3440 N N . ASN A 1 415 ? 8.295 -17.837 -35.994 1.00 87.12 415 ASN A N 1
ATOM 3441 C CA . ASN A 1 415 ? 9.001 -19.083 -36.285 1.00 87.12 415 ASN A CA 1
ATOM 3442 C C . ASN A 1 415 ? 9.186 -19.363 -37.793 1.00 87.12 415 ASN A C 1
ATOM 3444 O O . ASN A 1 415 ? 10.188 -19.933 -38.196 1.00 87.12 415 ASN A O 1
ATOM 3448 N N . ALA A 1 416 ? 8.240 -18.954 -38.650 1.00 83.00 416 ALA A N 1
ATOM 3449 C CA . ALA A 1 416 ? 8.301 -19.235 -40.084 1.00 83.00 416 ALA A CA 1
ATOM 3450 C C . ALA A 1 416 ? 9.233 -18.297 -40.872 1.00 83.00 416 ALA A C 1
ATOM 3452 O O . ALA A 1 416 ? 9.678 -18.679 -41.951 1.00 83.00 416 ALA A O 1
ATOM 3453 N N . ASN A 1 417 ? 9.509 -17.083 -40.381 1.00 84.25 417 ASN A N 1
ATOM 3454 C CA . ASN A 1 417 ? 10.388 -16.123 -41.063 1.00 84.25 417 ASN A CA 1
ATOM 3455 C C . ASN A 1 417 ? 11.705 -15.843 -40.321 1.00 84.25 417 ASN A C 1
ATOM 3457 O O . ASN A 1 417 ? 12.548 -15.146 -40.872 1.00 84.25 417 ASN A O 1
ATOM 3461 N N . TRP A 1 418 ? 11.893 -16.407 -39.123 1.00 82.50 418 TRP A N 1
ATOM 3462 C CA . TRP A 1 418 ? 13.116 -16.301 -38.325 1.00 82.50 418 TRP A CA 1
ATOM 3463 C C . TRP A 1 418 ? 14.250 -17.180 -38.864 1.00 82.50 418 TRP A C 1
ATOM 3465 O O . TRP A 1 418 ? 15.320 -16.675 -39.187 1.00 82.50 418 TRP A O 1
ATOM 3475 N N . ASP A 1 419 ? 13.982 -18.473 -39.070 1.00 77.81 419 ASP A N 1
ATOM 3476 C CA . ASP A 1 419 ? 14.991 -19.464 -39.488 1.00 77.81 419 ASP A CA 1
ATOM 3477 C C . ASP A 1 419 ? 15.118 -19.609 -41.014 1.00 77.81 419 ASP A C 1
ATOM 3479 O O . ASP A 1 419 ? 15.803 -20.488 -41.535 1.00 77.81 419 ASP A O 1
ATOM 3483 N N . SER A 1 420 ? 14.423 -18.759 -41.768 1.00 66.75 420 SER A N 1
ATOM 3484 C CA . SER A 1 420 ? 14.441 -18.742 -43.231 1.00 66.75 420 SER A CA 1
ATOM 3485 C C . SER A 1 420 ? 14.686 -17.316 -43.708 1.00 66.75 420 SER A C 1
ATOM 3487 O O . SER A 1 420 ? 13.723 -16.612 -44.025 1.00 66.75 420 SER A O 1
ATOM 3489 N N . PRO A 1 421 ? 15.951 -16.858 -43.776 1.00 54.38 421 PRO A N 1
ATOM 3490 C CA . PRO A 1 421 ? 16.253 -15.569 -44.364 1.00 54.38 421 PRO A CA 1
ATOM 3491 C C . PRO A 1 421 ? 16.041 -15.705 -45.872 1.00 54.38 421 PRO A C 1
ATOM 3493 O O . PRO A 1 421 ? 16.955 -16.039 -46.621 1.00 54.38 421 PRO A O 1
ATOM 3496 N N . SER A 1 422 ? 14.809 -15.497 -46.342 1.00 46.38 422 SER A N 1
ATOM 3497 C CA . SER A 1 422 ? 14.575 -15.287 -47.764 1.00 46.38 422 SER A CA 1
ATOM 3498 C C . SER A 1 422 ? 15.440 -14.110 -48.200 1.00 46.38 422 SER A C 1
ATOM 3500 O O . SER A 1 422 ? 15.442 -13.074 -47.530 1.00 46.38 422 SER A O 1
ATOM 3502 N N . GLU A 1 423 ? 16.169 -14.279 -49.300 1.00 44.00 423 GLU A N 1
ATOM 3503 C CA . GLU A 1 423 ? 16.950 -13.251 -49.986 1.00 44.00 423 GLU A CA 1
ATOM 3504 C C . GLU A 1 423 ? 16.081 -12.020 -50.315 1.00 44.00 423 GLU A C 1
ATOM 3506 O O . GLU A 1 423 ? 15.580 -11.839 -51.418 1.00 44.00 423 GLU A O 1
ATOM 3511 N N . SER A 1 424 ? 15.872 -11.149 -49.338 1.00 39.28 424 SER A N 1
ATOM 3512 C CA . SER A 1 424 ? 15.351 -9.801 -49.527 1.00 39.28 424 SER A CA 1
ATOM 3513 C C . SER A 1 424 ? 15.901 -8.927 -48.412 1.00 39.28 424 SER A C 1
ATOM 3515 O O . SER A 1 424 ? 15.229 -8.513 -47.470 1.00 39.28 424 SER A O 1
ATOM 3517 N N . SER A 1 425 ? 17.199 -8.695 -48.546 1.00 40.06 425 SER A N 1
ATOM 3518 C CA . SER A 1 425 ? 17.929 -7.567 -48.001 1.00 40.06 425 SER A CA 1
ATOM 3519 C C . SER A 1 425 ? 17.163 -6.245 -48.106 1.00 40.06 425 SER A C 1
ATOM 3521 O O . SER A 1 425 ? 16.534 -5.952 -49.122 1.00 40.06 425 SER A O 1
ATOM 3523 N N . SER A 1 426 ? 17.396 -5.410 -47.089 1.00 42.19 426 SER A N 1
ATOM 3524 C CA . SER A 1 426 ? 17.123 -3.971 -46.966 1.00 42.19 426 SER A CA 1
ATOM 3525 C C . SER A 1 426 ? 15.739 -3.542 -46.465 1.00 42.19 426 SER A C 1
ATOM 3527 O O . SER A 1 426 ? 14.853 -3.165 -47.224 1.00 42.19 426 SER A O 1
ATOM 3529 N N . ILE A 1 427 ? 15.621 -3.438 -45.137 1.00 36.28 427 ILE A N 1
ATOM 3530 C CA . ILE A 1 427 ? 14.808 -2.388 -44.511 1.00 36.28 427 ILE A CA 1
ATOM 3531 C C . ILE A 1 427 ? 15.736 -1.570 -43.602 1.00 36.28 427 ILE A C 1
ATOM 3533 O O . ILE A 1 427 ? 16.362 -2.108 -42.690 1.00 36.28 427 ILE A O 1
ATOM 3537 N N . HIS A 1 428 ? 15.877 -0.290 -43.959 1.00 34.66 428 HIS A N 1
ATOM 3538 C CA . HIS A 1 428 ? 16.707 0.742 -43.328 1.00 34.66 428 HIS A CA 1
ATOM 3539 C C . HIS A 1 428 ? 16.120 1.303 -42.030 1.00 34.66 428 HIS A C 1
ATOM 3541 O O . HIS A 1 428 ? 14.877 1.436 -41.953 1.00 34.66 428 HIS A O 1
#

Mean predicted aligned error: 16.48 Å

Foldseek 3Di:
DDPVVLQVLLLVLCVLLQLVVLVVVVVPDPDDDDDPDPVPDPDDPDDPPAPADAADADFAAEAAPVVLLQVLLVQLVVQVVHPCNLVSLLVRVVQVVVLQLVSLLSNLVADLQRCPPVCNVVSLVSSVVSVPSHSQKDWPDKDKDKDKDKDPCLVVVLVVQLVVDPQDAPVLSVSSSVVSVVQVVVQVVDAPDKHKHWHYFYWYWYDDDFWIKIKTKTKMKIKHWYDDPPDIIIIIIIMMIIIIITGGSVCRSVSSVSSVVRTTDRPVNSSVSNDDDPCPPVVVDDPPDPVVRHPQLALVVCLVVLANPVSVLVDQLVSHDPLLNVLVVLLVDDNDQSPDDPVSHGPSLVAQLVRDDPSNNVSCVRSNDDNLNSQADDPVVLVVVVHNCVSLLVDQLSSHGPVVNVVVVVVVDDNVCNPDPDPDDDDD